Protein AF-A0A8H6C1S7-F1 (afdb_monomer_lite)

Sequence (396 aa):
MQEWNLRDWDKRDEESLSSEPFEWIRGDVDFEWIARIDIKQPDFMFGSQLVYDRDIEAQLEAVRYFGELEKTNTTYCTALTRTLMDDRYFYGVRIAAAQALADCSNEANNFIGLEYLLKAFGELYCFDDSFIPKSNDFSDFRGFMLQSAFPRILCGVKDNDGKVPKRIQNLLLNLVKFNDNSMNAFVDSLYVSELVVSLVTSTVSGWRNDIEEYNDTEFAGKVSSELFRLQKLDRWIPSYQNIIEVTCIQQNIRMALVGARKLSFEELLYMTLDKYPMEARVEAFRGILELGGLKNKSILQYFLKVCLLNFERPLYRSKLIEALVKSVSSVATYGGVSTLDDPEFHTKVDTNVKSSSNRIIIDDGSQDNSAMKSKRDDMARASIKGAIEDFAKRLF

Radius of gyration: 25.63 Å; chains: 1; bounding box: 60×48×74 Å

Secondary structure (DSSP, 8-state):
-TTTT--PPPHHHHHHHHHSS-S---S-TT--S-S-------HHHHHHHHHH---HHHHHHHHHHHHH-SS--HHHHHHHHHHHH-TTS-HHHHHHHHHHHHHT-SGGGTTHHHHHHHHHHHHHHB-TTS-PBPPP--SSHHHHHHHHHHHHHHHH---TTSPPPHHHHHHHHHHHHH---TT-SS--HHHHHHHHHHHHHHHHTT--SS-GGGS-HHHHHHHHHHHHHHHHHHHHSPPGGGHHHHHHHHHHHHHHHHTSS---HHHHHHHTSTTS-HHHHHHHHHHHHHTTGGG-HHHHHHHHHHHHH-TT-HHHHHHHHHHHHHHHHHHHHH--------GGG--------------------SS-HHHHHHHHHHHHHTSHHHHHHHHHHHH-

InterPro domains:
  IPR016024 Armadillo-type fold [SSF48371] (50-335)
  IPR037813 Transcription initiation factor TFIID subunit 2 [PTHR15137] (13-342)
  IPR057991 Transcription initiation factor TFIID subunit 2, TPR repeats [PF25577] (43-328)

Structure (mmCIF, N/CA/C/O backbone):
data_AF-A0A8H6C1S7-F1
#
_entry.id   AF-A0A8H6C1S7-F1
#
loop_
_atom_site.group_PDB
_atom_site.id
_atom_site.type_symbol
_atom_site.label_atom_id
_atom_site.label_alt_id
_atom_site.label_comp_id
_atom_site.label_asym_id
_atom_site.label_entity_id
_atom_site.label_seq_id
_atom_site.pdbx_PDB_ins_code
_atom_site.Cartn_x
_atom_site.Cartn_y
_atom_site.Cartn_z
_atom_site.occupancy
_atom_site.B_iso_or_equiv
_atom_site.auth_seq_id
_atom_site.auth_comp_id
_atom_site.auth_asym_id
_atom_site.auth_atom_id
_atom_site.pdbx_PDB_model_num
ATOM 1 N N . MET A 1 1 ? -7.215 8.277 28.123 1.00 46.78 1 MET A N 1
ATOM 2 C CA . MET A 1 1 ? -8.538 8.571 27.511 1.00 46.78 1 MET A CA 1
ATOM 3 C C . MET A 1 1 ? -8.648 10.005 26.997 1.00 46.78 1 MET A C 1
ATOM 5 O O . MET A 1 1 ? -9.002 10.155 25.837 1.00 46.78 1 MET A O 1
ATOM 9 N N . GLN A 1 2 ? -8.326 11.041 27.790 1.00 54.59 2 GLN A N 1
ATOM 10 C CA . GLN A 1 2 ? -8.471 12.442 27.346 1.00 54.59 2 GLN A CA 1
ATOM 11 C C . GLN A 1 2 ? -7.521 12.849 26.200 1.00 54.59 2 GLN A C 1
ATOM 13 O O . GLN A 1 2 ? -7.963 13.539 25.290 1.00 54.59 2 GLN A O 1
ATOM 18 N N . GLU A 1 3 ? -6.273 12.364 26.161 1.00 75.62 3 GLU A N 1
ATOM 19 C CA . GLU A 1 3 ? -5.323 12.685 25.068 1.00 75.62 3 GLU A CA 1
ATOM 20 C C . GLU A 1 3 ? -5.722 12.128 23.694 1.00 75.62 3 GLU A C 1
ATOM 22 O O . GLU A 1 3 ? -5.413 12.700 22.644 1.00 75.62 3 GLU A O 1
ATOM 27 N N . TRP A 1 4 ? -6.427 10.999 23.683 1.00 82.38 4 TRP A N 1
ATOM 28 C CA . TRP A 1 4 ? -6.816 10.314 22.454 1.00 82.38 4 TRP A CA 1
ATOM 29 C C . TRP A 1 4 ? -8.213 10.726 21.972 1.00 82.38 4 TRP A C 1
ATOM 31 O O . TRP A 1 4 ? -8.585 10.343 20.875 1.00 82.38 4 TRP A O 1
ATOM 41 N N . ASN A 1 5 ? -8.952 11.548 22.734 1.00 87.00 5 ASN A N 1
ATOM 42 C CA . ASN A 1 5 ? -10.330 11.969 22.431 1.00 87.00 5 ASN A CA 1
ATOM 43 C C . ASN A 1 5 ? -11.293 10.789 22.172 1.00 87.00 5 ASN A C 1
ATOM 45 O O . ASN A 1 5 ? -12.201 10.877 21.346 1.00 87.00 5 ASN A O 1
ATOM 49 N N . LEU A 1 6 ? -11.080 9.676 22.882 1.00 91.19 6 LEU A N 1
ATOM 50 C CA . LEU A 1 6 ? -11.904 8.474 22.750 1.00 91.19 6 LEU A CA 1
ATOM 51 C C . LEU A 1 6 ? -13.323 8.732 23.271 1.00 91.19 6 LEU A C 1
ATOM 53 O O . LEU A 1 6 ? -13.499 9.433 24.272 1.00 91.19 6 LEU A O 1
ATOM 57 N N . ARG A 1 7 ? -14.318 8.136 22.610 1.00 92.38 7 ARG A N 1
ATOM 58 C CA . ARG A 1 7 ? -15.730 8.191 23.007 1.00 92.38 7 ARG A CA 1
ATOM 59 C C . ARG A 1 7 ? -16.326 6.798 23.111 1.00 92.38 7 ARG A C 1
ATOM 61 O O . ARG A 1 7 ? -16.111 5.964 22.237 1.00 92.38 7 ARG A O 1
ATOM 68 N N . ASP A 1 8 ? -17.082 6.591 24.178 1.00 89.88 8 ASP A N 1
ATOM 69 C CA . ASP A 1 8 ? -17.861 5.378 24.388 1.00 89.88 8 ASP A CA 1
ATOM 70 C C . ASP A 1 8 ? -19.228 5.474 23.702 1.00 89.88 8 ASP A C 1
ATOM 72 O O . ASP A 1 8 ? -19.600 6.521 23.158 1.00 89.88 8 ASP A O 1
ATOM 76 N N . TRP A 1 9 ? -19.938 4.348 23.683 1.00 89.94 9 TRP A N 1
ATOM 77 C CA . TRP A 1 9 ? -21.316 4.277 23.213 1.00 89.94 9 TRP A CA 1
ATOM 78 C C . TRP A 1 9 ? -22.233 5.096 24.125 1.00 89.94 9 TRP A C 1
ATOM 80 O O . TRP A 1 9 ? -21.931 5.325 25.300 1.00 89.94 9 TRP A O 1
ATOM 90 N N . ASP A 1 10 ? -23.351 5.573 23.583 1.00 90.75 10 ASP A N 1
ATOM 91 C CA . ASP A 1 10 ? -24.313 6.310 24.392 1.00 90.75 10 ASP A CA 1
ATOM 92 C C . ASP A 1 10 ? -24.957 5.372 25.422 1.00 90.75 10 ASP A C 1
ATOM 94 O O . ASP A 1 10 ? -25.261 4.216 25.135 1.00 90.75 10 ASP A O 1
ATOM 98 N N . LYS A 1 11 ? -25.256 5.891 26.619 1.00 88.81 11 LYS A N 1
ATOM 99 C CA . LYS A 1 11 ? -25.884 5.103 27.700 1.00 88.81 11 LYS A CA 1
ATOM 100 C C . LYS A 1 11 ? -27.171 4.403 27.271 1.00 88.81 11 LYS A C 1
ATOM 102 O O . LYS A 1 11 ? -27.471 3.319 27.744 1.00 88.81 11 LYS A O 1
ATOM 107 N N . ARG A 1 12 ? -27.930 5.028 26.366 1.00 88.62 12 ARG A N 1
ATOM 108 C CA . ARG A 1 12 ? -29.148 4.441 25.802 1.00 88.62 12 ARG A CA 1
ATOM 109 C C . ARG A 1 12 ? -28.848 3.156 25.027 1.00 88.62 12 ARG A C 1
ATOM 111 O O . ARG A 1 12 ? -29.642 2.224 25.097 1.00 88.62 12 ARG A O 1
ATOM 118 N N . ASP A 1 13 ? -27.751 3.123 24.281 1.00 87.56 13 ASP A N 1
ATOM 119 C CA . ASP A 1 13 ? -27.360 1.962 23.482 1.00 87.56 13 ASP A CA 1
ATOM 120 C C . ASP A 1 13 ? -26.869 0.835 24.398 1.00 87.56 13 ASP A C 1
ATOM 122 O O . ASP A 1 13 ? -27.259 -0.315 24.216 1.00 87.56 13 ASP A O 1
ATOM 126 N N . GLU A 1 14 ? -26.115 1.170 25.451 1.00 83.62 14 GLU A N 1
ATOM 127 C CA . GLU A 1 14 ? -25.714 0.215 26.497 1.00 83.62 14 GLU A CA 1
ATOM 128 C C . GLU A 1 14 ? -26.928 -0.371 27.240 1.00 83.62 14 GLU A C 1
ATOM 130 O O . GLU A 1 14 ? -27.026 -1.584 27.437 1.00 83.62 14 GLU A O 1
ATOM 135 N N . GLU A 1 15 ? -27.891 0.478 27.616 1.00 85.12 15 GLU A N 1
ATOM 136 C CA . GLU A 1 15 ? -29.158 0.051 28.219 1.00 85.12 15 GLU A CA 1
ATOM 137 C C . GLU A 1 15 ? -29.963 -0.829 27.254 1.00 85.12 15 GLU A C 1
ATOM 139 O O . GLU A 1 15 ? -30.508 -1.852 27.671 1.00 85.12 15 GLU A O 1
ATOM 144 N N . SER A 1 16 ? -29.989 -0.482 25.963 1.00 84.12 16 SER A N 1
ATOM 145 C CA . SER A 1 16 ? -30.676 -1.269 24.932 1.00 84.12 16 SER A CA 1
ATOM 146 C C . SER A 1 16 ? -30.053 -2.658 24.806 1.00 84.12 16 SER A C 1
ATOM 148 O O . SER A 1 16 ? -30.783 -3.641 24.915 1.00 84.12 16 SER A O 1
ATOM 150 N N . LEU A 1 17 ? -28.720 -2.751 24.717 1.00 83.19 17 LEU A N 1
ATOM 151 C CA . LEU A 1 17 ? -27.981 -4.019 24.685 1.00 83.19 17 LEU A CA 1
ATOM 152 C C . LEU A 1 17 ? -28.288 -4.896 25.911 1.00 83.19 17 LEU A C 1
ATOM 154 O O . LEU A 1 17 ? -28.434 -6.105 25.782 1.00 83.19 17 LEU A O 1
ATOM 158 N N . SER A 1 18 ? -28.443 -4.291 27.093 1.00 81.25 18 SER A N 1
ATOM 159 C CA . SER A 1 18 ? -28.798 -5.023 28.320 1.00 81.25 18 SER A CA 1
ATOM 160 C C . SER A 1 18 ? -30.259 -5.494 28.370 1.00 81.25 18 SER A C 1
ATOM 162 O O . SER A 1 18 ? -30.590 -6.413 29.121 1.00 81.25 18 SER A O 1
ATOM 164 N N . SER A 1 19 ? -31.140 -4.842 27.606 1.00 85.69 19 SER A N 1
ATOM 165 C CA . SER A 1 19 ? -32.582 -5.107 27.592 1.00 85.69 19 SER A CA 1
ATOM 166 C C . SER A 1 19 ? -33.017 -6.063 26.481 1.00 85.69 19 SER A C 1
ATOM 168 O O . SER A 1 19 ? -34.057 -6.715 26.607 1.00 85.69 19 SER A O 1
ATOM 170 N N . GLU A 1 20 ? -32.246 -6.138 25.395 1.00 85.38 20 GLU A N 1
ATOM 171 C CA . GLU A 1 20 ? -32.545 -6.998 24.257 1.00 85.38 20 GLU A CA 1
ATOM 172 C C . GLU A 1 20 ? -32.173 -8.465 24.533 1.00 85.38 20 GLU A C 1
ATOM 174 O O . GLU A 1 20 ? -31.230 -8.755 25.268 1.00 85.38 20 GLU A O 1
ATOM 179 N N . PRO A 1 21 ? -32.918 -9.431 23.960 1.00 86.06 21 PRO A N 1
ATOM 180 C CA . PRO A 1 21 ? -32.668 -10.850 24.200 1.00 86.06 21 PRO A CA 1
ATOM 181 C C . PRO A 1 21 ? -31.441 -11.397 23.450 1.00 86.06 21 PRO A C 1
ATOM 183 O O . PRO A 1 21 ? -31.057 -12.542 23.688 1.00 86.06 21 PRO A O 1
ATOM 186 N N . PHE A 1 22 ? -30.858 -10.627 22.529 1.00 86.62 22 PHE A N 1
ATOM 187 C CA . PHE A 1 22 ? -29.668 -10.986 21.757 1.00 86.62 22 PHE A CA 1
ATOM 188 C C . PHE A 1 22 ? -28.726 -9.779 21.628 1.00 86.62 22 PHE A C 1
ATOM 190 O O . PHE A 1 22 ? -29.185 -8.645 21.534 1.00 86.62 22 PHE A O 1
ATOM 197 N N . GLU A 1 23 ? -27.412 -10.032 21.617 1.00 88.62 23 GLU A N 1
ATOM 198 C CA . GLU A 1 23 ? -26.380 -8.979 21.602 1.00 88.62 23 GLU A CA 1
ATOM 199 C C . GLU A 1 23 ? -25.919 -8.593 20.182 1.00 88.62 23 GLU A C 1
ATOM 201 O O . GLU A 1 23 ? -25.626 -7.425 19.933 1.00 88.62 23 GLU A O 1
ATOM 206 N N . TRP A 1 24 ? -25.851 -9.553 19.250 1.00 92.94 24 TRP A N 1
ATOM 207 C CA . TRP A 1 24 ? -25.575 -9.345 17.820 1.00 92.94 24 TRP A CA 1
ATOM 208 C C . TRP A 1 24 ? -26.068 -10.534 16.983 1.00 92.94 24 TRP A C 1
ATOM 210 O O . TRP A 1 24 ? -26.358 -11.612 17.510 1.00 92.94 24 TRP A O 1
ATOM 220 N N . ILE A 1 25 ? -26.164 -10.340 15.666 1.00 91.62 25 ILE A N 1
ATOM 221 C CA . ILE A 1 25 ? -26.590 -11.352 14.691 1.00 91.62 25 ILE A CA 1
ATOM 222 C C . ILE A 1 25 ? -25.446 -11.627 13.712 1.00 91.62 25 ILE A C 1
ATOM 224 O O . ILE A 1 25 ? -24.815 -10.701 13.210 1.00 91.62 25 ILE A O 1
ATOM 228 N N . ARG A 1 26 ? -25.225 -12.910 13.401 1.00 89.94 26 ARG A N 1
ATOM 229 C CA . ARG A 1 26 ? -24.292 -13.375 12.365 1.00 89.94 26 ARG A CA 1
ATOM 230 C C . ARG A 1 26 ? -25.016 -14.200 11.311 1.00 89.94 26 ARG A C 1
ATOM 232 O O . ARG A 1 26 ? -25.899 -14.993 11.637 1.00 89.94 26 ARG A O 1
ATOM 239 N N . GLY A 1 27 ? -24.627 -14.015 10.056 1.00 88.88 27 GLY A N 1
ATOM 240 C CA . GLY A 1 27 ? -25.065 -14.826 8.927 1.00 88.88 27 GLY A CA 1
ATOM 241 C C . GLY A 1 27 ? -23.970 -15.807 8.529 1.00 88.88 27 GLY A C 1
ATOM 242 O O . GLY A 1 27 ? -22.798 -15.468 8.623 1.00 88.88 27 GLY A O 1
ATOM 243 N N . ASP A 1 28 ? -24.366 -17.007 8.098 1.00 90.56 28 ASP A N 1
ATOM 244 C CA . ASP A 1 28 ? -23.466 -18.036 7.548 1.00 90.56 28 ASP A CA 1
ATOM 245 C C . ASP A 1 28 ? -22.208 -18.299 8.398 1.00 90.56 28 ASP A C 1
ATOM 247 O O . ASP A 1 28 ? -21.076 -18.126 7.956 1.00 90.56 28 ASP A O 1
ATOM 251 N N . VAL A 1 29 ? -22.418 -18.711 9.652 1.00 88.56 29 VAL A N 1
ATOM 252 C CA . VAL A 1 29 ? -21.335 -18.956 10.625 1.00 88.56 29 VAL A CA 1
ATOM 253 C C . VAL A 1 29 ? -20.333 -20.012 10.134 1.00 88.56 29 VAL A C 1
ATOM 255 O O . VAL A 1 29 ? -19.162 -19.947 10.495 1.00 88.56 29 VAL A O 1
ATOM 258 N N . ASP A 1 30 ? -20.778 -20.948 9.293 1.00 89.56 30 ASP A N 1
ATOM 259 C CA . ASP A 1 30 ? -19.969 -22.056 8.775 1.00 89.56 30 ASP A CA 1
ATOM 260 C C . ASP A 1 30 ? -19.365 -21.782 7.378 1.00 89.56 30 ASP A C 1
ATOM 262 O O . ASP A 1 30 ? -18.687 -22.650 6.823 1.00 89.56 30 ASP A O 1
ATOM 266 N N . PHE A 1 31 ? -19.567 -20.581 6.815 1.00 89.06 31 PHE A N 1
ATOM 267 C CA . PHE A 1 31 ? -19.082 -20.165 5.486 1.00 89.06 31 PHE A CA 1
ATOM 268 C C . PHE A 1 31 ? -19.481 -21.125 4.354 1.00 89.06 31 PHE A C 1
ATOM 270 O O . PHE A 1 31 ? -18.676 -21.446 3.470 1.00 89.06 31 PHE A O 1
ATOM 277 N N . GLU A 1 32 ? -20.722 -21.610 4.368 1.00 92.25 32 GLU A N 1
ATOM 278 C CA . GLU A 1 32 ? -21.217 -22.534 3.345 1.00 92.25 32 GLU A CA 1
ATOM 279 C C . GLU A 1 32 ? -21.392 -21.838 1.983 1.00 92.25 32 GLU A C 1
ATOM 281 O O . GLU A 1 32 ? -21.343 -22.492 0.933 1.00 92.25 32 GLU A O 1
ATOM 286 N N . TRP A 1 33 ? -21.583 -20.514 1.974 1.00 90.69 33 TRP A N 1
ATOM 287 C CA . TRP A 1 33 ? -21.916 -19.744 0.781 1.00 90.69 33 TRP A CA 1
ATOM 288 C C . TRP A 1 33 ? -20.758 -18.834 0.373 1.00 90.69 33 TRP A C 1
ATOM 290 O O . TRP A 1 33 ? -20.299 -17.978 1.122 1.00 90.69 33 TRP A O 1
ATOM 300 N N . ILE A 1 34 ? -20.345 -18.919 -0.896 1.00 93.38 34 ILE A N 1
ATOM 301 C CA . ILE A 1 34 ? -19.504 -17.880 -1.508 1.00 93.38 34 ILE A CA 1
ATOM 302 C C . ILE A 1 34 ? -20.418 -16.694 -1.854 1.00 93.38 34 ILE A C 1
ATOM 304 O O . ILE A 1 34 ? -20.892 -16.568 -2.987 1.00 93.38 34 ILE A O 1
ATOM 308 N N . ALA A 1 35 ? -20.722 -15.860 -0.858 1.00 87.81 35 ALA A N 1
ATOM 309 C CA . ALA A 1 35 ? -21.688 -14.769 -0.963 1.00 87.81 35 ALA A CA 1
ATOM 310 C C . ALA A 1 35 ? -21.258 -13.512 -0.186 1.00 87.81 35 ALA A C 1
ATOM 312 O O . ALA A 1 35 ? -20.421 -13.561 0.711 1.00 87.81 35 ALA A O 1
ATOM 313 N N . ARG A 1 36 ? -21.862 -12.367 -0.536 1.00 87.19 36 ARG A N 1
ATOM 314 C CA . ARG A 1 36 ? -21.872 -11.162 0.305 1.00 87.19 36 ARG A CA 1
ATOM 315 C C . ARG A 1 36 ? -23.155 -11.188 1.130 1.00 87.19 36 ARG A C 1
ATOM 317 O O . ARG A 1 36 ? -24.238 -11.241 0.549 1.00 87.19 36 ARG A O 1
ATOM 324 N N . ILE A 1 37 ? -23.024 -11.154 2.451 1.00 88.31 37 ILE A N 1
ATOM 325 C CA . ILE A 1 37 ? -24.150 -11.147 3.385 1.00 88.31 37 ILE A CA 1
ATOM 326 C C . ILE A 1 37 ? -24.191 -9.770 4.033 1.00 88.31 37 ILE A C 1
ATOM 328 O O . ILE A 1 37 ? -23.246 -9.374 4.701 1.00 88.31 37 ILE A O 1
ATOM 332 N N . ASP A 1 38 ? -25.275 -9.032 3.806 1.00 88.00 38 ASP A N 1
ATOM 333 C CA . ASP A 1 38 ? -25.466 -7.713 4.404 1.00 88.00 38 ASP A CA 1
ATOM 334 C C . ASP A 1 38 ? -26.492 -7.829 5.544 1.00 88.00 38 ASP A C 1
ATOM 336 O O . ASP A 1 38 ? -27.700 -7.963 5.312 1.00 88.00 38 ASP A O 1
ATOM 340 N N . ILE A 1 39 ? -26.011 -7.792 6.787 1.00 90.12 39 ILE A N 1
ATOM 341 C CA . ILE A 1 39 ? -26.844 -7.854 7.994 1.00 90.12 39 ILE A CA 1
ATOM 342 C C . ILE A 1 39 ? -27.236 -6.436 8.405 1.00 90.12 39 ILE A C 1
ATOM 344 O O . ILE A 1 39 ? -26.392 -5.559 8.565 1.00 90.12 39 ILE A O 1
ATOM 348 N N . LYS A 1 40 ? -28.536 -6.201 8.606 1.00 90.94 40 LYS A N 1
ATOM 349 C CA . LYS A 1 40 ? -29.044 -4.928 9.131 1.00 90.94 40 LYS A CA 1
ATOM 350 C C . LYS A 1 40 ? -29.305 -5.055 10.626 1.00 90.94 40 LYS A C 1
ATOM 352 O O . LYS A 1 40 ? -30.346 -5.574 11.019 1.00 90.94 40 LYS A O 1
ATOM 357 N N . GLN A 1 41 ? -28.374 -4.555 11.428 1.00 92.00 41 GLN A N 1
ATOM 358 C CA . GLN A 1 41 ? -28.482 -4.445 12.884 1.00 92.00 41 GLN A CA 1
ATOM 359 C C . GLN A 1 41 ? -27.944 -3.078 13.353 1.00 92.00 41 GLN A C 1
ATOM 361 O O . GLN A 1 41 ? -27.229 -2.427 12.590 1.00 92.00 41 GLN A O 1
ATOM 366 N N . PRO A 1 42 ? -28.303 -2.605 14.559 1.00 92.62 42 PRO A N 1
ATOM 367 C CA . PRO A 1 42 ? -27.756 -1.372 15.125 1.00 92.62 42 PRO A CA 1
ATOM 368 C C . PRO A 1 42 ? -26.223 -1.369 15.252 1.00 92.62 42 PRO A C 1
ATOM 370 O O . PRO A 1 42 ? -25.611 -2.395 15.539 1.00 92.62 42 PRO A O 1
ATOM 373 N N . ASP A 1 43 ? -25.602 -0.192 15.128 1.00 93.94 43 ASP A N 1
ATOM 374 C CA . ASP A 1 43 ? -24.135 -0.033 15.139 1.00 93.94 43 ASP A CA 1
ATOM 375 C C . ASP A 1 43 ? -23.469 -0.551 16.417 1.00 93.94 43 ASP A C 1
ATOM 377 O O . ASP A 1 43 ? -22.385 -1.133 16.368 1.00 93.94 43 ASP A O 1
ATOM 381 N N . PHE A 1 44 ? -24.121 -0.356 17.566 1.00 92.88 44 PHE A N 1
ATOM 382 C CA . PHE A 1 44 ? -23.605 -0.830 18.847 1.00 92.88 44 PHE A CA 1
ATOM 383 C C . PHE A 1 44 ? -23.525 -2.363 18.900 1.00 92.88 44 PHE A C 1
ATOM 385 O O . PHE A 1 44 ? -22.644 -2.886 19.576 1.00 92.88 44 PHE A O 1
ATOM 392 N N . MET A 1 45 ? -24.363 -3.090 18.144 1.00 94.62 45 MET A N 1
ATOM 393 C CA . MET A 1 45 ? -24.279 -4.552 18.041 1.00 94.62 45 MET A CA 1
ATOM 394 C C . MET A 1 45 ? -23.032 -4.986 17.269 1.00 94.62 45 MET A C 1
ATOM 396 O O . MET A 1 45 ? -22.354 -5.915 17.696 1.00 94.62 45 MET A O 1
ATOM 400 N N . PHE A 1 46 ? -22.654 -4.274 16.199 1.00 95.19 46 PHE A N 1
ATOM 401 C CA . PHE A 1 46 ? -21.359 -4.496 15.540 1.00 95.19 46 PHE A CA 1
ATOM 402 C C . PHE A 1 46 ? -20.186 -4.161 16.474 1.00 95.19 46 PHE A C 1
ATOM 404 O O . PHE A 1 46 ? -19.166 -4.847 16.464 1.00 95.19 46 PHE A O 1
ATOM 411 N N . GLY A 1 47 ? -20.339 -3.144 17.328 1.00 94.81 47 GLY A N 1
ATOM 412 C CA . GLY A 1 47 ? -19.376 -2.825 18.384 1.00 94.81 47 GLY A CA 1
ATOM 413 C C . GLY A 1 47 ? -19.202 -3.970 19.384 1.00 94.81 47 GLY A C 1
ATOM 414 O O . GLY A 1 47 ? -18.072 -4.348 19.695 1.00 94.81 47 GLY A O 1
ATOM 415 N N . SER A 1 48 ? -20.309 -4.554 19.844 1.00 93.94 48 SER A N 1
ATOM 416 C CA . SER A 1 48 ? -20.316 -5.728 20.723 1.00 93.94 48 SER A CA 1
ATOM 417 C C . SER A 1 48 ? -19.732 -6.963 20.035 1.00 93.94 48 SER A C 1
ATOM 419 O O . SER A 1 48 ? -18.868 -7.615 20.616 1.00 93.94 48 SER A O 1
ATOM 421 N N . GLN A 1 49 ? -20.114 -7.236 18.783 1.00 95.06 49 GLN A N 1
ATOM 422 C CA . GLN A 1 49 ? -19.558 -8.320 17.964 1.00 95.06 49 GLN A CA 1
ATOM 423 C C . GLN A 1 49 ? -18.033 -8.208 17.859 1.00 95.06 49 GLN A C 1
ATOM 425 O O . GLN A 1 49 ? -17.325 -9.194 18.047 1.00 95.06 49 GLN A O 1
ATOM 430 N N . LEU A 1 50 ? -17.511 -6.999 17.630 1.00 95.94 50 LEU A N 1
ATOM 431 C CA . LEU A 1 50 ? -16.072 -6.765 17.538 1.00 95.94 50 LEU A CA 1
ATOM 432 C C . LEU A 1 50 ? -15.330 -7.070 18.848 1.00 95.94 50 LEU A C 1
ATOM 434 O O . LEU A 1 50 ? -14.200 -7.547 18.802 1.00 95.94 50 LEU A O 1
ATOM 438 N N . VAL A 1 51 ? -15.942 -6.792 20.002 1.00 93.06 51 VAL A N 1
ATOM 439 C CA . VAL A 1 51 ? -15.297 -6.928 21.320 1.00 93.06 51 VAL A CA 1
ATOM 440 C C . VAL A 1 51 ? -15.447 -8.325 21.917 1.00 93.06 51 VAL A C 1
ATOM 442 O O . VAL A 1 51 ? -14.514 -8.829 22.546 1.00 93.06 51 VAL A O 1
ATOM 445 N N . TYR A 1 52 ? -16.624 -8.929 21.773 1.00 92.94 52 TYR A N 1
ATOM 446 C CA . TYR A 1 52 ? -17.010 -10.121 22.525 1.00 92.94 52 TYR A CA 1
ATOM 447 C C . TYR A 1 52 ? -17.020 -11.402 21.689 1.00 92.94 52 TYR A C 1
ATOM 449 O O . TYR A 1 52 ? -16.882 -12.488 22.267 1.00 92.94 52 TYR A O 1
ATOM 457 N N . ASP A 1 53 ? -17.151 -11.314 20.361 1.00 94.50 53 ASP A N 1
ATOM 458 C CA . ASP A 1 53 ? -17.089 -12.502 19.513 1.00 94.50 53 ASP A CA 1
ATOM 459 C C . ASP A 1 53 ? -15.656 -13.058 19.493 1.00 94.50 53 ASP A C 1
ATOM 461 O O . ASP A 1 53 ? -14.667 -12.323 19.482 1.00 94.50 53 ASP A O 1
ATOM 465 N N . ARG A 1 54 ? -15.538 -14.386 19.540 1.00 93.19 54 ARG A N 1
ATOM 466 C CA . ARG A 1 54 ? -14.248 -15.094 19.538 1.00 93.19 54 ARG A CA 1
ATOM 467 C C . ARG A 1 54 ? -13.787 -15.447 18.130 1.00 93.19 54 ARG A C 1
ATOM 469 O O . ARG A 1 54 ? -12.631 -15.828 17.953 1.00 93.19 54 ARG A O 1
ATOM 476 N N . ASP A 1 55 ? -14.695 -15.386 17.168 1.00 94.25 55 ASP A N 1
ATOM 477 C CA . ASP A 1 55 ? -14.432 -15.692 15.777 1.00 94.25 55 ASP A CA 1
ATOM 478 C C . ASP A 1 55 ? -13.766 -14.502 15.080 1.00 94.25 55 ASP A C 1
ATOM 480 O O . ASP A 1 55 ? -14.245 -13.368 15.131 1.00 94.25 55 ASP A O 1
ATOM 484 N N . ILE A 1 56 ? -12.652 -14.781 14.406 1.00 95.12 56 ILE A N 1
ATOM 485 C CA . ILE A 1 56 ? -11.877 -13.784 13.670 1.00 95.12 56 ILE A CA 1
ATOM 486 C C . ILE A 1 56 ? -12.712 -13.187 12.537 1.00 95.12 56 ILE A C 1
ATOM 488 O O . ILE A 1 56 ? -12.657 -11.980 12.325 1.00 95.12 56 ILE A O 1
ATOM 492 N N 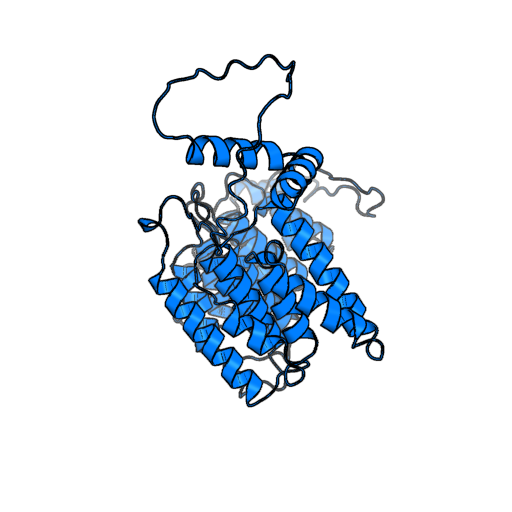. GLU A 1 57 ? -13.498 -13.992 11.827 1.00 93.12 57 GLU A N 1
ATOM 493 C CA . GLU A 1 57 ? -14.288 -13.498 10.698 1.00 93.12 57 GLU A CA 1
ATOM 494 C C . GLU A 1 57 ? -15.452 -12.624 11.159 1.00 93.12 57 GLU A C 1
ATOM 496 O O . GLU A 1 57 ? -15.740 -11.610 10.530 1.00 93.12 57 GLU A O 1
ATOM 501 N N . ALA A 1 58 ? -16.054 -12.925 12.315 1.00 94.12 58 ALA A N 1
ATOM 502 C CA . ALA A 1 58 ? -17.049 -12.040 12.921 1.00 94.12 58 ALA A CA 1
ATOM 503 C C . ALA A 1 58 ? -16.457 -10.668 13.258 1.00 94.12 58 ALA A C 1
ATOM 505 O O . ALA A 1 58 ? -17.090 -9.637 13.022 1.00 94.12 58 ALA A O 1
ATOM 506 N N . GLN A 1 59 ? -15.242 -10.656 13.808 1.00 96.50 59 GLN A N 1
ATOM 507 C CA . GLN A 1 59 ? -14.524 -9.422 14.110 1.00 96.50 59 GLN A CA 1
ATOM 508 C C . GLN A 1 59 ? -14.164 -8.671 12.821 1.00 96.50 59 GLN A C 1
ATOM 510 O O . GLN A 1 59 ? -14.340 -7.456 12.756 1.00 96.50 59 GLN A O 1
ATOM 515 N N . LEU A 1 60 ? -13.702 -9.372 11.780 1.00 96.00 60 LEU A N 1
ATOM 516 C CA . LEU A 1 60 ? -13.392 -8.775 10.477 1.00 96.00 60 LEU A CA 1
ATOM 517 C C . LEU A 1 60 ? -14.635 -8.186 9.798 1.00 96.00 60 LEU A C 1
ATOM 519 O O . LEU A 1 60 ? -14.547 -7.096 9.234 1.00 96.00 60 LEU A O 1
ATOM 523 N N . GLU A 1 61 ? -15.786 -8.853 9.886 1.00 94.12 61 GLU A N 1
ATOM 524 C CA . GLU A 1 61 ? -17.066 -8.348 9.378 1.00 94.12 61 GLU A CA 1
ATOM 525 C C . GLU A 1 61 ? -17.478 -7.058 10.100 1.00 94.12 61 GLU A C 1
ATOM 527 O O . GLU A 1 61 ? -17.809 -6.067 9.447 1.00 94.12 61 GLU A O 1
ATOM 532 N N . ALA A 1 62 ? -17.369 -7.022 11.432 1.00 95.75 62 ALA A N 1
ATOM 533 C CA . ALA A 1 62 ? -17.652 -5.820 12.215 1.00 95.75 62 ALA A CA 1
ATOM 534 C C . ALA A 1 62 ? -16.677 -4.669 11.902 1.00 95.75 62 ALA A C 1
ATOM 536 O O . ALA A 1 62 ? -17.090 -3.517 11.764 1.00 95.75 62 ALA A O 1
ATOM 537 N N . VAL A 1 63 ? -15.383 -4.960 11.729 1.00 97.06 63 VAL A N 1
ATOM 538 C CA . VAL A 1 63 ? -14.391 -3.963 11.291 1.00 97.06 63 VAL A CA 1
ATOM 539 C C . VAL A 1 63 ? -14.728 -3.423 9.901 1.00 97.06 63 VAL A C 1
ATOM 541 O O . VAL A 1 63 ? -14.701 -2.207 9.697 1.00 97.06 63 VAL A O 1
ATOM 544 N N . ARG A 1 64 ? -15.067 -4.306 8.952 1.00 94.50 64 ARG A N 1
ATOM 545 C CA . ARG A 1 64 ? -15.474 -3.918 7.595 1.00 94.50 64 ARG A CA 1
ATOM 546 C C . ARG A 1 64 ? -16.707 -3.025 7.635 1.00 94.50 64 ARG A C 1
ATOM 548 O O . ARG A 1 64 ? -16.710 -2.004 6.955 1.00 94.50 64 ARG A O 1
ATOM 555 N N . TYR A 1 65 ? -17.708 -3.375 8.444 1.00 94.88 65 TYR A N 1
ATOM 556 C CA . TYR A 1 65 ? -18.907 -2.559 8.623 1.00 94.88 65 TYR A CA 1
ATOM 557 C C . TYR A 1 65 ? -18.542 -1.113 8.973 1.00 94.88 65 TYR A C 1
ATOM 559 O O . TYR A 1 65 ? -18.932 -0.195 8.256 1.00 94.88 65 TYR A O 1
ATOM 567 N N . PHE A 1 66 ? -17.716 -0.905 10.004 1.00 95.19 66 PHE A N 1
ATOM 568 C CA . PHE A 1 66 ? -17.301 0.443 10.404 1.00 95.19 66 PHE A CA 1
ATOM 569 C C . PHE A 1 66 ? -16.469 1.173 9.340 1.00 95.19 66 PHE A C 1
ATOM 571 O O . PHE A 1 66 ? -16.581 2.393 9.232 1.00 95.19 66 PHE A O 1
ATOM 578 N N . GLY A 1 67 ? -15.656 0.456 8.558 1.00 92.75 67 GLY A N 1
ATOM 579 C CA . GLY A 1 67 ? -14.866 1.031 7.463 1.00 92.75 67 GLY A CA 1
ATOM 580 C C . GLY A 1 67 ? -15.691 1.441 6.236 1.00 92.75 67 GLY A C 1
ATOM 581 O O . GLY A 1 67 ? -15.326 2.400 5.560 1.00 92.75 67 GLY A O 1
ATOM 582 N N . GLU A 1 68 ? -16.805 0.755 5.958 1.00 91.69 68 GLU A N 1
ATOM 583 C CA . GLU A 1 68 ? -17.669 1.005 4.789 1.00 91.69 68 GLU A CA 1
ATOM 584 C C . GLU A 1 68 ? -18.739 2.093 5.027 1.00 91.69 68 GLU A C 1
ATOM 586 O O . GLU A 1 68 ? -19.386 2.538 4.075 1.00 91.69 68 GLU A O 1
ATOM 591 N N . LEU A 1 69 ? -18.935 2.554 6.268 1.00 90.19 69 LEU A N 1
ATOM 592 C CA . LEU A 1 69 ? -19.908 3.605 6.576 1.00 90.19 69 LEU A CA 1
ATOM 593 C C . LEU A 1 69 ? -19.513 4.953 5.953 1.00 90.19 69 LEU A C 1
ATOM 595 O O . LEU A 1 69 ? -18.464 5.518 6.257 1.00 90.19 69 LEU A O 1
ATOM 599 N N . GLU A 1 70 ? -20.420 5.536 5.159 1.00 86.00 70 GLU A N 1
ATOM 600 C CA . GLU A 1 70 ? -20.213 6.863 4.556 1.00 86.00 70 GLU A CA 1
ATOM 601 C C . GLU A 1 70 ? -19.968 7.943 5.620 1.00 86.00 70 GLU A C 1
ATOM 603 O O . GLU A 1 70 ? -19.067 8.773 5.486 1.00 86.00 70 GLU A O 1
ATOM 608 N N . LYS A 1 71 ? -20.770 7.918 6.692 1.00 87.56 71 LYS A N 1
ATOM 609 C CA . LYS A 1 71 ? -20.661 8.837 7.826 1.00 87.56 71 LYS A CA 1
ATOM 610 C C . LYS A 1 71 ? -20.037 8.116 9.001 1.00 87.56 71 LYS A C 1
ATOM 612 O O . LYS A 1 71 ? -20.709 7.359 9.699 1.00 87.56 71 LYS A O 1
ATOM 617 N N . THR A 1 72 ? -18.767 8.400 9.239 1.00 90.12 72 THR A N 1
ATOM 618 C CA . THR A 1 72 ? -18.074 7.889 10.417 1.00 90.12 72 THR A CA 1
ATOM 619 C C . THR A 1 72 ? -18.235 8.836 11.608 1.00 90.12 72 THR A C 1
ATOM 621 O O . THR A 1 72 ? -18.557 10.019 11.456 1.00 90.12 72 THR A O 1
ATOM 624 N N . ASN A 1 73 ? -18.006 8.328 12.816 1.00 92.06 73 ASN A N 1
ATOM 625 C CA . ASN A 1 73 ? -18.023 9.123 14.035 1.00 92.06 73 ASN A CA 1
ATOM 626 C C . ASN A 1 73 ? -16.877 8.723 14.976 1.00 92.06 73 ASN A C 1
ATOM 628 O O . ASN A 1 73 ? -16.164 7.740 14.775 1.00 92.06 73 ASN A O 1
ATOM 632 N N . THR A 1 74 ? -16.694 9.507 16.036 1.00 93.81 74 THR A N 1
ATOM 633 C CA . THR A 1 74 ? -15.621 9.291 17.013 1.00 93.81 74 THR A CA 1
ATOM 634 C C . THR A 1 74 ? -15.740 7.957 17.757 1.00 93.81 74 THR A C 1
ATOM 636 O O . THR A 1 74 ? -14.717 7.378 18.118 1.00 93.81 74 THR A O 1
ATOM 639 N N . THR A 1 75 ? -16.955 7.458 17.981 1.00 94.25 75 THR A N 1
ATOM 640 C CA . THR A 1 75 ? -17.208 6.190 18.678 1.00 94.25 75 THR A CA 1
ATOM 641 C C . THR A 1 75 ? -16.754 5.002 17.829 1.00 94.25 75 THR A C 1
ATOM 643 O O . THR A 1 75 ? -16.049 4.129 18.333 1.00 94.25 75 THR A O 1
ATOM 646 N N . TYR A 1 76 ? -17.024 5.013 16.520 1.00 95.00 76 TYR A N 1
ATOM 647 C CA . TYR A 1 76 ? -16.542 3.977 15.598 1.00 95.00 76 TYR A CA 1
ATOM 648 C C . TYR A 1 76 ? -15.014 3.991 15.505 1.00 95.00 76 TYR A C 1
ATOM 650 O O . TYR A 1 76 ? -14.372 2.955 15.674 1.00 95.00 76 TYR A O 1
ATOM 658 N N . CYS A 1 77 ? -14.403 5.173 15.341 1.00 95.62 77 CYS A N 1
ATOM 659 C CA . CYS A 1 77 ? -12.943 5.292 15.367 1.00 95.62 77 CYS A CA 1
ATOM 660 C C . CYS A 1 77 ? -12.355 4.819 16.704 1.00 95.62 77 CYS A C 1
ATOM 662 O O . CYS A 1 77 ? -11.286 4.215 16.719 1.00 95.62 77 CYS A O 1
ATOM 664 N N . THR A 1 78 ? -13.049 5.051 17.822 1.00 95.81 78 THR A N 1
ATOM 665 C CA . THR A 1 78 ? -12.636 4.567 19.146 1.00 95.81 78 THR A CA 1
ATOM 666 C C . THR A 1 78 ? -12.658 3.042 19.211 1.00 95.81 78 THR A C 1
ATOM 668 O O . THR A 1 78 ? -11.682 2.455 19.678 1.00 95.81 78 THR A O 1
ATOM 671 N N . ALA A 1 79 ? -13.720 2.399 18.716 1.00 96.25 79 ALA A N 1
ATOM 672 C CA . ALA A 1 79 ? -13.813 0.941 18.648 1.00 96.25 79 ALA A CA 1
ATOM 673 C C . ALA A 1 79 ? -12.668 0.352 17.808 1.00 96.25 79 ALA A C 1
ATOM 675 O O . ALA A 1 79 ? -11.903 -0.471 18.308 1.00 96.25 79 ALA A O 1
ATOM 676 N N . LEU A 1 80 ? -12.462 0.871 16.593 1.00 97.50 80 LEU A N 1
ATOM 677 C CA . LEU A 1 80 ? -11.374 0.445 15.706 1.00 97.50 80 LEU A CA 1
ATOM 678 C C . LEU A 1 80 ? -9.986 0.678 16.321 1.00 97.50 80 LEU A C 1
ATOM 680 O O . LEU A 1 80 ? -9.114 -0.184 16.240 1.00 97.50 80 LEU A O 1
ATOM 684 N N . THR A 1 81 ? -9.773 1.819 16.983 1.00 97.12 81 THR A N 1
ATOM 685 C CA . THR A 1 81 ? -8.494 2.134 17.640 1.00 97.12 81 THR A CA 1
ATOM 686 C C . THR A 1 81 ? -8.218 1.187 18.804 1.00 97.12 81 THR A C 1
ATOM 688 O O . THR A 1 81 ? -7.090 0.727 18.963 1.00 97.12 81 THR A O 1
ATOM 691 N N . ARG A 1 82 ? -9.234 0.857 19.612 1.00 96.44 82 ARG A N 1
ATOM 692 C CA . ARG A 1 82 ? -9.102 -0.121 20.704 1.00 96.44 82 ARG A CA 1
ATOM 693 C C . ARG A 1 82 ? -8.714 -1.493 20.160 1.00 96.44 82 ARG A C 1
ATOM 695 O O . ARG A 1 82 ? -7.766 -2.081 20.668 1.00 96.44 82 ARG A O 1
ATOM 702 N N . THR A 1 83 ? -9.372 -1.951 19.095 1.00 97.38 83 THR A N 1
ATOM 703 C CA . THR A 1 83 ? -9.036 -3.212 18.418 1.00 97.38 83 THR A CA 1
ATOM 704 C C . THR A 1 83 ? -7.618 -3.199 17.847 1.00 97.38 83 THR A C 1
ATOM 706 O O . THR A 1 83 ? -6.884 -4.167 18.010 1.00 97.38 83 THR A O 1
ATOM 709 N N . LEU A 1 84 ? -7.195 -2.101 17.215 1.00 97.75 84 LEU A N 1
ATOM 710 C CA . LEU A 1 84 ? -5.844 -1.943 16.668 1.00 97.75 84 LEU A CA 1
ATOM 711 C C . LEU A 1 84 ? -4.756 -2.006 17.754 1.00 97.75 84 LEU A C 1
ATOM 713 O O . LEU A 1 84 ? -3.711 -2.636 17.556 1.00 97.75 84 LEU A O 1
ATOM 717 N N . MET A 1 85 ? -4.977 -1.346 18.889 1.00 96.69 85 MET A N 1
ATOM 718 C CA . MET A 1 85 ? -3.970 -1.208 19.947 1.00 96.69 85 MET A CA 1
ATOM 719 C C . MET A 1 85 ? -3.881 -2.428 20.869 1.00 96.69 85 MET A C 1
ATOM 721 O O . MET A 1 85 ? -2.830 -2.658 21.460 1.00 96.69 85 MET A O 1
ATOM 725 N N . ASP A 1 86 ? -4.948 -3.216 20.980 1.00 95.94 86 ASP A N 1
ATOM 726 C CA . ASP A 1 86 ? -5.008 -4.380 21.863 1.00 95.94 86 ASP A CA 1
ATOM 727 C C . ASP A 1 86 ? -4.298 -5.600 21.241 1.00 95.94 86 ASP A C 1
ATOM 729 O O . ASP A 1 86 ? -4.642 -6.088 20.162 1.00 95.94 86 ASP A O 1
ATOM 733 N N . ASP A 1 87 ? -3.271 -6.095 21.932 1.00 94.31 87 ASP A N 1
ATOM 734 C CA . ASP A 1 87 ? -2.395 -7.184 21.489 1.00 94.31 87 ASP A CA 1
ATOM 735 C C . ASP A 1 87 ? -3.031 -8.579 21.598 1.00 94.31 87 ASP A C 1
ATOM 737 O O . ASP A 1 87 ? -2.475 -9.558 21.081 1.00 94.31 87 ASP A O 1
ATOM 741 N N . ARG A 1 88 ? -4.202 -8.667 22.239 1.00 94.06 88 ARG A N 1
ATOM 742 C CA . ARG A 1 88 ? -5.002 -9.892 22.353 1.00 94.06 88 ARG A CA 1
ATOM 743 C C . ARG A 1 88 ? -5.727 -10.231 21.055 1.00 94.06 88 ARG A C 1
ATOM 745 O O . ARG A 1 88 ? -6.012 -11.405 20.824 1.00 94.06 88 ARG A O 1
ATOM 752 N N . TYR A 1 89 ? -5.996 -9.241 20.202 1.00 96.44 89 TYR A N 1
ATOM 753 C CA . TYR A 1 89 ? -6.575 -9.490 18.885 1.00 96.44 89 TYR A CA 1
ATOM 754 C C . TYR A 1 89 ? -5.567 -10.150 17.947 1.00 96.44 89 TYR A C 1
ATOM 756 O O . TYR A 1 89 ? -4.360 -9.885 17.974 1.00 96.44 89 TYR A O 1
ATOM 764 N N . PHE A 1 90 ? -6.087 -10.982 17.046 1.00 96.62 90 PHE A N 1
ATOM 765 C CA . PHE A 1 90 ? -5.305 -11.520 15.944 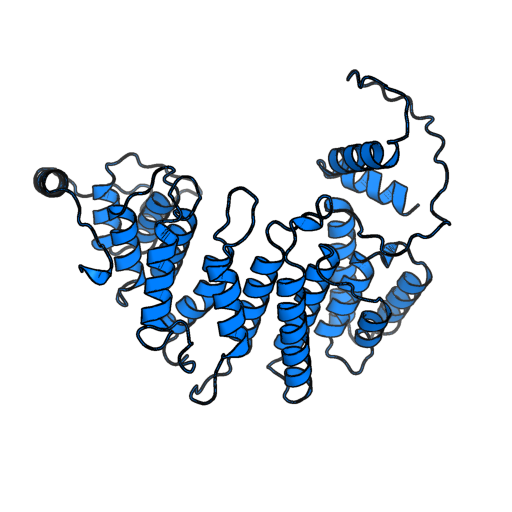1.00 96.62 90 PHE A CA 1
ATOM 766 C C . PHE A 1 90 ? -4.742 -10.377 15.085 1.00 96.62 90 PHE A C 1
ATOM 768 O O . PHE A 1 90 ? -5.451 -9.424 14.762 1.00 96.62 90 PHE A O 1
ATOM 775 N N . TYR A 1 91 ? -3.471 -10.470 14.677 1.00 96.69 91 TYR A N 1
ATOM 776 C CA . TYR A 1 91 ? -2.799 -9.385 13.950 1.00 96.69 91 TYR A CA 1
ATOM 777 C C . TYR A 1 91 ? -3.537 -8.992 12.658 1.00 96.69 91 TYR A C 1
ATOM 779 O O . TYR A 1 91 ? -3.534 -7.821 12.297 1.00 96.69 91 TYR A O 1
ATOM 787 N N . GLY A 1 92 ? -4.216 -9.935 11.990 1.00 97.81 92 GLY A N 1
ATOM 788 C CA . GLY A 1 92 ? -5.034 -9.650 10.808 1.00 97.81 92 GLY A CA 1
ATOM 789 C C . GLY A 1 92 ? -6.234 -8.747 11.105 1.00 97.81 92 GLY A C 1
ATOM 790 O O . GLY A 1 92 ? -6.498 -7.828 10.337 1.00 97.81 92 GLY A O 1
ATOM 791 N N . VAL A 1 93 ? -6.895 -8.933 12.254 1.00 98.25 93 VAL A N 1
ATOM 792 C CA . VAL A 1 93 ? -7.994 -8.062 12.713 1.00 98.25 93 VAL A CA 1
ATOM 793 C C . VAL A 1 93 ? -7.462 -6.673 13.048 1.00 98.25 93 VAL A C 1
ATOM 795 O O . VAL A 1 93 ? -8.071 -5.672 12.687 1.00 98.25 93 VAL A O 1
ATOM 798 N N . ARG A 1 94 ? -6.276 -6.595 13.663 1.00 98.25 94 ARG A N 1
ATOM 799 C CA . ARG A 1 94 ? -5.602 -5.319 13.957 1.00 98.25 94 ARG A CA 1
ATOM 800 C C . ARG A 1 94 ? -5.248 -4.558 12.675 1.00 98.25 94 ARG A C 1
ATOM 802 O O . ARG A 1 94 ? -5.522 -3.367 12.578 1.00 98.25 94 ARG A O 1
ATOM 809 N N . ILE A 1 95 ? -4.698 -5.247 11.671 1.00 98.44 95 ILE A N 1
ATOM 810 C CA . ILE A 1 95 ? -4.415 -4.676 10.343 1.00 98.44 95 ILE A CA 1
ATOM 811 C C . ILE A 1 95 ? -5.709 -4.206 9.671 1.00 98.44 95 ILE A C 1
ATOM 813 O O . ILE A 1 95 ? -5.745 -3.098 9.139 1.00 98.44 95 ILE A O 1
ATOM 817 N N . ALA A 1 96 ? -6.776 -5.008 9.727 1.00 98.31 96 ALA A N 1
ATOM 818 C CA . ALA A 1 96 ? -8.078 -4.625 9.191 1.00 98.31 96 ALA A CA 1
ATOM 819 C C . ALA A 1 96 ? -8.638 -3.386 9.903 1.00 98.31 96 ALA A C 1
ATOM 821 O O . ALA A 1 96 ? -9.159 -2.495 9.242 1.00 98.31 96 ALA A O 1
ATOM 822 N N . ALA A 1 97 ? -8.485 -3.280 11.226 1.00 98.25 97 ALA A N 1
ATOM 823 C CA . ALA A 1 97 ? -8.933 -2.116 11.988 1.00 98.25 97 ALA A CA 1
ATOM 824 C C . ALA A 1 97 ? -8.148 -0.849 11.613 1.00 98.25 97 ALA A C 1
ATOM 826 O O . ALA A 1 97 ? -8.740 0.218 11.449 1.00 98.25 97 ALA A O 1
ATOM 827 N N . ALA A 1 98 ? -6.831 -0.963 11.402 1.00 98.31 98 ALA A N 1
ATOM 828 C CA . ALA A 1 98 ? -6.024 0.126 10.850 1.00 98.31 98 ALA A CA 1
ATOM 829 C C . ALA A 1 98 ? -6.470 0.517 9.430 1.00 98.31 98 ALA A C 1
ATOM 831 O O . ALA A 1 98 ? -6.554 1.708 9.130 1.00 98.31 98 ALA A O 1
ATOM 832 N N . GLN A 1 99 ? -6.791 -0.458 8.574 1.00 98.00 99 GLN A N 1
ATOM 833 C CA . GLN A 1 99 ? -7.320 -0.195 7.233 1.00 98.00 99 GLN A CA 1
ATOM 834 C C . GLN A 1 99 ? -8.685 0.503 7.294 1.00 98.00 99 GLN A C 1
ATOM 836 O O . GLN A 1 99 ? -8.860 1.524 6.643 1.00 98.00 99 GLN A O 1
ATOM 841 N N . ALA A 1 100 ? -9.604 0.050 8.147 1.00 97.31 100 ALA A N 1
ATOM 842 C CA . ALA A 1 100 ? -10.904 0.689 8.336 1.00 97.31 100 ALA A CA 1
ATOM 843 C C . ALA A 1 100 ? -10.773 2.134 8.855 1.00 97.31 100 ALA A C 1
ATOM 845 O O . ALA A 1 100 ? -11.502 3.020 8.409 1.00 97.31 100 ALA A O 1
ATOM 846 N N . LEU A 1 101 ? -9.805 2.417 9.742 1.00 97.00 101 LEU A N 1
ATOM 847 C CA . LEU A 1 101 ? -9.486 3.795 10.145 1.00 97.00 101 LEU A CA 1
ATOM 848 C C . LEU A 1 101 ? -9.019 4.644 8.953 1.00 97.00 101 LEU A C 1
ATOM 850 O O . LEU A 1 101 ? -9.414 5.807 8.843 1.00 97.00 101 LEU A O 1
ATOM 854 N N . ALA A 1 102 ? -8.208 4.083 8.054 1.00 96.06 102 ALA A N 1
ATOM 855 C CA . ALA A 1 102 ? -7.811 4.758 6.821 1.00 96.06 102 ALA A CA 1
ATOM 856 C C . ALA A 1 102 ? -9.001 4.979 5.871 1.00 96.06 102 ALA A C 1
ATOM 858 O O . ALA A 1 102 ? -9.129 6.069 5.322 1.00 96.06 102 ALA A O 1
ATOM 859 N N . ASP A 1 103 ? -9.910 4.014 5.743 1.00 94.19 103 ASP A N 1
ATOM 860 C CA . ASP A 1 103 ? -11.099 4.122 4.884 1.00 94.19 103 ASP A CA 1
ATOM 861 C C . ASP A 1 103 ? -12.082 5.191 5.406 1.00 94.19 103 ASP A C 1
ATOM 863 O O . ASP A 1 103 ? -12.635 5.988 4.642 1.00 94.19 103 ASP A O 1
ATOM 867 N N . CYS A 1 104 ? -12.195 5.321 6.733 1.00 92.00 104 CYS A N 1
ATOM 868 C CA . CYS A 1 104 ? -12.899 6.421 7.402 1.00 92.00 104 CYS A CA 1
ATOM 869 C C . CYS A 1 104 ? -12.228 7.799 7.213 1.00 92.00 104 CYS A C 1
ATOM 871 O O . CYS A 1 104 ? -12.807 8.824 7.587 1.00 92.00 104 CYS A O 1
ATOM 873 N N . SER A 1 105 ? -11.008 7.856 6.671 1.00 92.31 105 SER A N 1
ATOM 874 C CA . SER A 1 105 ? -10.208 9.077 6.540 1.00 92.31 105 SER A CA 1
ATOM 875 C C . SER A 1 105 ? -10.346 9.707 5.160 1.00 92.31 105 SER A C 1
ATOM 877 O O . SER A 1 105 ? -9.454 9.619 4.323 1.00 92.31 105 SER A O 1
ATOM 879 N N . ASN A 1 106 ? -11.460 10.394 4.940 1.00 89.94 106 ASN A N 1
ATOM 880 C CA . ASN A 1 106 ? -11.722 11.142 3.713 1.00 89.94 106 ASN A CA 1
ATOM 881 C C . ASN A 1 106 ? -12.140 12.590 4.025 1.00 89.94 106 ASN A C 1
ATOM 883 O O . ASN A 1 106 ? -12.409 12.932 5.181 1.00 89.94 106 ASN A O 1
ATOM 887 N N . GLU A 1 107 ? -12.200 13.446 2.999 1.00 88.69 107 GLU A N 1
ATOM 888 C CA . GLU A 1 107 ? -12.585 14.857 3.159 1.00 88.69 107 GLU A CA 1
ATOM 889 C C . GLU A 1 107 ? -13.987 15.029 3.758 1.00 88.69 107 GLU A C 1
ATOM 891 O O . GLU A 1 107 ? -14.183 15.904 4.598 1.00 88.69 107 GLU A O 1
ATOM 896 N N . ALA A 1 108 ? -14.949 14.172 3.394 1.00 89.06 108 ALA A N 1
ATOM 897 C CA . ALA A 1 108 ? -16.313 14.239 3.926 1.00 89.06 108 ALA A CA 1
ATOM 898 C C . ALA A 1 108 ? -16.361 13.992 5.445 1.00 89.06 108 ALA A C 1
ATOM 900 O O . ALA A 1 108 ? -17.169 14.594 6.153 1.00 89.06 108 ALA A O 1
ATOM 901 N N . ASN A 1 109 ? -15.448 13.161 5.947 1.00 88.62 109 ASN A N 1
ATOM 902 C CA . ASN A 1 109 ? -15.283 12.832 7.359 1.00 88.62 109 ASN A CA 1
ATOM 903 C C . ASN A 1 109 ? -14.175 13.657 8.044 1.00 88.62 109 ASN A C 1
ATOM 905 O O . ASN A 1 109 ? -13.751 13.319 9.152 1.00 88.62 109 ASN A O 1
ATOM 909 N N . ASN A 1 110 ? -13.693 14.736 7.409 1.00 90.19 110 ASN A N 1
ATOM 910 C CA . ASN A 1 110 ? -12.607 15.598 7.900 1.00 90.19 110 ASN A CA 1
ATOM 911 C C . ASN A 1 110 ? -11.339 14.825 8.312 1.00 90.19 110 ASN A C 1
ATOM 913 O O . ASN A 1 110 ? -10.660 15.212 9.263 1.00 90.19 110 ASN A O 1
ATOM 917 N N . PHE A 1 111 ? -11.041 13.712 7.636 1.00 91.81 111 PHE A N 1
ATOM 918 C CA . PHE A 1 111 ? -9.912 12.829 7.951 1.00 91.81 111 PHE A CA 1
ATOM 919 C C . PHE A 1 111 ? -9.855 12.369 9.422 1.00 91.81 111 PHE A C 1
ATOM 921 O O . PHE A 1 111 ? -8.772 12.144 9.958 1.00 91.81 111 PHE A O 1
ATOM 928 N N . ILE A 1 112 ? -11.000 12.207 10.097 1.00 92.62 112 ILE A N 1
ATOM 929 C CA . ILE A 1 112 ? -11.028 11.888 11.534 1.00 92.62 112 ILE A CA 1
ATOM 930 C C . ILE A 1 112 ? -10.261 10.602 11.884 1.00 92.62 112 ILE A C 1
ATOM 932 O O . ILE A 1 112 ? -9.541 10.577 12.882 1.00 92.62 112 ILE A O 1
ATOM 936 N N . GLY A 1 113 ? -10.354 9.560 11.050 1.00 93.06 113 GLY A N 1
ATOM 937 C CA . GLY A 1 113 ? -9.644 8.294 11.259 1.00 93.06 113 GLY A CA 1
ATOM 938 C C . GLY A 1 113 ? -8.117 8.422 11.179 1.00 93.06 113 GLY A C 1
ATOM 939 O O . GLY A 1 113 ? -7.404 7.676 11.851 1.00 93.06 113 GLY A O 1
ATOM 940 N N . LEU A 1 114 ? -7.604 9.412 10.440 1.00 94.50 114 LEU A N 1
ATOM 941 C CA . LEU A 1 114 ? -6.178 9.582 10.182 1.00 94.50 114 LEU A CA 1
ATOM 942 C C . LEU A 1 114 ? -5.458 10.002 11.457 1.00 94.50 114 LEU A C 1
ATOM 944 O O . LEU A 1 114 ? -4.354 9.537 11.724 1.00 94.50 114 LEU A O 1
ATOM 948 N N . GLU A 1 115 ? -6.089 10.848 12.271 1.00 93.50 115 GLU A N 1
ATOM 949 C CA . GLU A 1 115 ? -5.517 11.272 13.547 1.00 93.50 115 GLU A CA 1
ATOM 950 C C . GLU A 1 115 ? -5.368 10.093 14.515 1.00 93.50 115 GLU A C 1
ATOM 952 O O . GLU A 1 115 ? -4.339 9.977 15.180 1.00 93.50 115 GLU A O 1
ATOM 957 N N . TYR A 1 116 ? -6.342 9.181 14.556 1.00 95.38 116 TYR A N 1
ATOM 958 C CA . TYR A 1 116 ? -6.241 7.951 15.348 1.00 95.38 116 TYR A CA 1
ATOM 959 C C . TYR A 1 116 ? -5.159 7.019 14.815 1.00 95.38 116 TYR A C 1
ATOM 961 O O . TYR A 1 116 ? -4.351 6.510 15.589 1.00 95.38 116 TYR A O 1
ATOM 969 N N . LEU A 1 117 ? -5.108 6.838 13.496 1.00 95.69 117 LEU A N 1
ATOM 970 C CA . LEU A 1 117 ? -4.130 5.975 12.847 1.00 95.69 117 LEU A CA 1
ATOM 971 C C . LEU A 1 117 ? -2.692 6.471 13.065 1.00 95.69 117 LEU A C 1
ATOM 973 O O . LEU A 1 117 ? -1.805 5.678 13.376 1.00 95.69 117 LEU A O 1
ATOM 977 N N . LEU A 1 118 ? -2.457 7.783 12.955 1.00 94.81 118 LEU A N 1
ATOM 978 C CA . LEU A 1 118 ? -1.148 8.392 13.202 1.00 94.81 118 LEU A CA 1
ATOM 979 C C . LEU A 1 118 ? -0.750 8.334 14.678 1.00 94.81 118 LEU A C 1
ATOM 981 O O . LEU A 1 118 ? 0.420 8.091 14.967 1.00 94.81 118 LEU A O 1
ATOM 985 N N . LYS A 1 119 ? -1.698 8.530 15.604 1.00 93.75 119 LYS A N 1
ATOM 986 C CA . LYS A 1 119 ? -1.448 8.354 17.044 1.00 93.75 119 LYS A CA 1
ATOM 987 C C . LYS A 1 119 ? -1.090 6.907 17.375 1.00 93.75 119 LYS A C 1
ATOM 989 O O . LYS A 1 119 ? -0.093 6.681 18.048 1.00 93.75 119 LYS A O 1
ATOM 994 N N . ALA A 1 120 ? -1.841 5.943 16.843 1.00 95.62 120 ALA A N 1
ATOM 995 C CA . ALA A 1 120 ? -1.549 4.520 17.000 1.00 95.62 120 ALA A CA 1
ATOM 996 C C . ALA A 1 120 ? -0.158 4.162 16.460 1.00 95.62 120 ALA A C 1
ATOM 998 O O . ALA A 1 120 ? 0.613 3.491 17.139 1.00 95.62 120 ALA A O 1
ATOM 999 N N . PHE A 1 121 ? 0.196 4.659 15.272 1.00 95.38 121 PHE A N 1
ATOM 1000 C CA . PHE A 1 121 ? 1.527 4.447 14.707 1.00 95.38 121 PHE A CA 1
ATOM 1001 C C . PHE A 1 121 ? 2.637 5.058 15.576 1.00 95.38 121 PHE A C 1
ATOM 1003 O O . PHE A 1 121 ? 3.644 4.399 15.832 1.00 95.38 121 PHE A O 1
ATOM 1010 N N . GLY A 1 122 ? 2.447 6.301 16.033 1.00 93.88 122 GLY A N 1
ATOM 1011 C CA . GLY A 1 122 ? 3.409 7.008 16.878 1.00 93.88 122 GLY A CA 1
ATOM 1012 C C . GLY A 1 122 ? 3.669 6.281 18.197 1.00 93.88 122 GLY A C 1
ATOM 1013 O O . GLY A 1 122 ? 4.822 6.032 18.534 1.00 93.88 122 GLY A O 1
ATOM 1014 N N . GLU A 1 123 ? 2.606 5.861 18.882 1.00 94.00 123 GLU A N 1
ATOM 1015 C CA . GLU A 1 123 ? 2.692 5.130 20.151 1.00 94.00 123 GLU A CA 1
ATOM 1016 C C . GLU A 1 123 ? 3.439 3.793 20.000 1.00 94.00 123 GLU A C 1
ATOM 1018 O O . GLU A 1 123 ? 4.314 3.452 20.798 1.00 94.00 123 GLU A O 1
ATOM 1023 N N . LEU A 1 124 ? 3.120 3.035 18.944 1.00 93.69 124 LEU A N 1
ATOM 1024 C CA . LEU A 1 124 ? 3.671 1.696 18.738 1.00 93.69 124 LEU A CA 1
ATOM 1025 C C . LEU A 1 124 ? 5.124 1.715 18.242 1.00 93.69 124 LEU A C 1
ATOM 1027 O O . LEU A 1 124 ? 5.926 0.893 18.683 1.00 93.69 124 LEU A O 1
ATOM 1031 N N . TYR A 1 125 ? 5.476 2.627 17.328 1.00 93.94 125 TYR A N 1
ATOM 1032 C CA . TYR A 1 125 ? 6.715 2.518 16.542 1.00 93.94 125 TYR A CA 1
ATOM 1033 C C . TYR A 1 125 ? 7.615 3.755 16.574 1.00 93.94 125 TYR A C 1
ATOM 1035 O O . TYR A 1 125 ? 8.732 3.699 16.054 1.00 93.94 125 TYR A O 1
ATOM 1043 N N . CYS A 1 126 ? 7.185 4.864 17.172 1.00 93.44 126 CYS A N 1
ATOM 1044 C CA . CYS A 1 126 ? 7.995 6.076 17.284 1.00 93.44 126 CYS A CA 1
ATOM 1045 C C . CYS A 1 126 ? 8.396 6.360 18.732 1.00 93.44 126 CYS A C 1
ATOM 1047 O O . CYS A 1 126 ? 7.809 5.828 19.673 1.00 93.44 126 CYS A O 1
ATOM 1049 N N . PHE A 1 127 ? 9.440 7.170 18.915 1.00 89.94 127 PHE A N 1
ATOM 1050 C CA . PHE A 1 127 ? 9.761 7.728 20.229 1.00 89.94 127 PHE A CA 1
ATOM 1051 C C . PHE A 1 127 ? 8.655 8.680 20.685 1.00 89.94 127 PHE A C 1
ATOM 1053 O O . PHE A 1 127 ? 8.087 9.395 19.855 1.00 89.94 127 PHE A O 1
ATOM 1060 N N . ASP A 1 128 ? 8.406 8.702 21.993 1.00 85.81 128 ASP A N 1
ATOM 1061 C CA . ASP A 1 128 ? 7.350 9.486 22.633 1.00 85.81 128 ASP A CA 1
ATOM 1062 C C . ASP A 1 128 ? 7.372 10.952 22.164 1.00 85.81 128 ASP A C 1
ATOM 1064 O O . ASP A 1 128 ? 8.436 11.553 21.984 1.00 85.81 128 ASP A O 1
ATOM 1068 N N . ASP A 1 129 ? 6.184 11.504 21.908 1.00 78.94 129 ASP A N 1
ATOM 1069 C CA . ASP A 1 129 ? 5.965 12.861 21.383 1.00 78.94 129 ASP A CA 1
ATOM 1070 C C . ASP A 1 129 ? 6.698 13.192 20.065 1.00 78.94 129 ASP A C 1
ATOM 1072 O O . ASP A 1 129 ? 6.898 14.361 19.715 1.00 78.94 129 ASP A O 1
ATOM 1076 N N . SER A 1 130 ? 7.080 12.179 19.280 1.00 84.19 130 SER A N 1
ATOM 1077 C CA . SER A 1 130 ? 7.767 12.368 18.003 1.00 84.19 130 SER A CA 1
ATOM 1078 C C . SER A 1 130 ? 7.264 11.424 16.906 1.00 84.19 130 SER A C 1
ATOM 1080 O O . SER A 1 130 ? 6.651 10.394 17.157 1.00 84.19 130 SER A O 1
ATOM 1082 N N . PHE A 1 131 ? 7.578 11.762 15.653 1.00 84.44 131 PHE A N 1
ATOM 1083 C CA . PHE A 1 131 ? 7.428 10.866 14.497 1.00 84.44 131 PHE A CA 1
ATOM 1084 C C . PHE A 1 131 ? 8.787 10.317 14.034 1.00 84.44 131 PHE A C 1
ATOM 1086 O O . PHE A 1 131 ? 9.023 10.119 12.840 1.00 84.44 131 PHE A O 1
ATOM 1093 N N . ILE A 1 132 ? 9.713 10.139 14.980 1.00 88.62 132 ILE A N 1
ATOM 1094 C CA . ILE A 1 132 ? 11.018 9.525 14.736 1.00 88.62 132 ILE A CA 1
ATOM 1095 C C . ILE A 1 132 ? 10.878 8.028 15.040 1.00 88.62 132 ILE A C 1
ATOM 1097 O O . ILE A 1 132 ? 10.502 7.692 16.166 1.00 88.62 132 ILE A O 1
ATOM 1101 N N . PRO A 1 133 ? 11.142 7.130 14.073 1.00 90.94 133 PRO A N 1
ATOM 1102 C CA . PRO A 1 133 ? 11.018 5.694 14.299 1.00 90.94 133 PRO A CA 1
ATOM 1103 C C . PRO A 1 133 ? 12.005 5.210 15.367 1.00 90.94 133 PRO A C 1
ATOM 1105 O O . PRO A 1 133 ? 13.160 5.641 15.402 1.00 90.94 133 PRO A O 1
ATOM 1108 N N . LYS A 1 134 ? 11.542 4.296 16.223 1.00 92.12 134 LYS A N 1
ATOM 1109 C CA . LYS A 1 134 ? 12.392 3.479 17.098 1.00 92.12 134 LYS A CA 1
ATOM 1110 C C . LYS A 1 134 ? 13.211 2.503 16.238 1.00 92.12 134 LYS A C 1
ATOM 1112 O O . LYS A 1 134 ? 12.842 2.220 15.097 1.00 92.12 134 LYS A O 1
ATOM 1117 N N . SER A 1 135 ? 14.309 1.973 16.779 1.00 93.25 135 SER A N 1
ATOM 1118 C CA . SER A 1 135 ? 15.030 0.874 16.125 1.00 93.25 135 SER A CA 1
ATOM 1119 C C . SER A 1 135 ? 14.091 -0.322 15.940 1.00 93.25 135 SER A C 1
ATOM 1121 O O . SER A 1 135 ? 13.289 -0.626 16.826 1.00 93.25 135 SER A O 1
ATOM 1123 N N . ASN A 1 136 ? 14.185 -0.990 14.792 1.00 94.12 136 ASN A N 1
ATOM 1124 C CA . ASN A 1 136 ? 13.324 -2.124 14.470 1.00 94.12 136 ASN A CA 1
ATOM 1125 C C . ASN A 1 136 ? 13.518 -3.276 15.468 1.00 94.12 136 ASN A C 1
ATOM 1127 O O . ASN A 1 136 ? 14.646 -3.608 15.833 1.00 94.12 136 ASN A O 1
ATOM 1131 N N . ASP A 1 137 ? 12.419 -3.933 15.834 1.00 94.00 137 ASP A N 1
ATOM 1132 C CA . ASP A 1 137 ? 12.417 -5.198 16.569 1.00 94.00 137 ASP A CA 1
ATOM 1133 C C . ASP A 1 137 ? 11.385 -6.138 15.940 1.00 94.00 137 ASP A C 1
ATOM 1135 O O . ASP A 1 137 ? 10.176 -5.932 16.058 1.00 94.00 137 ASP A O 1
ATOM 1139 N N . PHE A 1 138 ? 11.863 -7.168 15.238 1.00 95.12 138 PHE A N 1
ATOM 1140 C CA . PHE A 1 138 ? 11.000 -8.152 14.572 1.00 95.12 138 PHE A CA 1
ATOM 1141 C C . PHE A 1 138 ? 10.891 -9.467 15.345 1.00 95.12 138 PHE A C 1
ATOM 1143 O O . PHE A 1 138 ? 10.499 -10.488 14.779 1.00 95.12 138 PHE A O 1
ATOM 1150 N N . SER A 1 139 ? 11.222 -9.453 16.638 1.00 94.12 139 SER A N 1
ATOM 1151 C CA . SER A 1 139 ? 11.099 -10.628 17.505 1.00 94.12 139 SER A CA 1
ATOM 1152 C C . SER A 1 139 ? 9.644 -11.074 17.675 1.00 94.12 139 SER A C 1
ATOM 1154 O O . SER A 1 139 ? 9.377 -12.276 17.728 1.00 94.12 139 SER A O 1
ATOM 1156 N N . ASP A 1 140 ? 8.693 -10.132 17.712 1.00 93.75 140 ASP A N 1
ATOM 1157 C CA . ASP A 1 140 ? 7.262 -10.444 17.645 1.00 93.75 140 ASP A CA 1
ATOM 1158 C C . ASP A 1 140 ? 6.754 -10.388 16.201 1.00 93.75 140 ASP A C 1
ATOM 1160 O O . ASP A 1 140 ? 6.580 -9.321 15.608 1.00 93.75 140 ASP A O 1
ATOM 1164 N N . PHE A 1 141 ? 6.433 -11.561 15.656 1.00 93.75 141 PHE A N 1
ATOM 1165 C CA . PHE A 1 141 ? 5.856 -11.703 14.322 1.00 93.75 141 PHE A CA 1
ATOM 1166 C C . PHE A 1 141 ? 4.548 -10.916 14.150 1.00 93.75 141 PHE A C 1
ATOM 1168 O O . PHE A 1 141 ? 4.294 -10.363 13.078 1.00 93.75 141 PHE A O 1
ATOM 1175 N N . ARG A 1 142 ? 3.714 -10.843 15.197 1.00 95.00 142 ARG A N 1
ATOM 1176 C CA . ARG A 1 142 ? 2.425 -10.131 15.148 1.00 95.00 142 ARG A CA 1
ATOM 1177 C C . ARG A 1 142 ? 2.654 -8.625 15.039 1.00 95.00 142 ARG A C 1
ATOM 1179 O O . ARG A 1 142 ? 2.042 -7.976 14.191 1.00 95.00 142 ARG A O 1
ATOM 1186 N N . GLY A 1 143 ? 3.564 -8.100 15.861 1.00 94.19 143 GLY A N 1
ATOM 1187 C CA . GLY A 1 143 ? 4.015 -6.711 15.811 1.00 94.19 143 GLY A CA 1
ATOM 1188 C C . GLY A 1 143 ? 4.639 -6.343 14.466 1.00 94.19 143 GLY A C 1
ATOM 1189 O O . GLY A 1 143 ? 4.272 -5.314 13.899 1.00 94.19 143 GLY A O 1
ATOM 1190 N N . PHE A 1 144 ? 5.494 -7.212 13.915 1.00 94.88 144 PHE A N 1
ATOM 1191 C CA . PHE A 1 144 ? 6.101 -7.034 12.592 1.00 94.88 144 PHE A CA 1
ATOM 1192 C C . PHE A 1 144 ? 5.060 -6.971 11.466 1.00 94.88 144 PHE A C 1
ATOM 1194 O O . PHE A 1 144 ? 5.111 -6.063 10.637 1.00 94.88 144 PHE A O 1
ATOM 1201 N N . MET A 1 145 ? 4.096 -7.901 11.436 1.00 96.50 145 MET A N 1
ATOM 1202 C CA . MET A 1 145 ? 3.046 -7.912 10.408 1.00 96.50 145 MET A CA 1
ATOM 1203 C C . MET A 1 145 ? 2.227 -6.622 10.422 1.00 96.50 145 MET A C 1
ATOM 1205 O O . MET A 1 145 ? 1.937 -6.058 9.366 1.00 96.50 145 MET A O 1
ATOM 1209 N N . LEU A 1 146 ? 1.903 -6.125 11.618 1.00 96.62 146 LEU A N 1
ATOM 1210 C CA . LEU A 1 146 ? 1.220 -4.849 11.773 1.00 96.62 146 LEU A CA 1
ATOM 1211 C C . LEU A 1 146 ? 2.107 -3.674 11.324 1.00 96.62 146 LEU A C 1
ATOM 1213 O O . LEU A 1 146 ? 1.662 -2.856 10.518 1.00 96.62 146 LEU A O 1
ATOM 1217 N N . GLN A 1 147 ? 3.370 -3.627 11.765 1.00 95.81 147 GLN A N 1
ATOM 1218 C CA . GLN A 1 147 ? 4.334 -2.579 11.405 1.00 95.81 147 GLN A CA 1
ATOM 1219 C C . GLN A 1 147 ? 4.516 -2.489 9.889 1.00 95.81 147 GLN A C 1
ATOM 1221 O O . GLN A 1 147 ? 4.512 -1.399 9.321 1.00 95.81 147 GLN A O 1
ATOM 1226 N N . SER A 1 148 ? 4.633 -3.637 9.221 1.00 95.75 148 SER A N 1
ATOM 1227 C CA . SER A 1 148 ? 4.792 -3.707 7.771 1.00 95.75 148 SER A CA 1
ATOM 1228 C C . SER A 1 148 ? 3.530 -3.299 7.009 1.00 95.75 148 SER A C 1
ATOM 1230 O O . SER A 1 148 ? 3.643 -2.895 5.854 1.00 95.75 148 SER A O 1
ATOM 1232 N N . ALA A 1 149 ? 2.340 -3.394 7.607 1.00 97.38 149 ALA A N 1
ATOM 1233 C CA . ALA A 1 149 ? 1.092 -3.002 6.955 1.00 97.38 149 ALA A CA 1
ATOM 1234 C C . ALA A 1 149 ? 0.845 -1.484 7.008 1.00 97.38 149 ALA A C 1
ATOM 1236 O O . ALA A 1 149 ? 0.307 -0.917 6.056 1.00 97.38 149 ALA A O 1
ATOM 1237 N N . PHE A 1 150 ? 1.270 -0.813 8.085 1.00 97.06 150 PHE A N 1
ATOM 1238 C CA . PHE A 1 150 ? 1.042 0.622 8.299 1.00 97.06 150 PHE A CA 1
ATOM 1239 C C . PHE A 1 150 ? 1.442 1.520 7.116 1.00 97.06 150 PHE A C 1
ATOM 1241 O O . PHE A 1 150 ? 0.619 2.347 6.720 1.00 97.06 150 PHE A O 1
ATOM 1248 N N . PRO A 1 151 ? 2.639 1.386 6.508 1.00 96.75 151 PRO A N 1
ATOM 1249 C CA . PRO A 1 151 ? 3.040 2.229 5.383 1.00 96.75 151 PRO A CA 1
ATOM 1250 C C . PRO A 1 151 ? 2.054 2.174 4.211 1.00 96.75 151 PRO A C 1
ATOM 1252 O O . PRO A 1 151 ? 1.679 3.213 3.658 1.00 96.75 151 PRO A O 1
ATOM 1255 N N . ARG A 1 152 ? 1.584 0.964 3.886 1.00 97.25 152 ARG A N 1
ATOM 1256 C CA . ARG A 1 152 ? 0.625 0.723 2.806 1.00 97.25 152 ARG A CA 1
ATOM 1257 C C . ARG A 1 152 ? -0.737 1.323 3.130 1.00 97.25 152 ARG A C 1
ATOM 1259 O O . ARG A 1 152 ? -1.314 1.995 2.281 1.00 97.25 152 ARG A O 1
ATOM 1266 N N . ILE A 1 153 ? -1.212 1.121 4.356 1.00 97.88 153 ILE A N 1
ATOM 1267 C CA . ILE A 1 153 ? -2.489 1.660 4.840 1.00 97.88 153 ILE A CA 1
ATOM 1268 C C . ILE A 1 153 ? -2.466 3.193 4.793 1.00 97.88 153 ILE A C 1
ATOM 1270 O O . ILE A 1 153 ? -3.354 3.820 4.220 1.00 97.88 153 ILE A O 1
ATOM 1274 N N . LEU A 1 154 ? -1.404 3.806 5.323 1.00 96.69 154 LEU A N 1
ATOM 1275 C CA . LEU A 1 154 ? -1.237 5.258 5.357 1.00 96.69 154 LEU A CA 1
ATOM 1276 C C . LEU A 1 154 ? -1.225 5.868 3.949 1.00 96.69 154 LEU A C 1
ATOM 1278 O O . LEU A 1 154 ? -1.892 6.873 3.716 1.00 96.69 154 LEU A O 1
ATOM 1282 N N . CYS A 1 155 ? -0.516 5.266 2.988 1.00 95.31 155 CYS A N 1
ATOM 1283 C CA . CYS A 1 155 ? -0.500 5.774 1.609 1.00 95.31 155 CYS A CA 1
ATOM 1284 C C . CYS A 1 155 ? -1.828 5.559 0.851 1.00 95.31 155 CYS A C 1
ATOM 1286 O O . CYS A 1 155 ? -2.011 6.117 -0.234 1.00 95.31 155 CYS A O 1
ATOM 1288 N N . GLY A 1 156 ? -2.751 4.768 1.410 1.00 94.75 156 GLY A N 1
ATOM 1289 C CA . GLY A 1 156 ? -4.112 4.599 0.908 1.00 94.75 156 GLY A CA 1
ATOM 1290 C C . GLY A 1 156 ? -5.024 5.794 1.196 1.00 94.75 156 GLY A C 1
ATOM 1291 O O . GLY A 1 156 ? -5.947 6.034 0.420 1.00 94.75 156 GLY A O 1
ATOM 1292 N N . VAL A 1 157 ? -4.737 6.572 2.248 1.00 95.19 157 VAL A N 1
ATOM 1293 C CA . VAL A 1 157 ? -5.513 7.762 2.629 1.00 95.19 157 VAL A CA 1
ATOM 1294 C C . VAL A 1 157 ? -5.287 8.875 1.611 1.00 95.19 157 VAL A C 1
ATOM 1296 O O . VAL A 1 157 ? -4.164 9.363 1.451 1.00 95.19 157 VAL A O 1
ATOM 1299 N N . LYS A 1 158 ? -6.358 9.282 0.927 1.00 93.75 158 LYS A N 1
ATOM 1300 C CA . LYS A 1 158 ? -6.312 10.263 -0.161 1.00 93.75 158 LYS A CA 1
ATOM 1301 C C . LYS A 1 158 ? -7.384 11.332 -0.005 1.00 93.75 158 LYS A C 1
ATOM 1303 O O . LYS A 1 158 ? -8.439 11.090 0.575 1.00 93.75 158 LYS A O 1
ATOM 1308 N N . ASP A 1 159 ? -7.082 12.508 -0.530 1.00 91.25 159 ASP A N 1
ATOM 1309 C CA . ASP A 1 159 ? -8.026 13.605 -0.694 1.00 91.25 159 ASP A CA 1
ATOM 1310 C C . ASP A 1 159 ? -8.909 13.408 -1.944 1.00 91.25 159 ASP A C 1
ATOM 1312 O O . ASP A 1 159 ? -8.755 12.430 -2.687 1.00 91.25 159 ASP A O 1
ATOM 1316 N N . ASN A 1 160 ? -9.859 14.315 -2.177 1.00 90.50 160 ASN A N 1
ATOM 1317 C CA . ASN A 1 160 ? -10.791 14.230 -3.308 1.00 90.50 160 ASN A CA 1
ATOM 1318 C C . ASN A 1 160 ? -10.090 14.363 -4.669 1.00 90.50 160 ASN A C 1
ATOM 1320 O O . ASN A 1 160 ? -10.616 13.910 -5.687 1.00 90.50 160 ASN A O 1
ATOM 1324 N N . ASP A 1 161 ? -8.891 14.942 -4.694 1.00 87.75 161 ASP A N 1
ATOM 1325 C CA . ASP A 1 161 ? -8.047 15.021 -5.882 1.00 87.75 161 ASP A CA 1
ATOM 1326 C C . ASP A 1 161 ? -7.179 13.770 -6.096 1.00 87.75 161 ASP A C 1
ATOM 1328 O O . ASP A 1 161 ? -6.491 13.659 -7.120 1.00 87.75 161 ASP A O 1
ATOM 1332 N N . GLY A 1 162 ? -7.237 12.809 -5.168 1.00 90.25 162 GLY A N 1
ATOM 1333 C CA . GLY A 1 162 ? -6.499 11.552 -5.197 1.00 90.25 162 GLY A CA 1
ATOM 1334 C C . GLY A 1 162 ? -5.070 11.656 -4.665 1.00 90.25 162 GLY A C 1
ATOM 1335 O O . GLY A 1 162 ? -4.302 10.701 -4.833 1.00 90.25 162 GLY A O 1
ATOM 1336 N N . LYS A 1 163 ? -4.690 12.776 -4.045 1.00 91.94 163 LYS A N 1
ATOM 1337 C CA . LYS A 1 163 ? -3.377 12.981 -3.427 1.00 91.94 163 LYS A CA 1
ATOM 1338 C C . LYS A 1 163 ? -3.351 12.468 -1.999 1.00 91.94 163 LYS A C 1
ATOM 1340 O O . LYS A 1 163 ? -4.323 12.543 -1.257 1.00 91.94 163 LYS A O 1
ATOM 1345 N N . VAL A 1 164 ? -2.181 11.991 -1.594 1.00 94.56 164 VAL A N 1
ATOM 1346 C CA . VAL A 1 164 ? -1.934 11.604 -0.205 1.00 94.56 164 VAL A CA 1
ATOM 1347 C C . VAL A 1 164 ? -1.565 12.851 0.613 1.00 94.56 164 VAL A C 1
ATOM 1349 O O . VAL A 1 164 ? -0.695 13.612 0.177 1.00 94.56 164 VAL A O 1
ATOM 1352 N N . PRO A 1 165 ? -2.153 13.068 1.807 1.00 93.94 165 PRO A N 1
ATOM 1353 C CA . PRO A 1 165 ? -1.820 14.202 2.665 1.00 93.94 165 PRO A CA 1
ATOM 1354 C C . PRO A 1 165 ? -0.312 14.350 2.933 1.00 93.94 165 PRO A C 1
ATOM 1356 O O . PRO A 1 165 ? 0.375 13.386 3.283 1.00 93.94 165 PRO A O 1
ATOM 1359 N N . LYS A 1 166 ? 0.206 15.588 2.875 1.00 92.56 166 LYS A N 1
ATOM 1360 C CA . LYS A 1 166 ? 1.646 15.887 3.064 1.00 92.56 166 LYS A CA 1
ATOM 1361 C C . LYS A 1 166 ? 2.220 15.364 4.382 1.00 92.56 166 LYS A C 1
ATOM 1363 O O . LYS A 1 166 ? 3.389 14.992 4.449 1.00 92.56 166 LYS A O 1
ATOM 1368 N N . ARG A 1 167 ? 1.403 15.318 5.439 1.00 93.19 167 ARG A N 1
ATOM 1369 C CA . ARG A 1 167 ? 1.796 14.760 6.743 1.00 93.19 167 ARG A CA 1
ATOM 1370 C C . ARG A 1 167 ? 2.218 13.292 6.618 1.00 93.19 167 ARG A C 1
ATOM 1372 O O . ARG A 1 167 ? 3.242 12.914 7.176 1.00 93.19 167 ARG A O 1
ATOM 1379 N N . ILE A 1 168 ? 1.482 12.506 5.832 1.00 95.31 168 ILE A N 1
ATOM 1380 C CA . ILE A 1 168 ? 1.778 11.093 5.569 1.00 95.31 168 ILE A CA 1
ATOM 1381 C C . ILE A 1 168 ? 3.008 10.959 4.671 1.00 95.31 168 ILE A C 1
ATOM 1383 O O . ILE A 1 168 ? 3.908 10.184 4.978 1.00 95.31 168 ILE A O 1
ATOM 1387 N N . GLN A 1 169 ? 3.085 11.746 3.596 1.00 95.44 169 GLN A N 1
ATOM 1388 C CA . GLN A 1 169 ? 4.242 11.761 2.694 1.00 95.44 169 GLN A CA 1
ATOM 1389 C C . GLN A 1 169 ? 5.557 12.022 3.448 1.00 95.44 169 GLN A C 1
ATOM 1391 O O . GLN A 1 169 ? 6.537 11.292 3.283 1.00 95.44 169 GLN A O 1
ATOM 1396 N N . ASN A 1 170 ? 5.568 13.026 4.329 1.00 94.62 170 ASN A N 1
ATOM 1397 C CA . ASN A 1 170 ? 6.729 13.346 5.157 1.00 94.62 170 ASN A CA 1
ATOM 1398 C C . ASN A 1 170 ? 7.036 12.250 6.183 1.00 94.62 170 ASN A C 1
ATOM 1400 O O . ASN A 1 170 ? 8.207 11.942 6.396 1.00 94.62 170 ASN A O 1
ATOM 1404 N N . LEU A 1 171 ? 6.010 11.641 6.787 1.00 95.19 171 LEU A N 1
ATOM 1405 C CA . LEU A 1 171 ? 6.187 10.503 7.688 1.00 95.19 171 LEU A CA 1
ATOM 1406 C C . LEU A 1 171 ? 6.868 9.336 6.963 1.00 95.19 171 LEU A C 1
ATOM 1408 O O . LEU A 1 171 ? 7.919 8.888 7.406 1.00 95.19 171 LEU A O 1
ATOM 1412 N N . LEU A 1 172 ? 6.338 8.897 5.817 1.00 96.81 172 LEU A N 1
ATOM 1413 C CA . LEU A 1 172 ? 6.914 7.802 5.025 1.00 96.81 172 LEU A CA 1
ATOM 1414 C C . LEU A 1 172 ? 8.356 8.102 4.592 1.00 96.81 172 LEU A C 1
ATOM 1416 O O . LEU A 1 172 ? 9.219 7.227 4.656 1.00 96.81 172 LEU A O 1
ATOM 1420 N N . LEU A 1 173 ? 8.642 9.348 4.197 1.00 96.12 173 LEU A N 1
ATOM 1421 C CA . LEU A 1 173 ? 9.999 9.769 3.849 1.00 96.12 173 LEU A CA 1
ATOM 1422 C C . LEU A 1 173 ? 10.945 9.677 5.054 1.00 96.12 173 LEU A C 1
ATOM 1424 O O . LEU A 1 173 ? 12.076 9.214 4.911 1.00 96.12 173 LEU A O 1
ATOM 1428 N N . ASN A 1 174 ? 10.490 10.100 6.234 1.00 94.69 174 ASN A N 1
ATOM 1429 C CA . ASN A 1 174 ? 11.262 9.997 7.469 1.00 94.69 174 ASN A CA 1
ATOM 1430 C C . ASN A 1 174 ? 11.494 8.538 7.869 1.00 94.69 174 ASN A C 1
ATOM 1432 O O . ASN A 1 174 ? 12.611 8.204 8.251 1.00 94.69 174 ASN A O 1
ATOM 1436 N N . LEU A 1 175 ? 10.497 7.664 7.709 1.00 95.50 175 LEU A N 1
ATOM 1437 C CA . LEU A 1 175 ? 10.659 6.231 7.959 1.00 95.50 175 LEU A CA 1
ATOM 1438 C C . LEU A 1 175 ? 11.748 5.632 7.066 1.00 95.50 175 LEU A C 1
ATOM 1440 O O . LEU A 1 175 ? 12.616 4.935 7.568 1.00 95.50 175 LEU A O 1
ATOM 1444 N N . VAL A 1 176 ? 11.783 5.960 5.770 1.00 95.75 176 VAL A N 1
ATOM 1445 C CA . VAL A 1 176 ? 12.845 5.482 4.861 1.00 95.75 176 VAL A CA 1
ATOM 1446 C C . VAL A 1 176 ? 14.228 6.049 5.218 1.00 95.75 176 VAL A C 1
ATOM 1448 O O . VAL A 1 176 ? 15.242 5.354 5.098 1.00 95.75 176 VAL A O 1
ATOM 1451 N N . LYS A 1 177 ? 14.294 7.316 5.636 1.00 94.31 177 LYS A N 1
ATOM 1452 C CA . LYS A 1 177 ? 15.554 7.999 5.972 1.00 94.31 177 LYS A CA 1
ATOM 1453 C C . LYS A 1 177 ? 16.166 7.523 7.280 1.00 94.31 177 LYS A C 1
ATOM 1455 O O . LYS A 1 177 ? 17.381 7.361 7.350 1.00 94.31 177 LYS A O 1
ATOM 1460 N N . PHE A 1 178 ? 15.330 7.347 8.295 1.00 93.31 178 PHE A N 1
ATOM 1461 C CA . PHE A 1 178 ? 15.741 7.082 9.670 1.00 93.31 178 PHE A CA 1
ATOM 1462 C C . PHE A 1 178 ? 15.481 5.637 10.101 1.00 93.31 178 PHE A C 1
ATOM 1464 O O . PHE A 1 178 ? 15.568 5.341 11.286 1.00 93.31 178 PHE A O 1
ATOM 1471 N N . ASN A 1 179 ? 15.174 4.736 9.161 1.00 94.00 179 ASN A N 1
ATOM 1472 C CA . ASN A 1 179 ? 15.081 3.311 9.447 1.00 94.00 179 ASN A CA 1
ATOM 1473 C C . ASN A 1 179 ? 16.410 2.803 10.020 1.00 94.00 179 ASN A C 1
ATOM 1475 O O . ASN A 1 179 ? 17.448 2.869 9.354 1.00 94.00 179 ASN A O 1
ATOM 1479 N N . ASP A 1 180 ? 16.349 2.271 11.235 1.00 93.38 180 ASP A N 1
ATOM 1480 C CA . ASP A 1 180 ? 17.484 1.707 11.947 1.00 93.38 180 ASP A CA 1
ATOM 1481 C C . ASP A 1 180 ? 17.202 0.245 12.299 1.00 93.38 180 ASP A C 1
ATOM 1483 O O . ASP A 1 180 ? 16.236 -0.076 12.990 1.00 93.38 180 ASP A O 1
ATOM 1487 N N . ASN A 1 181 ? 18.079 -0.637 11.827 1.00 93.38 181 ASN A N 1
ATOM 1488 C CA . ASN A 1 181 ? 18.009 -2.076 12.058 1.00 93.38 181 ASN A CA 1
ATOM 1489 C C . ASN A 1 181 ? 19.212 -2.602 12.856 1.00 93.38 181 ASN A C 1
ATOM 1491 O O . ASN A 1 181 ? 19.460 -3.803 12.878 1.00 93.38 181 ASN A O 1
ATOM 1495 N N . SER A 1 182 ? 19.992 -1.717 13.485 1.00 91.38 182 SER A N 1
ATOM 1496 C CA . SER A 1 182 ? 21.224 -2.081 14.200 1.00 91.38 182 SER A CA 1
ATOM 1497 C C . SER A 1 182 ? 20.992 -2.979 15.421 1.00 91.38 182 SER A C 1
ATOM 1499 O O . SER A 1 182 ? 21.839 -3.814 15.732 1.00 91.38 182 SER A O 1
ATOM 1501 N N . MET A 1 183 ? 19.843 -2.829 16.086 1.00 89.50 183 MET A N 1
ATOM 1502 C CA . MET A 1 183 ? 19.466 -3.582 17.291 1.00 89.50 183 MET A CA 1
ATOM 1503 C C . MET A 1 183 ? 18.567 -4.792 17.002 1.00 89.50 183 MET A C 1
ATOM 1505 O O . MET A 1 183 ? 18.228 -5.536 17.921 1.00 89.50 183 MET A O 1
ATOM 1509 N N . ASN A 1 184 ? 18.188 -5.004 15.741 1.00 92.25 184 ASN A N 1
ATOM 1510 C CA . ASN A 1 184 ? 17.302 -6.088 15.346 1.00 92.25 184 ASN A CA 1
ATOM 1511 C C . ASN A 1 184 ? 18.099 -7.362 15.049 1.00 92.25 184 ASN A C 1
ATOM 1513 O O . ASN A 1 184 ? 19.102 -7.330 14.336 1.00 92.25 184 ASN A O 1
ATOM 1517 N N . ALA A 1 185 ? 17.619 -8.511 15.521 1.00 93.00 185 ALA A N 1
ATOM 1518 C CA . ALA A 1 185 ? 18.223 -9.803 15.186 1.00 93.00 185 ALA A CA 1
ATOM 1519 C C . ALA A 1 185 ? 17.889 -10.270 13.754 1.00 93.00 185 ALA A C 1
ATOM 1521 O O . ALA A 1 185 ? 18.513 -11.200 13.238 1.00 93.00 185 ALA A O 1
ATOM 1522 N N . PHE A 1 186 ? 16.898 -9.641 13.116 1.00 93.88 186 PHE A N 1
ATOM 1523 C CA . PHE A 1 186 ? 16.376 -10.016 11.806 1.00 93.88 186 PHE A CA 1
ATOM 1524 C C . PHE A 1 186 ? 16.765 -9.011 10.718 1.00 93.88 186 PHE A C 1
ATOM 1526 O O . PHE A 1 186 ? 17.066 -7.849 10.981 1.00 93.88 186 PHE A O 1
ATOM 1533 N N . VAL A 1 187 ? 16.728 -9.466 9.465 1.00 92.50 187 VAL A N 1
ATOM 1534 C CA . VAL A 1 187 ? 16.962 -8.625 8.284 1.00 92.50 187 VAL A CA 1
ATOM 1535 C C . VAL A 1 187 ? 15.670 -7.901 7.900 1.00 92.50 187 VAL A C 1
ATOM 1537 O O . VAL A 1 187 ? 14.614 -8.521 7.801 1.00 92.50 187 VAL A O 1
ATOM 1540 N N . ASP A 1 188 ? 15.758 -6.606 7.615 1.00 94.81 188 ASP A N 1
ATOM 1541 C CA . ASP A 1 188 ? 14.619 -5.723 7.340 1.00 94.81 188 ASP A CA 1
ATOM 1542 C C . ASP A 1 188 ? 14.372 -5.415 5.867 1.00 94.81 188 ASP A C 1
ATOM 1544 O O . ASP A 1 188 ? 13.520 -4.591 5.540 1.00 94.81 188 ASP A O 1
ATOM 1548 N N . SER A 1 189 ? 15.059 -6.098 4.953 1.00 94.88 189 SER A N 1
ATOM 1549 C CA . SER A 1 189 ? 14.981 -5.793 3.521 1.00 94.88 189 SER A CA 1
ATOM 1550 C C . SER A 1 189 ? 13.551 -5.832 2.962 1.00 94.88 189 SER A C 1
ATOM 1552 O O . SER A 1 189 ? 13.221 -5.038 2.084 1.00 94.88 189 SER A O 1
ATOM 1554 N N . LEU A 1 190 ? 12.686 -6.708 3.493 1.00 94.19 190 LEU A N 1
ATOM 1555 C CA . LEU A 1 190 ? 11.264 -6.763 3.129 1.00 94.19 190 LEU A CA 1
ATOM 1556 C C . LEU A 1 190 ? 10.488 -5.536 3.622 1.00 94.19 190 LEU A C 1
ATOM 1558 O O . LEU A 1 190 ? 9.712 -4.958 2.864 1.00 94.19 190 LEU A O 1
ATOM 1562 N N . TYR A 1 191 ? 10.734 -5.108 4.860 1.00 96.19 191 T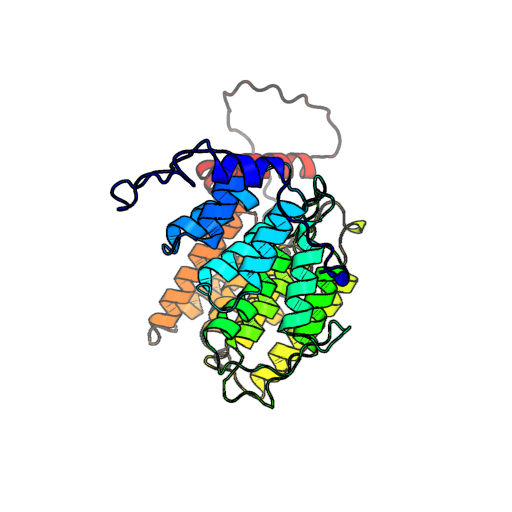YR A N 1
ATOM 1563 C CA . TYR A 1 191 ? 10.100 -3.926 5.439 1.00 96.19 191 TYR A CA 1
ATOM 1564 C C . TYR A 1 191 ? 10.546 -2.645 4.725 1.00 96.19 191 TYR A C 1
ATOM 1566 O O . TYR A 1 191 ? 9.713 -1.841 4.312 1.00 96.19 191 TYR A O 1
ATOM 1574 N N . VAL A 1 192 ? 11.850 -2.495 4.471 1.00 96.81 192 VAL A N 1
ATOM 1575 C CA . VAL A 1 192 ? 12.399 -1.370 3.696 1.00 96.81 192 VAL A CA 1
ATOM 1576 C C . VAL A 1 192 ? 11.819 -1.343 2.281 1.00 96.81 192 VAL A C 1
ATOM 1578 O O . VAL A 1 192 ? 11.468 -0.274 1.781 1.00 96.81 192 VAL A O 1
ATOM 1581 N N . SER A 1 193 ? 11.661 -2.504 1.640 1.00 96.50 193 SER A N 1
ATOM 1582 C CA . SER A 1 193 ? 11.002 -2.605 0.335 1.00 96.50 193 SER A CA 1
ATOM 1583 C C . SER A 1 193 ? 9.555 -2.095 0.390 1.00 96.50 193 SER A C 1
ATOM 1585 O O . SER A 1 193 ? 9.157 -1.298 -0.460 1.00 96.50 193 SER A O 1
ATOM 1587 N N . GLU A 1 194 ? 8.777 -2.488 1.399 1.00 97.19 194 GLU A N 1
ATOM 1588 C CA . GLU A 1 194 ? 7.394 -2.022 1.570 1.00 97.19 194 GLU A CA 1
ATOM 1589 C C . GLU A 1 194 ? 7.312 -0.512 1.855 1.00 97.19 194 GLU A C 1
ATOM 1591 O O . GLU A 1 194 ? 6.460 0.182 1.289 1.00 97.19 194 GLU A O 1
ATOM 1596 N N . LEU A 1 195 ? 8.234 0.025 2.664 1.00 97.69 195 LEU A N 1
ATOM 1597 C CA . LEU A 1 195 ? 8.359 1.466 2.902 1.00 97.69 195 LEU A CA 1
ATOM 1598 C C . LEU A 1 195 ? 8.613 2.227 1.598 1.00 97.69 195 LEU A C 1
ATOM 1600 O O . LEU A 1 195 ? 7.967 3.241 1.338 1.00 97.69 195 LEU A O 1
ATOM 1604 N N . VAL A 1 196 ? 9.516 1.721 0.754 1.00 98.06 196 VAL A N 1
ATOM 1605 C CA . VAL A 1 196 ? 9.835 2.316 -0.551 1.00 98.06 196 VAL A CA 1
ATOM 1606 C C . VAL A 1 196 ? 8.627 2.287 -1.491 1.00 98.06 196 VAL A C 1
ATOM 1608 O O . VAL A 1 196 ? 8.314 3.304 -2.115 1.00 98.06 196 VAL A O 1
ATOM 1611 N N . VAL A 1 197 ? 7.920 1.155 -1.575 1.00 98.12 197 VAL A N 1
ATOM 1612 C CA . VAL A 1 197 ? 6.695 1.024 -2.384 1.00 98.12 197 VAL A CA 1
ATOM 1613 C C . VAL A 1 197 ? 5.626 2.010 -1.912 1.00 98.12 197 VAL A C 1
ATOM 1615 O O . VAL A 1 197 ? 5.011 2.695 -2.735 1.00 98.12 197 VAL A O 1
ATOM 1618 N N . SER A 1 198 ? 5.423 2.121 -0.601 1.00 98.12 198 SER A N 1
ATOM 1619 C CA . SER A 1 198 ? 4.423 3.012 -0.004 1.00 98.12 198 SER A CA 1
ATOM 1620 C C . SER A 1 198 ? 4.779 4.485 -0.206 1.00 98.12 198 SER A C 1
ATOM 1622 O O . SER A 1 198 ? 3.929 5.281 -0.610 1.00 98.12 198 SER A O 1
ATOM 1624 N N . LEU A 1 199 ? 6.054 4.847 -0.024 1.00 97.88 199 LEU A N 1
ATOM 1625 C CA . LEU A 1 199 ? 6.560 6.198 -0.263 1.00 97.88 199 LEU A CA 1
ATOM 1626 C C . LEU A 1 199 ? 6.328 6.620 -1.716 1.00 97.88 199 LEU A C 1
ATOM 1628 O O . LEU A 1 199 ? 5.705 7.652 -1.954 1.00 97.88 199 LEU A O 1
ATOM 1632 N N . VAL A 1 200 ? 6.734 5.800 -2.688 1.00 97.50 200 VAL A N 1
ATOM 1633 C CA . VAL A 1 200 ? 6.524 6.113 -4.111 1.00 97.50 200 VAL A CA 1
ATOM 1634 C C . VAL A 1 200 ? 5.041 6.131 -4.473 1.00 97.50 200 VAL A C 1
ATOM 1636 O O . VAL A 1 200 ? 4.609 7.007 -5.220 1.00 97.50 200 VAL A O 1
ATOM 1639 N N . THR A 1 201 ? 4.234 5.228 -3.910 1.00 96.69 201 THR A N 1
ATOM 1640 C CA . THR A 1 201 ? 2.772 5.270 -4.080 1.00 96.69 201 THR A CA 1
ATOM 1641 C C . THR A 1 201 ? 2.205 6.605 -3.606 1.00 96.69 201 THR A C 1
ATOM 1643 O O . THR A 1 201 ? 1.389 7.196 -4.313 1.00 96.69 201 THR A O 1
ATOM 1646 N N . SER A 1 202 ? 2.675 7.123 -2.468 1.00 96.31 202 SER A N 1
ATOM 1647 C CA . SER A 1 202 ? 2.243 8.422 -1.944 1.00 96.31 202 SER A CA 1
ATOM 1648 C C . SER A 1 202 ? 2.697 9.611 -2.798 1.00 96.31 202 SER A C 1
ATOM 1650 O O . SER A 1 202 ? 1.973 10.599 -2.885 1.00 96.31 202 SER A O 1
ATOM 1652 N N . THR A 1 203 ? 3.859 9.519 -3.454 1.00 94.88 203 THR A N 1
ATOM 1653 C CA . THR A 1 203 ? 4.382 10.554 -4.365 1.00 94.88 203 THR A CA 1
ATOM 1654 C C . THR A 1 203 ? 3.619 10.602 -5.685 1.00 94.88 203 THR A C 1
ATOM 1656 O O . THR A 1 203 ? 3.394 11.674 -6.233 1.00 94.88 203 THR A O 1
ATOM 1659 N N . VAL A 1 204 ? 3.255 9.432 -6.213 1.00 92.81 204 VAL A N 1
ATOM 1660 C CA . VAL A 1 204 ? 2.637 9.275 -7.537 1.00 92.81 204 VAL A CA 1
ATOM 1661 C C . VAL A 1 204 ? 1.111 9.448 -7.487 1.00 92.81 204 VAL A C 1
ATOM 1663 O O . VAL A 1 204 ? 0.482 9.749 -8.500 1.00 92.81 204 VAL A O 1
ATOM 1666 N N . SER A 1 205 ? 0.492 9.257 -6.321 1.00 91.50 205 SER A N 1
ATOM 1667 C CA . SER A 1 205 ? -0.959 9.407 -6.152 1.00 91.50 205 SER A CA 1
ATOM 1668 C C . SER A 1 205 ? -1.410 10.849 -6.398 1.00 91.50 205 SER A C 1
ATOM 1670 O O . SER A 1 205 ? -0.852 11.784 -5.828 1.00 91.50 205 SER A O 1
ATOM 1672 N N . GLY A 1 206 ? -2.425 11.021 -7.250 1.00 86.62 206 GLY A N 1
ATOM 1673 C CA . GLY A 1 206 ? -2.960 12.336 -7.617 1.00 86.62 206 GLY A CA 1
ATOM 1674 C C . GLY A 1 206 ? -2.080 13.125 -8.593 1.00 86.62 206 GLY A C 1
ATOM 1675 O O . GLY A 1 206 ? -2.334 14.309 -8.812 1.00 86.62 206 GLY A O 1
ATOM 1676 N N . TRP A 1 207 ? -1.053 12.496 -9.177 1.00 88.75 207 TRP A N 1
ATOM 1677 C CA . TRP A 1 207 ? -0.200 13.128 -10.181 1.00 88.75 207 TRP A CA 1
ATOM 1678 C C . TRP A 1 207 ? -0.954 13.354 -11.493 1.00 88.75 207 TRP A C 1
ATOM 1680 O O . TRP A 1 207 ? -1.613 12.447 -12.009 1.00 88.75 207 TRP A O 1
ATOM 1690 N N . ARG A 1 208 ? -0.832 14.561 -12.047 1.00 83.25 208 ARG A N 1
ATOM 1691 C CA . ARG A 1 208 ? -1.575 15.010 -13.232 1.00 83.25 208 ARG A CA 1
ATOM 1692 C C . ARG A 1 208 ? -0.631 15.630 -14.256 1.00 83.25 208 ARG A C 1
ATOM 1694 O O . ARG A 1 208 ? 0.007 16.639 -13.978 1.00 83.25 208 ARG A O 1
ATOM 1701 N N . ASN A 1 209 ? -0.520 15.021 -15.437 1.00 75.81 209 ASN A N 1
ATOM 1702 C CA . ASN A 1 209 ? 0.370 15.506 -16.506 1.00 75.81 209 ASN A CA 1
ATOM 1703 C C . ASN A 1 209 ? -0.194 16.719 -17.257 1.00 75.81 209 ASN A C 1
ATOM 1705 O O . ASN A 1 209 ? 0.548 17.437 -17.914 1.00 75.81 209 ASN A O 1
ATOM 1709 N N . ASP A 1 210 ? -1.499 16.941 -17.163 1.00 75.25 210 ASP A N 1
ATOM 1710 C CA . ASP A 1 210 ? -2.219 18.076 -17.732 1.00 75.25 210 ASP A CA 1
ATOM 1711 C C . ASP A 1 210 ? -2.051 19.367 -16.914 1.00 75.25 210 ASP A C 1
ATOM 1713 O O . ASP A 1 210 ? -2.232 20.455 -17.457 1.00 75.25 210 ASP A O 1
ATOM 1717 N N . ILE A 1 211 ? -1.685 19.265 -15.628 1.00 76.75 211 ILE A N 1
ATOM 1718 C CA . ILE A 1 211 ? -1.573 20.405 -14.706 1.00 76.75 211 ILE A CA 1
ATOM 1719 C C . ILE A 1 211 ? -0.266 20.300 -13.904 1.00 76.75 211 ILE A C 1
ATOM 1721 O O . ILE A 1 211 ? -0.257 19.874 -12.748 1.00 76.75 211 ILE A O 1
ATOM 1725 N N . GLU A 1 212 ? 0.855 20.699 -14.511 1.00 70.44 212 GLU A N 1
ATOM 1726 C CA . GLU A 1 212 ? 2.191 20.569 -13.901 1.00 70.44 212 GLU A CA 1
ATOM 1727 C C . GLU A 1 212 ? 2.330 21.295 -12.551 1.00 70.44 212 GLU A C 1
ATOM 1729 O O . GLU A 1 212 ? 2.958 20.758 -11.639 1.00 70.44 212 GLU A O 1
ATOM 1734 N N . GLU A 1 213 ? 1.703 22.466 -12.382 1.00 73.00 213 GLU A N 1
ATOM 1735 C CA . GLU A 1 213 ? 1.744 23.252 -11.133 1.00 73.00 213 GLU A CA 1
ATOM 1736 C C . GLU A 1 213 ? 1.142 22.510 -9.929 1.00 73.00 213 GLU A C 1
ATOM 1738 O O . GLU A 1 213 ? 1.435 22.831 -8.776 1.00 73.00 213 GLU A O 1
ATOM 1743 N N . TYR A 1 214 ? 0.311 21.496 -10.182 1.00 76.31 214 TYR A N 1
ATOM 1744 C CA . TYR A 1 214 ? -0.313 20.696 -9.138 1.00 76.31 214 TYR A CA 1
ATOM 1745 C C . TYR A 1 214 ? 0.647 19.641 -8.565 1.00 76.31 214 TYR A C 1
ATOM 1747 O O . TYR A 1 214 ? 0.419 19.146 -7.459 1.00 76.31 214 TYR A O 1
ATOM 1755 N N . ASN A 1 215 ? 1.721 19.290 -9.274 1.00 84.69 215 ASN A N 1
ATOM 1756 C CA . ASN A 1 215 ? 2.610 18.201 -8.884 1.00 84.69 215 ASN A CA 1
ATOM 1757 C C . ASN A 1 215 ? 3.742 18.685 -7.967 1.00 84.69 215 ASN A C 1
ATOM 1759 O O . ASN A 1 215 ? 4.452 19.645 -8.265 1.00 84.69 215 ASN A O 1
ATOM 1763 N N . ASP A 1 216 ? 3.972 17.968 -6.863 1.00 88.50 216 ASP A N 1
ATOM 1764 C CA . ASP A 1 216 ? 5.065 18.267 -5.929 1.00 88.50 216 ASP A CA 1
ATOM 1765 C C . ASP A 1 216 ? 6.389 17.669 -6.444 1.00 88.50 216 ASP A C 1
ATOM 1767 O O . ASP A 1 216 ? 6.868 16.617 -6.005 1.00 88.50 216 ASP A O 1
ATOM 1771 N N . THR A 1 217 ? 6.962 18.335 -7.449 1.00 90.06 217 THR A N 1
ATOM 1772 C CA . THR A 1 217 ? 8.221 17.924 -8.093 1.00 90.06 217 THR A CA 1
ATOM 1773 C C . THR A 1 217 ? 9.410 17.972 -7.131 1.00 90.06 217 THR A C 1
ATOM 1775 O O . THR A 1 217 ? 10.322 17.148 -7.234 1.00 90.06 217 THR A O 1
ATOM 1778 N N . GLU A 1 218 ? 9.391 18.879 -6.149 1.00 92.25 218 GLU A N 1
ATOM 1779 C CA . GLU A 1 218 ? 10.420 18.963 -5.112 1.00 92.25 218 GLU A CA 1
ATOM 1780 C C . GLU A 1 218 ? 10.391 17.717 -4.216 1.00 92.25 218 GLU A C 1
ATOM 1782 O O . GLU A 1 218 ? 11.434 17.098 -3.967 1.00 92.25 218 GLU A O 1
ATOM 1787 N N . PHE A 1 219 ? 9.202 17.301 -3.765 1.00 94.12 219 PHE A N 1
ATOM 1788 C CA . PHE A 1 219 ? 9.043 16.067 -3.000 1.00 94.12 219 PHE A CA 1
ATOM 1789 C C . PHE A 1 219 ? 9.458 14.838 -3.819 1.00 94.12 219 PHE A C 1
ATOM 1791 O O . PHE A 1 219 ? 10.221 14.004 -3.323 1.00 94.12 219 PHE A O 1
ATOM 1798 N N . ALA A 1 220 ? 9.065 14.758 -5.094 1.00 94.62 220 ALA A N 1
ATOM 1799 C CA . ALA A 1 220 ? 9.504 13.687 -5.992 1.00 94.62 220 ALA A CA 1
ATOM 1800 C C . ALA A 1 220 ? 11.038 13.636 -6.155 1.00 94.62 220 ALA A C 1
ATOM 1802 O O . ALA A 1 220 ? 11.627 12.548 -6.188 1.00 94.62 220 ALA A O 1
ATOM 1803 N N . GLY A 1 221 ? 11.710 14.791 -6.185 1.00 95.19 221 GLY A N 1
ATOM 1804 C CA . GLY A 1 221 ? 13.173 14.885 -6.190 1.00 95.19 221 GLY A CA 1
ATOM 1805 C C . GLY A 1 221 ? 13.818 14.344 -4.907 1.00 95.19 221 GLY A C 1
ATOM 1806 O O . GLY A 1 221 ? 14.810 13.605 -4.971 1.00 95.19 221 GLY A O 1
ATOM 1807 N N . LYS A 1 222 ? 13.229 14.636 -3.738 1.00 96.31 222 LYS A N 1
ATOM 1808 C CA . LYS A 1 222 ? 13.671 14.079 -2.443 1.00 96.31 222 LYS A CA 1
ATOM 1809 C C . LYS A 1 222 ? 13.532 12.557 -2.420 1.00 96.31 222 LYS A C 1
ATOM 1811 O O . LYS A 1 222 ? 14.481 11.871 -2.051 1.00 96.31 222 LYS A O 1
ATOM 1816 N N . VAL A 1 223 ? 12.394 12.032 -2.875 1.00 97.06 223 VAL A N 1
ATOM 1817 C CA . VAL A 1 223 ? 12.153 10.582 -2.962 1.00 97.06 223 VAL A CA 1
ATOM 1818 C C . VAL A 1 223 ? 13.135 9.916 -3.925 1.00 97.06 223 VAL A C 1
ATOM 1820 O O . VAL A 1 223 ? 13.763 8.925 -3.565 1.00 97.06 223 VAL A O 1
ATOM 1823 N N . SER A 1 224 ? 13.366 10.505 -5.101 1.00 96.00 224 SER A N 1
ATOM 1824 C CA . SER A 1 224 ? 14.342 9.995 -6.078 1.00 96.00 224 SER A CA 1
ATOM 1825 C C . SER A 1 224 ? 15.762 9.914 -5.502 1.00 96.00 224 SER A C 1
ATOM 1827 O O . SER A 1 224 ? 16.495 8.959 -5.770 1.00 96.00 224 SER A O 1
ATOM 1829 N N . SER A 1 225 ? 16.144 10.893 -4.678 1.00 96.44 225 SER A N 1
ATOM 1830 C CA . SER A 1 225 ? 17.445 10.910 -3.999 1.00 96.44 225 SER A CA 1
ATOM 1831 C C . SER A 1 225 ? 17.575 9.770 -2.983 1.00 96.44 225 SER A C 1
ATOM 1833 O O . SER A 1 225 ? 18.620 9.118 -2.925 1.00 96.44 225 SER A O 1
ATOM 1835 N N . GLU A 1 226 ? 16.509 9.475 -2.232 1.00 96.81 226 GLU A N 1
ATOM 1836 C CA . GLU A 1 226 ? 16.480 8.341 -1.299 1.00 96.81 226 GLU A CA 1
ATOM 1837 C C . GLU A 1 226 ? 16.517 6.987 -2.018 1.00 96.81 226 GLU A C 1
ATOM 1839 O O . GLU A 1 226 ? 17.283 6.111 -1.615 1.00 96.81 226 GLU A O 1
ATOM 1844 N N . LEU A 1 227 ? 15.784 6.823 -3.126 1.00 96.69 227 LEU A N 1
ATOM 1845 C CA . LEU A 1 227 ? 15.858 5.604 -3.948 1.00 96.69 227 LEU A CA 1
ATOM 1846 C C . LEU A 1 227 ? 17.283 5.354 -4.452 1.00 96.69 227 LEU A C 1
ATOM 1848 O O . LEU A 1 227 ? 17.782 4.230 -4.413 1.00 96.69 227 LEU A O 1
ATOM 1852 N N . PHE A 1 228 ? 17.962 6.408 -4.906 1.00 95.00 228 PHE A N 1
ATOM 1853 C CA . PHE A 1 228 ? 19.345 6.311 -5.363 1.00 95.00 228 PHE A CA 1
ATOM 1854 C C . PHE A 1 228 ? 20.313 5.963 -4.226 1.00 95.00 228 PHE A C 1
ATOM 1856 O O . PHE A 1 228 ? 21.229 5.158 -4.424 1.00 95.00 228 PHE A O 1
ATOM 1863 N N . ARG A 1 229 ? 20.109 6.528 -3.027 1.00 96.69 229 ARG A N 1
ATOM 1864 C CA . ARG A 1 229 ? 20.879 6.173 -1.826 1.00 96.69 229 ARG A CA 1
ATOM 1865 C C . ARG A 1 229 ? 20.709 4.691 -1.488 1.00 96.69 229 ARG A C 1
ATOM 1867 O O . ARG A 1 229 ? 21.716 4.004 -1.328 1.00 96.69 229 ARG A O 1
ATOM 1874 N N . LEU A 1 230 ? 19.473 4.195 -1.428 1.00 96.44 230 LEU A N 1
ATOM 1875 C CA . LEU A 1 230 ? 19.176 2.793 -1.116 1.00 96.44 230 LEU A CA 1
ATOM 1876 C C . LEU A 1 230 ? 19.756 1.836 -2.158 1.00 96.44 230 LEU A C 1
ATOM 1878 O O . LEU A 1 230 ? 20.408 0.864 -1.790 1.00 96.44 230 LEU A O 1
ATOM 1882 N N . GLN A 1 231 ? 19.615 2.145 -3.449 1.00 94.12 231 GLN A N 1
ATOM 1883 C CA . GLN A 1 231 ? 20.200 1.327 -4.513 1.00 94.12 231 GLN A CA 1
ATOM 1884 C C . GLN A 1 231 ? 21.733 1.259 -4.413 1.00 94.12 231 GLN A C 1
ATOM 1886 O O . GLN A 1 231 ? 22.327 0.208 -4.645 1.00 94.12 231 GLN A O 1
ATOM 1891 N N . LYS A 1 232 ? 22.402 2.367 -4.064 1.00 94.06 232 LYS A N 1
ATOM 1892 C CA . LYS A 1 232 ? 23.856 2.371 -3.837 1.00 94.06 232 LYS A CA 1
ATOM 1893 C C . LYS A 1 232 ? 24.260 1.523 -2.636 1.00 94.06 232 LYS A C 1
ATOM 1895 O O . LYS A 1 232 ? 25.258 0.812 -2.727 1.00 94.06 232 LYS A O 1
ATOM 1900 N N . LEU A 1 233 ? 23.512 1.616 -1.538 1.00 93.69 233 LEU A N 1
ATOM 1901 C CA . LEU A 1 233 ? 23.768 0.829 -0.334 1.00 93.69 233 LEU A CA 1
ATOM 1902 C C . LEU A 1 233 ? 23.592 -0.666 -0.608 1.00 93.69 233 LEU A C 1
ATOM 1904 O O . LEU A 1 233 ? 24.486 -1.433 -0.271 1.00 93.69 233 LEU A O 1
ATOM 1908 N N . ASP A 1 234 ? 22.523 -1.056 -1.305 1.00 94.69 234 ASP A N 1
ATOM 1909 C CA . ASP A 1 234 ? 22.254 -2.460 -1.645 1.00 94.69 234 ASP A CA 1
ATOM 1910 C C . ASP A 1 234 ? 23.309 -3.050 -2.594 1.00 94.69 234 ASP A C 1
ATOM 1912 O O . ASP A 1 234 ? 23.673 -4.215 -2.501 1.00 94.69 234 ASP A O 1
ATOM 1916 N N . ARG A 1 235 ? 23.892 -2.239 -3.483 1.00 91.19 235 ARG A N 1
ATOM 1917 C CA . ARG A 1 235 ? 25.030 -2.681 -4.310 1.00 91.19 235 ARG A CA 1
ATOM 1918 C C . ARG A 1 235 ? 26.307 -2.900 -3.509 1.00 91.19 235 ARG A C 1
ATOM 1920 O O . ARG A 1 235 ? 27.160 -3.674 -3.937 1.00 91.19 235 ARG A O 1
ATOM 1927 N N . TRP A 1 236 ? 26.473 -2.177 -2.404 1.00 92.62 236 TRP A N 1
ATOM 1928 C CA . TRP A 1 236 ? 27.648 -2.306 -1.549 1.00 92.62 236 TRP A CA 1
ATOM 1929 C C . TRP A 1 236 ? 27.503 -3.463 -0.559 1.00 92.62 236 TRP A C 1
ATOM 1931 O O . TRP A 1 236 ? 28.437 -4.245 -0.394 1.00 92.62 236 TRP A O 1
ATOM 1941 N N . ILE A 1 237 ? 26.324 -3.593 0.051 1.00 91.69 237 ILE A N 1
ATOM 1942 C CA . ILE A 1 237 ? 25.945 -4.683 0.950 1.00 91.69 237 ILE A CA 1
ATOM 1943 C C . ILE A 1 237 ? 24.617 -5.258 0.435 1.00 91.69 237 ILE A C 1
ATOM 1945 O O . ILE A 1 237 ? 23.557 -4.728 0.769 1.00 91.69 237 ILE A O 1
ATOM 1949 N N . PRO A 1 238 ? 24.666 -6.320 -0.392 1.00 92.06 238 PRO A N 1
ATOM 1950 C CA . PRO A 1 238 ? 23.477 -6.929 -0.980 1.00 92.06 238 PRO A CA 1
ATOM 1951 C C . PRO A 1 238 ? 22.482 -7.444 0.055 1.00 92.06 238 PRO A C 1
ATOM 1953 O O . PRO A 1 238 ? 22.806 -8.310 0.871 1.00 92.06 238 PRO A O 1
ATOM 1956 N N . SER A 1 239 ? 21.244 -6.966 -0.038 1.00 94.12 239 SER A N 1
ATOM 1957 C CA . SER A 1 239 ? 20.090 -7.587 0.605 1.00 94.12 239 SER A CA 1
ATOM 1958 C C . SER A 1 239 ? 19.816 -8.979 0.037 1.00 94.12 239 SER A C 1
ATOM 1960 O O . SER A 1 239 ? 20.305 -9.368 -1.031 1.00 94.12 239 SER A O 1
ATOM 1962 N N . TYR A 1 240 ? 18.989 -9.746 0.750 1.00 91.25 240 TYR A N 1
ATOM 1963 C CA . TYR A 1 240 ? 18.530 -11.045 0.275 1.00 91.25 240 TYR A CA 1
ATOM 1964 C C . TYR A 1 240 ? 17.922 -10.916 -1.130 1.00 91.25 240 TYR A C 1
ATOM 1966 O O . TYR A 1 240 ? 16.965 -10.171 -1.338 1.00 91.25 240 TYR A O 1
ATOM 1974 N N . GLN A 1 241 ? 18.514 -11.628 -2.094 1.00 90.69 241 GLN A N 1
ATOM 1975 C CA . GLN A 1 241 ? 18.126 -11.602 -3.510 1.00 90.69 241 GLN A CA 1
ATOM 1976 C C . GLN A 1 241 ? 18.112 -10.199 -4.155 1.00 90.69 241 GLN A C 1
ATOM 1978 O O . GLN A 1 241 ? 17.446 -10.012 -5.173 1.00 90.69 241 GLN A O 1
ATOM 1983 N N . ASN A 1 242 ? 18.843 -9.225 -3.597 1.00 94.06 242 ASN A N 1
ATOM 1984 C CA . ASN A 1 242 ? 18.862 -7.833 -4.067 1.00 94.06 242 ASN A CA 1
ATOM 1985 C C . ASN A 1 242 ? 17.467 -7.189 -4.114 1.00 94.06 242 ASN A C 1
ATOM 1987 O O . ASN A 1 242 ? 17.170 -6.382 -4.999 1.00 94.06 242 ASN A O 1
ATOM 1991 N N . ILE A 1 243 ? 16.585 -7.570 -3.185 1.00 95.88 243 ILE A N 1
ATOM 1992 C CA . ILE A 1 243 ? 15.195 -7.108 -3.175 1.00 95.88 243 ILE A CA 1
ATOM 1993 C C . ILE A 1 243 ? 15.094 -5.582 -3.120 1.00 95.88 243 ILE A C 1
ATOM 1995 O O . ILE A 1 243 ? 14.255 -5.006 -3.805 1.00 95.88 243 ILE A O 1
ATOM 1999 N N . ILE A 1 244 ? 15.988 -4.909 -2.386 1.00 96.31 244 ILE A N 1
ATOM 2000 C CA . ILE A 1 244 ? 15.976 -3.446 -2.282 1.00 96.31 244 ILE A CA 1
ATOM 2001 C C . ILE A 1 244 ? 16.339 -2.809 -3.628 1.00 96.31 244 ILE A C 1
ATOM 2003 O O . ILE A 1 244 ? 15.630 -1.904 -4.074 1.00 96.31 244 ILE A O 1
ATOM 2007 N N . GLU A 1 245 ? 17.396 -3.269 -4.309 1.00 94.81 245 GLU A N 1
ATOM 2008 C CA . GLU A 1 245 ? 17.748 -2.770 -5.645 1.00 94.81 245 GLU A CA 1
ATOM 2009 C C . GLU A 1 245 ? 16.613 -2.999 -6.651 1.00 94.81 245 GLU A C 1
ATOM 2011 O O . GLU A 1 245 ? 16.252 -2.069 -7.378 1.00 94.81 245 GLU A O 1
ATOM 2016 N N . VAL A 1 246 ? 16.023 -4.196 -6.670 1.00 96.00 246 VAL A N 1
ATOM 2017 C CA . VAL A 1 246 ? 14.911 -4.545 -7.569 1.00 96.00 246 VAL A CA 1
ATOM 2018 C C . VAL A 1 246 ? 13.708 -3.634 -7.316 1.00 96.00 246 VAL A C 1
ATOM 2020 O O . VAL A 1 246 ? 13.197 -3.021 -8.257 1.00 96.00 246 VAL A O 1
ATOM 2023 N N . THR A 1 247 ? 13.309 -3.460 -6.055 1.00 97.25 247 THR A N 1
ATOM 2024 C CA . THR A 1 247 ? 12.212 -2.563 -5.673 1.00 97.25 247 THR A CA 1
ATOM 2025 C C . THR A 1 247 ? 12.516 -1.115 -6.051 1.00 97.25 247 THR A C 1
ATOM 2027 O O . THR A 1 247 ? 11.652 -0.430 -6.600 1.00 97.25 247 THR A O 1
ATOM 2030 N N . CYS A 1 248 ? 13.747 -0.636 -5.842 1.00 96.75 248 CYS A N 1
ATOM 2031 C CA . CYS A 1 248 ? 14.142 0.715 -6.249 1.00 96.75 248 CYS A CA 1
ATOM 2032 C C . CYS A 1 248 ? 14.039 0.907 -7.769 1.00 96.75 248 CYS A C 1
ATOM 2034 O O . CYS A 1 248 ? 13.597 1.966 -8.215 1.00 96.75 248 CYS A O 1
ATOM 2036 N N . ILE A 1 249 ? 14.423 -0.086 -8.578 1.00 95.25 249 ILE A N 1
ATOM 2037 C CA . ILE A 1 249 ? 14.284 -0.029 -10.044 1.00 95.25 249 ILE A CA 1
ATOM 2038 C C . ILE A 1 249 ? 12.803 0.022 -10.429 1.00 95.25 249 ILE A C 1
ATOM 2040 O O . ILE A 1 249 ? 12.399 0.922 -11.167 1.00 95.25 249 ILE A O 1
ATOM 2044 N N . GLN A 1 250 ? 11.986 -0.876 -9.873 1.00 95.94 250 GLN A N 1
ATOM 2045 C CA . GLN A 1 250 ? 10.538 -0.910 -10.102 1.00 95.94 250 GLN A CA 1
ATOM 2046 C C . GLN A 1 250 ? 9.873 0.432 -9.776 1.00 95.94 250 GLN A C 1
ATOM 2048 O O . GLN A 1 250 ? 9.099 0.957 -10.580 1.00 95.94 250 GLN A O 1
ATOM 2053 N N . GLN A 1 251 ? 10.199 1.016 -8.621 1.00 96.81 251 GLN A N 1
ATOM 2054 C CA . GLN A 1 251 ? 9.612 2.281 -8.191 1.00 96.81 251 GLN A CA 1
ATOM 2055 C C . GLN A 1 251 ? 10.120 3.477 -9.009 1.00 96.81 251 GLN A C 1
ATOM 2057 O O . GLN A 1 251 ? 9.336 4.368 -9.328 1.00 96.81 251 GLN A O 1
ATOM 2062 N N . ASN A 1 252 ? 11.388 3.480 -9.434 1.00 94.81 252 ASN A N 1
ATOM 2063 C CA . ASN A 1 252 ? 11.904 4.499 -10.354 1.00 94.81 252 ASN A CA 1
ATOM 2064 C C . ASN A 1 252 ? 11.192 4.468 -11.713 1.00 94.81 252 ASN A C 1
ATOM 2066 O O . ASN A 1 252 ? 10.841 5.524 -12.238 1.00 94.81 252 ASN A O 1
ATOM 2070 N N . ILE A 1 253 ? 10.951 3.273 -12.264 1.00 93.31 253 ILE A N 1
ATOM 2071 C CA . ILE A 1 253 ? 10.178 3.101 -13.503 1.00 93.31 253 ILE A CA 1
ATOM 2072 C C . ILE A 1 253 ? 8.755 3.627 -13.302 1.00 93.31 253 ILE A C 1
ATOM 2074 O O . ILE A 1 253 ? 8.271 4.399 -14.123 1.00 93.31 253 ILE A O 1
ATOM 2078 N N . ARG A 1 254 ? 8.105 3.289 -12.183 1.00 93.69 254 ARG A N 1
ATOM 2079 C CA . ARG A 1 254 ? 6.753 3.772 -11.865 1.00 93.69 254 ARG A CA 1
ATOM 2080 C C . ARG A 1 254 ? 6.673 5.298 -11.776 1.00 93.69 254 ARG A C 1
ATOM 2082 O O . ARG A 1 254 ? 5.744 5.883 -12.324 1.00 93.69 254 ARG A O 1
ATOM 2089 N N . MET A 1 255 ? 7.646 5.949 -11.134 1.00 92.69 255 MET A N 1
ATOM 2090 C CA . MET A 1 255 ? 7.731 7.416 -11.113 1.00 92.69 255 MET A CA 1
ATOM 2091 C C . MET A 1 255 ? 7.940 7.995 -12.516 1.00 92.69 255 MET A C 1
ATOM 2093 O O . MET A 1 255 ? 7.368 9.035 -12.836 1.00 92.69 255 MET A O 1
ATOM 2097 N N . ALA A 1 256 ? 8.726 7.328 -13.363 1.00 90.94 256 ALA A N 1
ATOM 2098 C CA . ALA A 1 256 ? 8.967 7.768 -14.732 1.00 90.94 256 ALA A CA 1
ATOM 2099 C C . ALA A 1 256 ? 7.738 7.628 -15.637 1.00 90.94 256 ALA A C 1
ATOM 2101 O O . ALA A 1 256 ? 7.449 8.538 -16.409 1.00 90.94 256 ALA A O 1
ATOM 2102 N N . LEU A 1 257 ? 6.971 6.543 -15.496 1.00 87.62 257 LEU A N 1
ATOM 2103 C CA . LEU A 1 257 ? 5.725 6.327 -16.241 1.00 87.62 257 LEU A CA 1
ATOM 2104 C C . LEU A 1 257 ? 4.668 7.387 -15.945 1.00 87.62 257 LEU A C 1
ATOM 2106 O O . LEU A 1 257 ? 3.838 7.690 -16.792 1.00 87.62 257 LEU A O 1
ATOM 2110 N N . VAL A 1 258 ? 4.692 7.961 -14.750 1.00 88.06 258 VAL A N 1
ATOM 2111 C CA . VAL A 1 258 ? 3.760 9.029 -14.396 1.00 88.06 258 VAL A CA 1
ATOM 2112 C C . VAL A 1 258 ? 4.321 10.416 -14.731 1.00 88.06 258 VAL A C 1
ATOM 2114 O O . VAL A 1 258 ? 3.573 11.378 -14.747 1.00 88.06 258 VAL A O 1
ATOM 2117 N N . GLY A 1 259 ? 5.601 10.528 -15.095 1.00 86.44 259 GLY A N 1
ATOM 2118 C CA . GLY A 1 259 ? 6.252 11.804 -15.417 1.00 86.44 259 GLY A CA 1
ATOM 2119 C C . GLY A 1 259 ? 6.887 12.505 -14.212 1.00 86.44 259 GLY A C 1
ATOM 2120 O O . GLY A 1 259 ? 7.458 13.582 -14.360 1.00 86.44 259 GLY A O 1
ATOM 2121 N N . ALA A 1 260 ? 6.865 11.881 -13.029 1.00 86.38 260 ALA A N 1
ATOM 2122 C CA . ALA A 1 260 ? 7.444 12.426 -11.799 1.00 86.38 260 ALA A CA 1
ATOM 2123 C C . ALA A 1 260 ? 8.974 12.444 -11.779 1.00 86.38 260 ALA A C 1
ATOM 2125 O O . ALA A 1 260 ? 9.588 13.224 -11.049 1.00 86.38 260 ALA A O 1
ATOM 2126 N N . ARG A 1 261 ? 9.603 11.592 -12.589 1.00 86.81 261 ARG A N 1
ATOM 2127 C CA . ARG A 1 261 ? 11.052 11.555 -12.779 1.00 86.81 261 ARG A CA 1
ATOM 2128 C C . ARG A 1 261 ? 11.369 11.339 -14.253 1.00 86.81 261 ARG A C 1
ATOM 2130 O O . ARG A 1 261 ? 10.783 10.480 -14.897 1.00 86.81 261 ARG A O 1
ATOM 2137 N N . LYS A 1 262 ? 12.367 12.049 -14.777 1.00 85.06 262 LYS A N 1
ATOM 2138 C CA . LYS A 1 262 ? 12.942 11.724 -16.088 1.00 85.06 262 LYS A CA 1
ATOM 2139 C C . LYS A 1 262 ? 13.922 10.566 -15.921 1.00 85.06 262 LYS A C 1
ATOM 2141 O O . LYS A 1 262 ? 14.917 10.707 -15.212 1.00 85.06 262 LYS A O 1
ATOM 2146 N N . LEU A 1 263 ? 13.620 9.429 -16.540 1.00 85.69 263 LEU A N 1
ATOM 2147 C CA . LEU A 1 263 ? 14.480 8.249 -16.558 1.00 85.69 263 LEU A CA 1
ATOM 2148 C C . LEU A 1 263 ? 14.955 8.005 -17.989 1.00 85.69 263 LEU A C 1
ATOM 2150 O O . LEU A 1 263 ? 14.138 7.851 -18.895 1.00 85.69 263 LEU A O 1
ATOM 2154 N N . SER A 1 264 ? 16.270 8.005 -18.194 1.00 87.50 264 SER A N 1
ATOM 2155 C CA . SER A 1 264 ? 16.856 7.811 -19.520 1.00 87.50 264 SER A CA 1
ATOM 2156 C C . SER A 1 264 ? 16.909 6.329 -19.907 1.00 87.50 264 SER A C 1
ATOM 2158 O O . SER A 1 264 ? 17.069 5.443 -19.063 1.00 87.50 264 SER A O 1
ATOM 2160 N N . PHE A 1 265 ? 16.821 6.041 -21.209 1.00 87.69 265 PHE A N 1
ATOM 2161 C CA . PHE A 1 265 ? 17.039 4.681 -21.712 1.00 87.69 265 PHE A CA 1
ATOM 2162 C C . PHE A 1 265 ? 18.466 4.201 -21.463 1.00 87.69 265 PHE A C 1
ATOM 2164 O O . PHE A 1 265 ? 18.664 3.015 -21.235 1.00 87.69 265 PHE A O 1
ATOM 2171 N N . GLU A 1 266 ? 19.448 5.100 -21.462 1.00 89.69 266 GLU A N 1
ATOM 2172 C CA . GLU A 1 266 ? 20.846 4.769 -21.178 1.00 89.69 266 GLU A CA 1
ATOM 2173 C C . GLU A 1 266 ? 21.019 4.205 -19.764 1.00 89.69 266 GLU A C 1
ATOM 2175 O O . GLU A 1 266 ? 21.665 3.169 -19.591 1.00 89.69 266 GLU A O 1
ATOM 2180 N N . GLU A 1 267 ? 20.384 4.829 -18.764 1.00 89.75 267 GLU A N 1
ATOM 2181 C CA . GLU A 1 267 ? 20.384 4.333 -17.383 1.00 89.75 267 GLU A CA 1
ATOM 2182 C C . GLU A 1 267 ? 19.812 2.914 -17.292 1.00 89.75 267 GLU A C 1
ATOM 2184 O O . GLU A 1 267 ? 20.406 2.051 -16.643 1.00 89.75 267 GLU A O 1
ATOM 2189 N N . LEU A 1 268 ? 18.684 2.651 -17.958 1.00 92.19 268 LEU A N 1
ATOM 2190 C CA . LEU A 1 268 ? 18.046 1.335 -17.929 1.00 92.19 268 LEU A CA 1
ATOM 2191 C C . LEU A 1 268 ? 18.814 0.289 -18.746 1.00 92.19 268 LEU A C 1
ATOM 2193 O O . LEU A 1 268 ? 18.987 -0.834 -18.279 1.00 92.19 268 LEU A O 1
ATOM 2197 N N . LEU A 1 269 ? 19.327 0.642 -19.927 1.00 93.44 269 LEU A N 1
ATOM 2198 C CA . LEU A 1 269 ? 20.154 -0.242 -20.760 1.00 93.44 269 LEU A CA 1
ATOM 2199 C C . LEU A 1 269 ? 21.439 -0.643 -20.041 1.00 93.44 269 LEU A C 1
ATOM 2201 O O . LEU A 1 269 ? 21.915 -1.766 -20.173 1.00 93.44 269 LEU A O 1
ATOM 2205 N N . TYR A 1 270 ? 22.007 0.245 -19.232 1.00 92.88 270 TYR A N 1
ATOM 2206 C CA . TYR A 1 270 ? 23.144 -0.123 -18.403 1.00 92.88 270 TYR A CA 1
ATOM 2207 C C . TYR A 1 270 ? 22.773 -1.202 -17.373 1.00 92.88 270 TYR A C 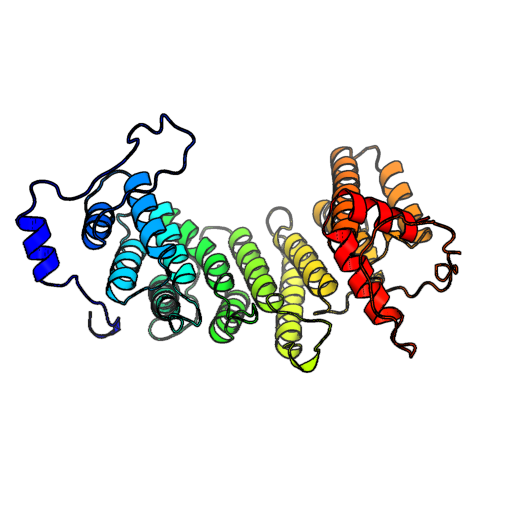1
ATOM 2209 O O . TYR A 1 270 ? 23.569 -2.111 -17.125 1.00 92.88 270 TYR A O 1
ATOM 2217 N N . MET A 1 271 ? 21.555 -1.155 -16.822 1.00 93.00 271 MET A N 1
ATOM 2218 C CA . MET A 1 271 ? 21.044 -2.141 -15.860 1.00 93.00 271 MET A CA 1
ATOM 2219 C C . MET A 1 271 ? 20.682 -3.498 -16.488 1.00 93.00 271 MET A C 1
ATOM 2221 O O . MET A 1 271 ? 20.505 -4.464 -15.750 1.00 93.00 271 MET A O 1
ATOM 2225 N N . THR A 1 272 ? 20.623 -3.632 -17.820 1.00 94.31 272 THR A N 1
ATOM 2226 C CA . THR A 1 272 ? 20.355 -4.926 -18.484 1.00 94.31 272 THR A CA 1
ATOM 2227 C C . THR A 1 272 ? 21.593 -5.823 -18.616 1.00 94.31 272 THR A C 1
ATOM 2229 O O . THR A 1 272 ? 21.468 -7.002 -18.975 1.00 94.31 272 THR A O 1
ATOM 2232 N N . LEU A 1 273 ? 22.788 -5.299 -18.321 1.00 93.12 273 LEU A N 1
ATOM 2233 C CA . LEU A 1 273 ? 24.066 -6.012 -18.421 1.00 93.12 273 LEU A CA 1
ATOM 2234 C C . LEU A 1 273 ? 24.166 -7.194 -17.439 1.00 93.12 273 LEU A C 1
ATOM 2236 O O . LEU A 1 273 ? 23.636 -7.143 -16.333 1.00 93.12 273 LEU A O 1
ATOM 2240 N N . ASP A 1 274 ? 24.928 -8.232 -17.806 1.00 89.88 274 ASP A N 1
ATOM 2241 C CA . ASP A 1 274 ? 25.079 -9.476 -17.020 1.00 89.88 274 ASP A CA 1
ATOM 2242 C C . ASP A 1 274 ? 25.673 -9.299 -15.614 1.00 89.88 274 ASP A C 1
ATOM 2244 O O . ASP A 1 274 ? 25.565 -10.205 -14.794 1.00 89.88 274 ASP A O 1
ATOM 2248 N N . LYS A 1 275 ? 26.276 -8.145 -15.313 1.00 90.62 275 LYS A N 1
ATOM 2249 C CA . LYS A 1 275 ? 26.789 -7.835 -13.972 1.00 90.62 275 LYS A CA 1
ATOM 2250 C C . LYS A 1 275 ? 25.692 -7.591 -12.932 1.00 90.62 275 LYS A C 1
ATOM 2252 O O . LYS A 1 275 ? 25.989 -7.594 -11.743 1.00 90.62 275 LYS A O 1
ATOM 2257 N N . TYR A 1 276 ? 24.467 -7.310 -13.377 1.00 92.06 276 TYR A N 1
ATOM 2258 C CA . TYR A 1 276 ? 23.331 -7.064 -12.499 1.00 92.06 276 TYR A CA 1
ATOM 2259 C C . TYR A 1 276 ? 22.576 -8.362 -12.189 1.00 92.06 276 TYR A C 1
ATOM 2261 O O . TYR A 1 276 ? 22.563 -9.280 -13.020 1.00 92.06 276 TYR A O 1
ATOM 2269 N N . PRO A 1 277 ? 21.903 -8.440 -11.027 1.00 91.94 277 PRO A N 1
ATOM 2270 C CA . PRO A 1 277 ? 21.039 -9.564 -10.689 1.00 91.94 277 PRO A CA 1
ATOM 2271 C C . PRO A 1 277 ? 19.983 -9.820 -11.768 1.00 91.94 277 PRO A C 1
ATOM 2273 O O . PRO A 1 277 ? 19.512 -8.894 -12.432 1.00 91.94 277 PRO A O 1
ATOM 2276 N N . MET A 1 278 ? 19.580 -11.083 -11.926 1.00 93.56 278 MET A N 1
ATOM 2277 C CA . MET A 1 278 ? 18.597 -11.486 -12.939 1.00 93.56 278 MET A CA 1
ATOM 2278 C C . MET A 1 278 ? 17.318 -10.639 -12.865 1.00 93.56 278 MET A C 1
ATOM 2280 O O . MET A 1 278 ? 16.901 -10.091 -13.882 1.00 93.56 278 MET A O 1
ATOM 2284 N N . GLU A 1 279 ? 16.735 -10.500 -11.672 1.00 93.75 279 GLU A N 1
ATOM 2285 C CA . GLU A 1 279 ? 15.494 -9.744 -11.462 1.00 93.75 279 GLU A CA 1
ATOM 2286 C C . GLU A 1 279 ? 15.653 -8.273 -11.852 1.00 93.75 279 GLU A C 1
ATOM 2288 O O . GLU A 1 279 ? 14.850 -7.752 -12.617 1.00 93.75 279 GLU A O 1
ATOM 2293 N N . ALA A 1 280 ? 16.741 -7.624 -11.424 1.00 94.19 280 ALA A N 1
ATOM 2294 C CA . ALA A 1 280 ? 17.025 -6.229 -11.758 1.00 94.19 280 ALA A CA 1
ATOM 2295 C C . ALA A 1 280 ? 17.103 -6.006 -13.278 1.00 94.19 280 ALA A C 1
ATOM 2297 O O . ALA A 1 280 ? 16.599 -5.010 -13.795 1.00 94.19 280 ALA A O 1
ATOM 2298 N N . ARG A 1 281 ? 17.679 -6.965 -14.013 1.00 95.44 281 ARG A N 1
ATOM 2299 C CA . ARG A 1 281 ? 17.755 -6.914 -15.479 1.00 95.44 281 ARG A CA 1
ATOM 2300 C C . ARG A 1 281 ? 16.390 -7.086 -16.136 1.00 95.44 281 ARG A C 1
ATOM 2302 O O . ARG A 1 281 ? 16.105 -6.386 -17.103 1.00 95.44 281 ARG A O 1
ATOM 2309 N N . VAL A 1 282 ? 15.567 -8.022 -15.651 1.00 95.94 282 VAL A N 1
ATOM 2310 C CA . VAL A 1 282 ? 14.189 -8.209 -16.148 1.00 95.94 282 VAL A CA 1
ATOM 2311 C C . VAL A 1 282 ? 13.387 -6.925 -15.946 1.00 95.94 282 VAL A C 1
ATOM 2313 O O . VAL A 1 282 ? 12.721 -6.465 -16.870 1.00 95.94 282 VAL A O 1
ATOM 2316 N N . GLU A 1 283 ? 13.507 -6.318 -14.769 1.00 95.50 283 GLU A N 1
ATOM 2317 C CA . GLU A 1 283 ? 12.849 -5.059 -14.428 1.00 95.50 283 GLU A CA 1
ATOM 2318 C C . GLU A 1 283 ? 13.323 -3.892 -15.293 1.00 95.50 283 GLU A C 1
ATOM 2320 O O . GLU A 1 283 ? 12.507 -3.121 -15.797 1.00 95.50 283 GLU A O 1
ATOM 2325 N N . ALA A 1 284 ? 14.628 -3.804 -15.556 1.00 95.75 284 ALA A N 1
ATOM 2326 C CA . ALA A 1 284 ? 15.175 -2.813 -16.472 1.00 95.75 284 ALA A CA 1
ATOM 2327 C C . ALA A 1 284 ? 14.607 -2.969 -17.892 1.00 95.75 284 ALA A C 1
ATOM 2329 O O . ALA A 1 284 ? 14.183 -1.983 -18.494 1.00 95.75 284 ALA A O 1
ATOM 2330 N N . PHE A 1 285 ? 14.521 -4.202 -18.410 1.00 95.81 285 PHE A N 1
ATOM 2331 C CA . PHE A 1 285 ? 13.863 -4.465 -19.693 1.00 95.81 285 PHE A CA 1
ATOM 2332 C C . PHE A 1 285 ? 12.384 -4.080 -19.676 1.00 95.81 285 PHE A C 1
ATOM 2334 O O . PHE A 1 285 ? 11.934 -3.438 -20.624 1.00 95.81 285 PHE A O 1
ATOM 2341 N N . ARG A 1 286 ? 11.643 -4.411 -18.610 1.00 94.50 286 ARG A N 1
ATOM 2342 C CA . ARG A 1 286 ? 10.238 -4.001 -18.464 1.00 94.50 286 ARG A CA 1
ATOM 2343 C C . ARG A 1 286 ? 10.103 -2.482 -18.558 1.00 94.50 286 ARG A C 1
ATOM 2345 O O . ARG A 1 286 ? 9.302 -1.996 -19.351 1.00 94.50 286 ARG A O 1
ATOM 2352 N N . GLY A 1 287 ? 10.936 -1.746 -17.823 1.00 91.81 287 GLY A N 1
ATOM 2353 C CA . GLY A 1 287 ? 10.947 -0.284 -17.846 1.00 91.81 287 GLY A CA 1
ATOM 2354 C C . GLY A 1 287 ? 11.254 0.297 -19.223 1.00 91.81 287 GLY A C 1
ATOM 2355 O O . GLY A 1 287 ? 10.553 1.202 -19.665 1.00 91.81 287 GLY A O 1
ATOM 2356 N N . ILE A 1 288 ? 12.246 -0.249 -19.935 1.00 92.75 288 ILE A N 1
ATOM 2357 C CA . ILE A 1 288 ? 12.578 0.190 -21.302 1.00 92.75 288 ILE A CA 1
ATOM 2358 C C . ILE A 1 288 ? 11.375 0.003 -22.230 1.00 92.75 288 ILE A C 1
ATOM 2360 O O . ILE A 1 288 ? 11.048 0.900 -23.005 1.00 92.75 288 ILE A O 1
ATOM 2364 N N . LEU A 1 289 ? 10.715 -1.155 -22.162 1.00 91.50 289 LEU A N 1
ATOM 2365 C CA . LEU A 1 289 ? 9.571 -1.471 -23.016 1.00 91.50 289 LEU A CA 1
ATOM 2366 C C . LEU A 1 289 ? 8.371 -0.560 -22.709 1.00 91.50 289 LEU A C 1
ATOM 2368 O O . LEU A 1 289 ? 7.755 -0.042 -23.641 1.00 91.50 289 LEU A O 1
ATOM 2372 N N . GLU A 1 290 ? 8.076 -0.318 -21.429 1.00 89.06 290 GLU A N 1
ATOM 2373 C CA . GLU A 1 290 ? 6.957 0.532 -20.990 1.00 89.06 290 GLU A CA 1
ATOM 2374 C C . GLU A 1 290 ? 7.177 2.023 -21.298 1.00 89.06 290 GLU A C 1
ATOM 2376 O O . GLU A 1 290 ? 6.238 2.711 -21.698 1.00 89.06 290 GLU A O 1
ATOM 2381 N N . LEU A 1 291 ? 8.416 2.520 -21.203 1.00 86.81 291 LEU A N 1
ATOM 2382 C CA . LEU A 1 291 ? 8.777 3.924 -21.468 1.00 86.81 291 LEU A CA 1
ATOM 2383 C C . LEU A 1 291 ? 8.951 4.258 -22.967 1.00 86.81 291 LEU A C 1
ATOM 2385 O O . LEU A 1 291 ? 9.500 5.305 -23.317 1.00 86.81 291 LEU A O 1
ATOM 2389 N N . GLY A 1 292 ? 8.496 3.373 -23.861 1.00 83.00 292 GLY A N 1
ATOM 2390 C CA . GLY A 1 292 ? 8.458 3.605 -25.311 1.00 83.00 292 GLY A CA 1
ATOM 2391 C C . GLY A 1 292 ? 9.413 2.743 -26.140 1.00 83.00 292 GLY A C 1
ATOM 2392 O O . GLY A 1 292 ? 9.392 2.826 -27.368 1.00 83.00 292 GLY A O 1
ATOM 2393 N N . GLY A 1 293 ? 10.201 1.862 -25.520 1.00 84.12 293 GLY A N 1
ATOM 2394 C CA . GLY A 1 293 ? 11.120 0.962 -26.222 1.00 84.12 293 GLY A CA 1
ATOM 2395 C C . GLY A 1 293 ? 10.434 -0.010 -27.188 1.00 84.12 293 GLY A C 1
ATOM 2396 O O . GLY A 1 293 ? 11.077 -0.476 -28.124 1.00 84.12 293 GLY A O 1
ATOM 2397 N N . LEU A 1 294 ? 9.127 -0.261 -27.025 1.00 85.12 294 LEU A N 1
ATOM 2398 C CA . LEU A 1 294 ? 8.322 -1.059 -27.960 1.00 85.12 294 LEU A CA 1
ATOM 2399 C C . LEU A 1 294 ? 8.244 -0.461 -29.374 1.00 85.12 294 LEU A C 1
ATOM 2401 O O . LEU A 1 294 ? 8.066 -1.210 -30.327 1.00 85.12 294 LEU A O 1
ATOM 2405 N N . LYS A 1 295 ? 8.383 0.859 -29.533 1.00 80.81 295 LYS A N 1
ATOM 2406 C CA . LYS A 1 295 ? 8.396 1.498 -30.862 1.00 80.81 295 LYS A CA 1
ATOM 2407 C C . LYS A 1 295 ? 9.776 1.465 -31.517 1.00 80.81 295 LYS A C 1
ATOM 2409 O O . LYS A 1 295 ? 9.898 1.582 -32.731 1.00 80.81 295 LYS A O 1
ATOM 2414 N N . ASN A 1 296 ? 10.828 1.275 -30.722 1.00 85.88 296 ASN A N 1
ATOM 2415 C CA . ASN A 1 296 ? 12.198 1.357 -31.194 1.00 85.88 296 ASN A CA 1
ATOM 2416 C C . ASN A 1 296 ? 12.703 -0.013 -31.673 1.00 85.88 296 ASN A C 1
ATOM 2418 O O . ASN A 1 296 ? 12.972 -0.927 -30.885 1.00 85.88 296 ASN A O 1
ATOM 2422 N N . LYS A 1 297 ? 12.909 -0.133 -32.988 1.00 88.06 297 LYS A N 1
ATOM 2423 C CA . LYS A 1 297 ? 13.400 -1.358 -33.638 1.00 88.06 297 LYS A CA 1
ATOM 2424 C C . LYS A 1 297 ? 14.715 -1.876 -33.047 1.00 88.06 297 LYS A C 1
ATOM 2426 O O . LYS A 1 297 ? 14.870 -3.086 -32.878 1.00 88.06 297 LYS A O 1
ATOM 2431 N N . SER A 1 298 ? 15.661 -0.992 -32.737 1.00 90.06 298 SER A N 1
ATOM 2432 C CA . SER A 1 298 ? 16.982 -1.372 -32.217 1.00 90.06 298 SER A CA 1
ATOM 2433 C C . SER A 1 298 ? 16.881 -1.975 -30.817 1.00 90.06 298 SER A C 1
ATOM 2435 O O . SER A 1 298 ? 17.533 -2.980 -30.527 1.00 90.06 298 SER A O 1
ATOM 2437 N N . ILE A 1 299 ? 16.017 -1.406 -29.972 1.00 90.94 299 ILE A N 1
ATOM 2438 C CA . ILE A 1 299 ? 15.750 -1.904 -28.618 1.00 90.94 299 ILE A CA 1
ATOM 2439 C C . ILE A 1 299 ? 15.070 -3.271 -28.673 1.00 90.94 299 ILE A C 1
ATOM 2441 O O . ILE A 1 299 ? 15.511 -4.199 -27.995 1.00 90.94 299 ILE A O 1
ATOM 2445 N N . LEU A 1 300 ? 14.053 -3.433 -29.522 1.00 91.19 300 LEU A N 1
ATOM 2446 C CA . LEU A 1 300 ? 13.399 -4.728 -29.718 1.00 91.19 300 LEU A CA 1
ATOM 2447 C C . LEU A 1 300 ? 14.372 -5.783 -30.250 1.00 91.19 300 LEU A C 1
ATOM 2449 O O . LEU A 1 300 ? 14.392 -6.913 -29.763 1.00 91.19 300 LEU A O 1
ATOM 2453 N N . GLN A 1 301 ? 15.226 -5.422 -31.211 1.00 93.00 301 GLN A N 1
ATOM 2454 C CA . GLN A 1 301 ? 16.242 -6.336 -31.725 1.00 93.00 301 GLN A CA 1
ATOM 2455 C C . GLN A 1 301 ? 17.241 -6.736 -30.632 1.00 93.00 301 GLN A C 1
ATOM 2457 O O . GLN A 1 301 ? 17.630 -7.904 -30.561 1.00 93.00 301 GLN A O 1
ATOM 2462 N N . TYR A 1 302 ? 17.649 -5.798 -29.775 1.00 94.00 302 TYR A N 1
ATOM 2463 C CA . TYR A 1 302 ? 18.491 -6.085 -28.615 1.00 94.00 302 TYR A CA 1
ATOM 2464 C C . TYR A 1 302 ? 17.792 -7.037 -27.634 1.00 94.00 302 TYR A C 1
ATOM 2466 O O . TYR A 1 302 ? 18.357 -8.079 -27.302 1.00 94.00 302 TYR A O 1
ATOM 2474 N N . PHE A 1 303 ? 16.547 -6.749 -27.249 1.00 94.69 303 PHE A N 1
ATOM 2475 C CA . PHE A 1 303 ? 15.743 -7.603 -26.371 1.00 94.69 303 PHE A CA 1
ATOM 2476 C C . PHE A 1 303 ? 15.609 -9.034 -26.920 1.00 94.69 303 PHE A C 1
ATOM 2478 O O . PHE A 1 303 ? 15.866 -10.007 -26.206 1.00 94.69 303 PHE A O 1
ATOM 2485 N N . LEU A 1 304 ? 15.278 -9.179 -28.208 1.00 93.38 304 LEU A N 1
ATOM 2486 C CA . LEU A 1 304 ? 15.149 -10.485 -28.860 1.00 93.38 304 LEU A CA 1
ATOM 2487 C C . LEU A 1 304 ? 16.484 -11.234 -28.903 1.00 93.38 304 LEU A C 1
ATOM 2489 O O . LEU A 1 304 ? 16.518 -12.429 -28.611 1.00 93.38 304 LEU A O 1
ATOM 2493 N N . LYS A 1 305 ? 17.595 -10.549 -29.207 1.00 94.12 305 LYS A N 1
ATOM 2494 C CA . LYS A 1 305 ? 18.938 -11.151 -29.142 1.00 94.12 305 LYS A CA 1
ATOM 2495 C C . LYS A 1 305 ? 19.242 -11.661 -27.737 1.00 94.12 305 LYS A C 1
ATOM 2497 O O . LYS A 1 305 ? 19.712 -12.784 -27.603 1.00 94.12 305 LYS A O 1
ATOM 2502 N N . VAL A 1 306 ? 18.931 -10.891 -26.696 1.00 93.12 306 VAL A N 1
ATOM 2503 C CA . VAL A 1 306 ? 19.132 -11.324 -25.304 1.00 93.12 306 VAL A CA 1
ATOM 2504 C C . VAL A 1 306 ? 18.283 -12.556 -24.982 1.00 93.12 306 VAL A C 1
ATOM 2506 O O . VAL A 1 306 ? 18.809 -13.508 -24.404 1.00 93.12 306 VAL A O 1
ATOM 2509 N N . CYS A 1 307 ? 17.022 -12.598 -25.416 1.00 91.62 307 CYS A N 1
ATOM 2510 C CA . CYS A 1 307 ? 16.152 -13.763 -25.225 1.00 91.62 307 CYS A CA 1
ATOM 2511 C C . CYS A 1 307 ? 16.668 -15.024 -25.939 1.00 91.62 307 CYS A C 1
ATOM 2513 O O . CYS A 1 307 ? 16.568 -16.121 -25.390 1.00 91.62 307 CYS A O 1
ATOM 2515 N N . LEU A 1 308 ? 17.198 -14.878 -27.158 1.00 90.75 308 LEU A N 1
ATOM 2516 C CA . LEU A 1 308 ? 17.680 -15.996 -27.976 1.00 90.75 308 LEU A CA 1
ATOM 2517 C C . LEU A 1 308 ? 19.047 -16.516 -27.518 1.00 90.75 308 LEU A C 1
ATOM 2519 O O . LEU A 1 308 ? 19.270 -17.724 -27.518 1.00 90.75 308 LEU A O 1
ATOM 2523 N N . LEU A 1 309 ? 19.953 -15.622 -27.116 1.00 90.75 309 LEU A N 1
ATOM 2524 C CA . LEU A 1 309 ? 21.319 -15.983 -26.728 1.00 90.75 309 LEU A CA 1
ATOM 2525 C C . LEU A 1 309 ? 21.401 -16.586 -25.317 1.00 90.75 309 LEU A C 1
ATOM 2527 O O . LEU A 1 309 ? 22.320 -17.347 -25.042 1.00 90.75 309 LEU A O 1
ATOM 2531 N N . ASN A 1 310 ? 20.435 -16.313 -24.434 1.00 88.50 310 ASN A N 1
ATOM 2532 C CA . ASN A 1 310 ? 20.403 -16.850 -23.066 1.00 88.50 310 ASN A CA 1
ATOM 2533 C C . ASN A 1 310 ? 19.617 -18.174 -22.953 1.00 88.50 310 ASN A C 1
ATOM 2535 O O . ASN A 1 310 ? 18.838 -18.364 -22.016 1.00 88.50 310 ASN A O 1
ATOM 2539 N N . PHE A 1 311 ? 19.807 -19.108 -23.892 1.00 83.25 311 PHE A N 1
ATOM 2540 C CA . PHE A 1 311 ? 19.102 -20.401 -23.886 1.00 83.25 311 PHE A CA 1
ATOM 2541 C C . PHE A 1 311 ? 19.453 -21.282 -22.673 1.00 83.25 311 PHE A C 1
ATOM 2543 O O . PHE A 1 311 ? 18.618 -22.065 -22.230 1.00 83.25 311 PHE A O 1
ATOM 2550 N N . GLU A 1 312 ? 20.643 -21.109 -22.092 1.00 88.38 312 GLU A N 1
ATOM 2551 C CA . GLU A 1 312 ? 21.099 -21.831 -20.893 1.00 88.38 312 GLU A CA 1
ATOM 2552 C C . GLU A 1 312 ? 20.392 -21.379 -19.600 1.00 88.38 312 GLU A C 1
ATOM 2554 O O . GLU A 1 312 ? 20.491 -22.043 -18.570 1.00 88.38 312 GLU A O 1
ATOM 2559 N N . ARG A 1 313 ? 19.655 -20.256 -19.633 1.00 92.00 313 ARG A N 1
ATOM 2560 C CA . ARG A 1 313 ? 18.953 -19.674 -18.475 1.00 92.00 313 ARG A CA 1
ATOM 2561 C C . ARG A 1 313 ? 17.435 -19.640 -18.719 1.00 92.00 313 ARG A C 1
ATOM 2563 O O . ARG A 1 313 ? 16.875 -18.563 -18.945 1.00 92.00 313 ARG A O 1
ATOM 2570 N N . PRO A 1 314 ? 16.732 -20.789 -18.649 1.00 92.62 314 PRO A N 1
ATOM 2571 C CA . PRO A 1 314 ? 15.314 -20.879 -19.007 1.00 92.62 314 PRO A CA 1
ATOM 2572 C C . PRO A 1 314 ? 14.412 -19.995 -18.136 1.00 92.62 314 PRO A C 1
ATOM 2574 O O . PRO A 1 314 ? 13.498 -19.361 -18.660 1.00 92.62 314 PRO A O 1
ATOM 2577 N N . LEU A 1 315 ? 14.703 -19.883 -16.834 1.00 94.06 315 LEU A N 1
ATOM 2578 C CA . LEU A 1 315 ? 13.959 -19.009 -15.921 1.00 94.06 315 LEU A CA 1
ATOM 2579 C C . LEU A 1 315 ? 14.065 -17.533 -16.334 1.00 94.06 315 LEU A C 1
ATOM 2581 O O . LEU A 1 315 ? 13.051 -16.846 -16.419 1.00 94.06 315 LEU A O 1
ATOM 2585 N N . TYR A 1 316 ? 15.275 -17.064 -16.658 1.00 94.06 316 TYR A N 1
ATOM 2586 C CA . TYR A 1 316 ? 15.494 -15.686 -17.103 1.00 94.06 316 TYR A CA 1
ATOM 2587 C C . TYR A 1 316 ? 14.738 -15.395 -18.400 1.00 94.06 316 TYR A C 1
ATOM 2589 O O . TYR A 1 316 ? 14.035 -14.392 -18.497 1.00 94.06 316 TYR A O 1
ATOM 2597 N N . ARG A 1 317 ? 14.801 -16.312 -19.373 1.00 94.38 317 ARG A N 1
ATOM 2598 C CA . ARG A 1 317 ? 14.050 -16.192 -20.629 1.00 94.38 317 ARG A CA 1
ATOM 2599 C C . ARG A 1 317 ? 12.538 -16.155 -20.395 1.00 94.38 317 ARG A C 1
ATOM 2601 O O . ARG A 1 317 ? 11.865 -15.322 -20.995 1.00 94.38 317 ARG A O 1
ATOM 2608 N N . SER A 1 318 ? 12.011 -17.019 -19.527 1.00 94.88 318 SER A N 1
ATOM 2609 C CA . SER A 1 318 ? 10.586 -17.018 -19.174 1.00 94.88 318 SER A CA 1
ATOM 2610 C C . SER A 1 318 ? 10.166 -15.675 -18.576 1.00 94.88 318 SER A C 1
ATOM 2612 O O . SER A 1 318 ? 9.168 -15.105 -19.008 1.00 94.88 318 SER A O 1
ATOM 2614 N N . LYS A 1 319 ? 10.963 -15.127 -17.649 1.00 95.25 319 LYS A N 1
ATOM 2615 C CA . LYS A 1 319 ? 10.698 -13.824 -17.025 1.00 95.25 319 LYS A CA 1
ATOM 2616 C C . LYS A 1 319 ? 10.800 -12.651 -17.999 1.00 95.25 319 LYS A C 1
ATOM 2618 O O . LYS A 1 319 ? 10.000 -11.729 -17.910 1.00 95.25 319 LYS A O 1
ATOM 2623 N N . LEU A 1 320 ? 11.729 -12.683 -18.957 1.00 95.25 320 LEU A N 1
ATOM 2624 C CA . LEU A 1 320 ? 11.801 -11.671 -20.020 1.00 95.25 320 LEU A CA 1
ATOM 2625 C C . LEU A 1 320 ? 10.552 -11.691 -20.910 1.00 95.25 320 LEU A C 1
ATOM 2627 O O . LEU A 1 320 ? 10.023 -10.635 -21.246 1.00 95.25 320 LEU A O 1
ATOM 2631 N N . ILE A 1 321 ? 10.064 -12.880 -21.274 1.00 94.50 321 ILE A N 1
ATOM 2632 C CA . ILE A 1 321 ? 8.833 -13.026 -22.064 1.00 94.50 321 ILE A CA 1
ATOM 2633 C C . ILE A 1 321 ? 7.625 -12.540 -21.257 1.00 94.50 321 ILE A C 1
ATOM 2635 O O . ILE A 1 321 ? 6.800 -11.797 -21.783 1.00 94.50 321 ILE A O 1
ATOM 2639 N N . GLU A 1 322 ? 7.537 -12.903 -19.978 1.00 95.44 322 GLU A N 1
ATOM 2640 C CA . GLU A 1 322 ? 6.491 -12.407 -19.080 1.00 95.44 322 GLU A CA 1
ATOM 2641 C C . GLU A 1 322 ? 6.535 -10.876 -18.957 1.00 95.44 322 GLU A C 1
ATOM 2643 O O . GLU A 1 322 ? 5.495 -10.224 -19.045 1.00 95.44 322 GLU A O 1
ATOM 2648 N N . ALA A 1 323 ? 7.730 -10.292 -18.822 1.00 94.31 323 ALA A N 1
ATOM 2649 C CA . ALA A 1 323 ? 7.918 -8.846 -18.808 1.00 94.31 323 ALA A CA 1
ATOM 2650 C C . ALA A 1 323 ? 7.436 -8.203 -20.114 1.00 94.31 323 ALA A C 1
ATOM 2652 O O . ALA A 1 323 ? 6.705 -7.222 -20.050 1.00 94.31 323 ALA A O 1
ATOM 2653 N N . LEU A 1 324 ? 7.746 -8.782 -21.281 1.00 94.25 324 LEU A N 1
ATOM 2654 C CA . LEU A 1 324 ? 7.235 -8.298 -22.567 1.00 94.25 324 LEU A CA 1
ATOM 2655 C C . LEU A 1 324 ? 5.702 -8.316 -22.615 1.00 94.25 324 LEU A C 1
ATOM 2657 O O . LEU A 1 324 ? 5.095 -7.322 -23.008 1.00 94.25 324 LEU A O 1
ATOM 2661 N N . VAL A 1 325 ? 5.072 -9.418 -22.197 1.00 93.19 325 VAL A N 1
ATOM 2662 C CA . VAL A 1 325 ? 3.604 -9.546 -22.175 1.00 93.19 325 VAL A CA 1
ATOM 2663 C C . VAL A 1 325 ? 2.981 -8.507 -21.240 1.00 93.19 325 VAL A C 1
ATOM 2665 O O . VAL A 1 325 ? 2.020 -7.836 -21.627 1.00 93.19 325 VAL A O 1
ATOM 2668 N N . LYS A 1 326 ? 3.545 -8.323 -20.040 1.00 91.31 326 LYS A N 1
ATOM 2669 C CA . LYS A 1 326 ? 3.096 -7.301 -19.083 1.00 91.31 326 LYS A CA 1
ATOM 2670 C C . LYS A 1 326 ? 3.263 -5.890 -19.644 1.00 91.31 326 LYS A C 1
ATOM 2672 O O . LYS A 1 326 ? 2.304 -5.126 -19.601 1.00 91.31 326 LYS A O 1
ATOM 2677 N N . SER A 1 327 ? 4.416 -5.569 -20.233 1.00 89.50 327 SER A N 1
ATOM 2678 C CA . SER A 1 327 ? 4.681 -4.256 -20.831 1.00 89.50 327 SER A CA 1
ATOM 2679 C C . SER A 1 327 ? 3.737 -3.954 -21.992 1.00 89.50 327 SER A C 1
ATOM 2681 O O . SER A 1 327 ? 3.174 -2.868 -22.050 1.00 89.50 327 SER A O 1
ATOM 2683 N N . VAL A 1 328 ? 3.509 -4.914 -22.893 1.00 88.06 328 VAL A N 1
ATOM 2684 C CA . VAL A 1 328 ? 2.550 -4.767 -24.001 1.00 88.06 328 VAL A CA 1
ATOM 2685 C C . VAL A 1 328 ? 1.138 -4.533 -23.467 1.00 88.06 328 VAL A C 1
ATOM 2687 O O . VAL A 1 328 ? 0.454 -3.626 -23.933 1.00 88.06 328 VAL A O 1
ATOM 2690 N N . SER A 1 329 ? 0.724 -5.302 -22.456 1.00 85.62 329 SER A N 1
ATOM 2691 C CA . SER A 1 329 ? -0.599 -5.157 -21.837 1.00 85.62 329 SER A CA 1
ATOM 2692 C C . SER A 1 329 ? -0.758 -3.785 -21.179 1.00 85.62 329 SER A C 1
ATOM 2694 O O . SER A 1 329 ? -1.740 -3.098 -21.434 1.00 85.62 329 SER A O 1
ATOM 2696 N N . SER A 1 330 ? 0.240 -3.359 -20.403 1.00 84.19 330 SER A N 1
ATOM 2697 C CA . SER A 1 330 ? 0.277 -2.063 -19.717 1.00 84.19 330 SER A CA 1
ATOM 2698 C C . SER A 1 330 ? 0.231 -0.889 -20.701 1.00 84.19 330 SER A C 1
ATOM 2700 O O . SER A 1 330 ? -0.576 0.028 -20.556 1.00 84.19 330 SER A O 1
ATOM 2702 N N . VAL A 1 331 ? 1.038 -0.936 -21.765 1.00 82.44 331 VAL A N 1
ATOM 2703 C CA . VAL A 1 331 ? 1.071 0.110 -22.798 1.00 82.44 331 VAL A CA 1
ATOM 2704 C C . VAL A 1 331 ? -0.229 0.142 -23.606 1.00 82.44 331 VAL A C 1
ATOM 2706 O O . VAL A 1 331 ? -0.670 1.224 -23.996 1.00 82.44 331 VAL A O 1
ATOM 2709 N N . ALA A 1 332 ? -0.870 -1.005 -23.837 1.00 76.94 332 ALA A N 1
ATOM 2710 C CA . ALA A 1 332 ? -2.174 -1.060 -24.492 1.00 76.94 332 ALA A CA 1
ATOM 2711 C C . ALA A 1 332 ? -3.290 -0.462 -23.617 1.00 76.94 332 ALA A C 1
ATOM 2713 O O . ALA A 1 332 ? -4.139 0.256 -24.142 1.00 76.94 332 ALA A O 1
ATOM 2714 N N . THR A 1 333 ? -3.287 -0.704 -22.299 1.00 75.75 333 THR A N 1
ATOM 2715 C CA . THR A 1 333 ? -4.325 -0.194 -21.383 1.00 75.75 333 THR A CA 1
ATOM 2716 C C . THR A 1 333 ? -4.124 1.272 -21.017 1.00 75.75 333 THR A C 1
ATOM 2718 O O . THR A 1 333 ? -5.056 2.066 -21.118 1.00 75.75 333 THR A O 1
ATOM 2721 N N . TYR A 1 334 ? -2.913 1.653 -20.612 1.00 73.00 334 TYR A N 1
ATOM 2722 C CA . TYR A 1 334 ? -2.623 2.985 -20.066 1.00 73.00 334 TYR A CA 1
ATOM 2723 C C . TYR A 1 334 ? -2.061 3.952 -21.112 1.00 73.00 334 TYR A C 1
ATOM 2725 O O . TYR A 1 334 ? -2.114 5.165 -20.932 1.00 73.00 334 TYR A O 1
ATOM 2733 N N . GLY A 1 335 ? -1.601 3.440 -22.255 1.00 67.06 335 GLY A N 1
ATOM 2734 C CA . GLY A 1 335 ? -0.875 4.217 -23.255 1.00 67.06 335 GLY A CA 1
ATOM 2735 C C . GLY A 1 335 ? 0.614 4.261 -22.992 1.00 67.06 335 GLY A C 1
ATOM 2736 O O . GLY A 1 335 ? 1.067 4.340 -21.857 1.00 67.06 335 GLY A O 1
ATOM 2737 N N . GLY A 1 336 ? 1.391 4.242 -24.070 1.00 63.00 336 GLY A N 1
ATOM 2738 C CA . GLY A 1 336 ? 2.830 4.439 -23.972 1.00 63.00 336 GLY A CA 1
ATOM 2739 C C . GLY A 1 336 ? 3.155 5.898 -23.693 1.00 63.00 336 GLY A C 1
ATOM 2740 O O . GLY A 1 336 ? 2.741 6.776 -24.455 1.00 63.00 336 GLY A O 1
ATOM 2741 N N . VAL A 1 337 ? 3.962 6.137 -22.662 1.00 62.72 337 VAL A N 1
ATOM 2742 C CA . VAL A 1 337 ? 4.683 7.398 -22.478 1.00 62.72 337 VAL A CA 1
ATOM 2743 C C . VAL A 1 337 ? 5.827 7.386 -23.481 1.00 62.72 337 VAL A C 1
ATOM 2745 O O . VAL A 1 337 ? 6.939 6.961 -23.186 1.00 62.72 337 VAL A O 1
ATOM 2748 N N . SER A 1 338 ? 5.528 7.728 -24.733 1.00 54.69 338 SER A N 1
ATOM 2749 C CA . SER A 1 338 ? 6.551 7.829 -25.771 1.00 54.69 338 SER A CA 1
ATOM 2750 C C . SER A 1 338 ? 7.426 9.032 -25.428 1.00 54.69 338 SER A C 1
ATOM 2752 O O . SER A 1 338 ? 7.070 10.158 -25.740 1.00 54.69 338 SER A O 1
ATOM 2754 N N . THR A 1 339 ? 8.553 8.803 -24.755 1.00 51.53 339 THR A N 1
ATOM 2755 C CA . THR A 1 339 ? 9.606 9.827 -24.607 1.00 51.53 339 THR A CA 1
ATOM 2756 C C . THR A 1 339 ? 10.388 10.030 -25.907 1.00 51.53 339 THR A C 1
ATOM 2758 O O . THR A 1 339 ? 11.119 11.005 -26.051 1.00 51.53 339 THR A O 1
ATOM 2761 N N . LEU A 1 340 ? 10.211 9.114 -26.864 1.00 46.78 340 LEU A N 1
ATOM 2762 C CA . LEU A 1 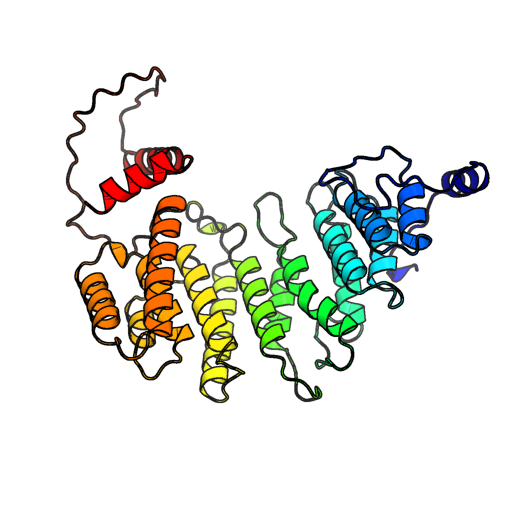340 ? 10.689 9.224 -28.231 1.00 46.78 340 LEU A CA 1
ATOM 2763 C C . LEU A 1 340 ? 9.566 9.794 -29.106 1.00 46.78 340 LEU A C 1
ATOM 2765 O O . LEU A 1 340 ? 8.585 9.098 -29.396 1.00 46.78 340 LEU A O 1
ATOM 2769 N N . ASP A 1 341 ? 9.716 11.053 -29.512 1.00 41.75 341 ASP A N 1
ATOM 2770 C CA . ASP A 1 341 ? 9.084 11.584 -30.719 1.00 41.75 341 ASP A CA 1
ATOM 2771 C C . ASP A 1 341 ? 9.831 10.984 -31.915 1.00 41.75 341 ASP A C 1
ATOM 2773 O O . ASP A 1 341 ? 10.789 11.567 -32.416 1.00 41.75 341 ASP A O 1
ATOM 2777 N N . ASP A 1 342 ? 9.451 9.777 -32.342 1.00 41.03 342 ASP A N 1
ATOM 2778 C CA . ASP A 1 342 ? 9.958 9.230 -33.601 1.00 41.03 342 ASP A CA 1
ATOM 2779 C C . ASP A 1 342 ? 9.140 9.827 -34.765 1.00 41.03 342 ASP A C 1
ATOM 2781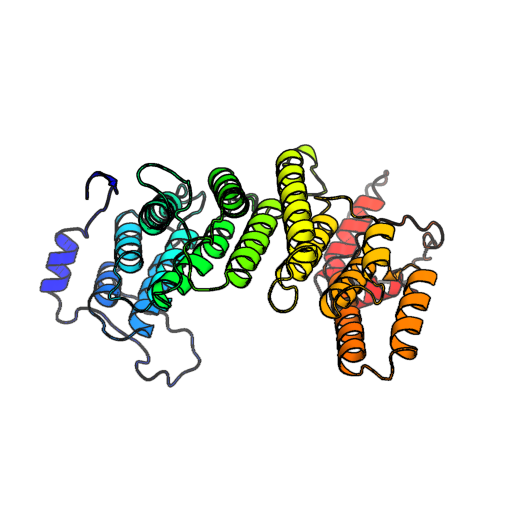 O O . ASP A 1 342 ? 7.964 9.476 -34.930 1.00 41.03 342 ASP A O 1
ATOM 2785 N N . PRO A 1 343 ? 9.729 10.698 -35.613 1.00 39.03 343 PRO A N 1
ATOM 2786 C CA . PRO A 1 343 ? 9.031 11.300 -36.751 1.00 39.03 343 PRO A CA 1
ATOM 2787 C C . PRO A 1 343 ? 8.585 10.271 -37.805 1.00 39.03 343 PRO A C 1
ATOM 2789 O O . PRO A 1 343 ? 7.748 10.581 -38.651 1.00 39.03 343 PRO A O 1
ATOM 2792 N N . GLU A 1 344 ? 9.100 9.039 -37.736 1.00 40.88 344 GLU A N 1
ATOM 2793 C CA . GLU A 1 344 ? 8.757 7.920 -38.622 1.00 40.88 344 GLU A CA 1
ATOM 2794 C C . GLU A 1 344 ? 7.326 7.382 -38.397 1.00 40.88 344 GLU A C 1
ATOM 2796 O O . GLU A 1 344 ? 6.761 6.748 -39.285 1.00 40.88 344 GLU A O 1
ATOM 2801 N N . PHE A 1 345 ? 6.691 7.703 -37.261 1.00 41.06 345 PHE A N 1
ATOM 2802 C CA . PHE A 1 345 ? 5.318 7.280 -36.929 1.00 41.06 345 PHE A CA 1
ATOM 2803 C C . PHE A 1 345 ? 4.261 8.383 -37.122 1.00 41.06 345 PHE A C 1
ATOM 2805 O O . PHE A 1 345 ? 3.092 8.204 -36.773 1.00 41.06 345 PHE A O 1
ATOM 2812 N N . HIS A 1 346 ? 4.628 9.518 -37.729 1.00 38.22 346 HIS A N 1
ATOM 2813 C CA . HIS A 1 346 ? 3.673 10.495 -38.267 1.00 38.22 346 HIS A CA 1
ATOM 2814 C C . HIS A 1 346 ? 3.199 10.101 -39.672 1.00 38.22 346 HIS A C 1
ATOM 2816 O O . HIS A 1 346 ? 3.121 10.930 -40.581 1.00 38.22 346 HIS A O 1
ATOM 2822 N N . THR A 1 347 ? 2.857 8.836 -39.894 1.00 30.84 347 THR A N 1
ATOM 2823 C CA . THR A 1 347 ? 2.103 8.476 -41.091 1.00 30.84 347 THR A CA 1
ATOM 2824 C C . THR A 1 347 ? 0.689 9.032 -40.935 1.00 30.84 347 THR A C 1
ATOM 2826 O O . THR A 1 347 ? -0.055 8.698 -40.012 1.00 30.84 347 THR A O 1
ATOM 2829 N N . LYS A 1 348 ? 0.316 9.959 -41.826 1.00 33.97 348 LYS A N 1
ATOM 2830 C CA . LYS A 1 348 ? -1.081 10.352 -42.024 1.00 33.97 348 LYS A CA 1
ATOM 2831 C C . LYS A 1 348 ? -1.847 9.087 -42.402 1.00 33.97 348 LYS A C 1
ATOM 2833 O O . LYS A 1 348 ? -1.763 8.633 -43.537 1.00 33.97 348 LYS A O 1
ATOM 2838 N N . VAL A 1 349 ? -2.542 8.492 -41.441 1.00 33.19 349 VAL A N 1
ATOM 2839 C CA . VAL A 1 349 ? -3.466 7.397 -41.721 1.00 33.19 349 VAL A CA 1
ATOM 2840 C C . VAL A 1 349 ? -4.659 8.012 -42.445 1.00 33.19 349 VAL A C 1
ATOM 2842 O O . VAL A 1 349 ? -5.429 8.759 -41.841 1.00 33.19 349 VAL A O 1
ATOM 2845 N N . ASP A 1 350 ? -4.792 7.724 -43.739 1.00 28.64 350 ASP A N 1
ATOM 2846 C CA . ASP A 1 350 ? -5.997 8.027 -44.507 1.00 28.64 350 ASP A CA 1
ATOM 2847 C C . ASP A 1 350 ? -7.189 7.326 -43.847 1.00 28.64 350 ASP A C 1
ATOM 2849 O O . ASP A 1 350 ? -7.367 6.108 -43.922 1.00 28.64 350 ASP A O 1
ATOM 2853 N N . THR A 1 351 ? -8.027 8.102 -43.165 1.00 32.97 351 THR A N 1
ATOM 2854 C CA . THR A 1 351 ? -9.266 7.614 -42.563 1.00 32.97 351 THR A CA 1
ATOM 2855 C C . THR A 1 351 ? -10.322 7.401 -43.644 1.00 32.97 351 THR A C 1
ATOM 2857 O O . THR A 1 351 ? -11.247 8.195 -43.783 1.00 32.97 351 THR A O 1
ATOM 2860 N N . ASN A 1 352 ? -10.221 6.301 -44.388 1.00 29.23 352 ASN A N 1
ATOM 2861 C CA . ASN A 1 352 ? -11.341 5.748 -45.150 1.00 29.23 352 ASN A CA 1
ATOM 2862 C C . ASN A 1 352 ? -11.910 4.531 -44.414 1.00 29.23 352 ASN A C 1
ATOM 2864 O O . ASN A 1 352 ? -11.851 3.399 -44.884 1.00 29.23 352 ASN A O 1
ATOM 2868 N N . VAL A 1 353 ? -12.492 4.775 -43.238 1.00 32.56 353 VAL A N 1
ATOM 2869 C CA . VAL A 1 353 ? -13.355 3.799 -42.566 1.00 32.56 353 VAL A CA 1
ATOM 2870 C C . VAL A 1 353 ? -14.715 4.450 -42.361 1.00 32.56 353 VAL A C 1
ATOM 2872 O O . VAL A 1 353 ? -14.880 5.339 -41.528 1.00 32.56 353 VAL A O 1
ATOM 2875 N N . LYS A 1 354 ? -15.701 4.011 -43.150 1.00 34.81 354 LYS A N 1
ATOM 2876 C CA . LYS A 1 354 ? -17.115 4.340 -42.952 1.00 34.81 354 LYS A CA 1
ATOM 2877 C C . LYS A 1 354 ? -17.569 3.737 -41.619 1.00 34.81 354 LYS A C 1
ATOM 2879 O O . LYS A 1 354 ? -17.894 2.556 -41.563 1.00 34.81 354 LYS A O 1
ATOM 2884 N N . SER A 1 355 ? -17.581 4.538 -40.555 1.00 33.59 355 SER A N 1
ATOM 2885 C CA . SER A 1 355 ? -18.192 4.159 -39.279 1.00 33.59 355 SER A CA 1
ATOM 2886 C C . SER A 1 355 ? -19.660 4.568 -39.281 1.00 33.59 355 SER A C 1
ATOM 2888 O O . SER A 1 355 ? -19.996 5.744 -39.165 1.00 33.59 355 SER A O 1
ATOM 2890 N N . SER A 1 356 ? -20.542 3.583 -39.413 1.00 34.72 356 SER A N 1
ATOM 2891 C CA . SER A 1 356 ? -21.959 3.706 -39.088 1.00 34.72 356 SER A CA 1
ATOM 2892 C C . SER A 1 356 ? -22.136 3.630 -37.570 1.00 34.72 356 SER A C 1
ATOM 2894 O O . SER A 1 356 ? -22.297 2.547 -37.008 1.00 34.72 356 SER A O 1
ATOM 2896 N N . SER A 1 357 ? -22.096 4.776 -36.897 1.00 35.03 357 SER A N 1
ATOM 2897 C CA . SER A 1 357 ? -22.533 4.904 -35.505 1.00 35.03 357 SER A CA 1
ATOM 2898 C C . SER A 1 357 ? -22.941 6.350 -35.217 1.00 35.03 357 SER A C 1
ATOM 2900 O O . SER A 1 357 ? -22.118 7.257 -35.150 1.00 35.03 357 SER A O 1
ATOM 2902 N N . ASN A 1 358 ? -24.252 6.558 -35.068 1.00 36.94 358 ASN A N 1
ATOM 2903 C CA . ASN A 1 358 ? -24.870 7.838 -34.726 1.00 36.94 358 ASN A CA 1
ATOM 2904 C C . ASN A 1 358 ? -24.490 8.270 -33.299 1.00 36.94 358 ASN A C 1
ATOM 2906 O O . ASN A 1 358 ? -25.204 7.953 -32.349 1.00 36.94 358 ASN A O 1
ATOM 2910 N N . ARG A 1 359 ? -23.410 9.038 -33.142 1.00 36.28 359 ARG A N 1
ATOM 2911 C CA . ARG A 1 359 ? -23.274 10.034 -32.064 1.00 36.28 359 ARG A CA 1
ATOM 2912 C C . ARG A 1 359 ? -22.679 11.300 -32.668 1.00 36.28 359 ARG A C 1
ATOM 2914 O O . ARG A 1 359 ? -21.564 11.287 -33.174 1.00 36.28 359 ARG A O 1
ATOM 2921 N N . ILE A 1 360 ? -23.473 12.366 -32.651 1.00 35.75 360 ILE A N 1
ATOM 2922 C CA . ILE A 1 360 ? -23.103 13.686 -33.160 1.00 35.75 360 ILE A CA 1
ATOM 2923 C C . ILE A 1 360 ? -22.007 14.242 -32.246 1.00 35.75 360 ILE A C 1
ATOM 2925 O O . ILE A 1 360 ? -22.249 14.486 -31.066 1.00 35.75 360 ILE A O 1
ATOM 2929 N N . ILE A 1 361 ? -20.809 14.410 -32.796 1.00 44.03 361 ILE A N 1
ATOM 2930 C CA . ILE A 1 361 ? -19.740 15.226 -32.219 1.00 44.03 361 ILE A CA 1
ATOM 2931 C C . ILE A 1 361 ? -19.767 16.520 -33.030 1.00 44.03 361 ILE A C 1
ATOM 2933 O O . ILE A 1 361 ? -19.655 16.473 -34.254 1.00 44.03 361 ILE A O 1
ATOM 2937 N N . ILE A 1 362 ? -20.022 17.644 -32.362 1.00 38.62 362 ILE A N 1
ATOM 2938 C CA . ILE A 1 362 ? -20.073 18.962 -32.998 1.00 38.62 362 ILE A CA 1
ATOM 2939 C C . ILE A 1 362 ? -18.630 19.386 -33.283 1.00 38.62 362 ILE A C 1
ATOM 2941 O O . ILE A 1 362 ? -17.806 19.441 -32.373 1.00 38.62 362 ILE A O 1
ATOM 2945 N N . ASP A 1 363 ? -18.356 19.601 -34.565 1.00 36.81 363 ASP A N 1
ATOM 2946 C CA . ASP A 1 363 ? -17.081 20.024 -35.134 1.00 36.81 363 ASP A CA 1
ATOM 2947 C C . ASP A 1 363 ? -16.993 21.552 -35.047 1.00 36.81 363 ASP A C 1
ATOM 2949 O O . ASP A 1 363 ? -17.796 22.243 -35.676 1.00 36.81 363 ASP A O 1
ATOM 2953 N N . ASP A 1 364 ? -16.067 22.072 -34.240 1.00 31.94 364 ASP A N 1
ATOM 2954 C CA . ASP A 1 364 ? -15.708 23.490 -34.258 1.00 31.94 364 ASP A CA 1
ATOM 2955 C C . ASP A 1 364 ? -14.230 23.580 -34.644 1.00 31.94 364 ASP A C 1
ATOM 2957 O O . ASP A 1 364 ? -13.318 23.214 -33.896 1.00 31.94 364 ASP A O 1
ATOM 2961 N N . GLY A 1 365 ? -14.009 23.931 -35.907 1.00 39.66 365 GLY A N 1
ATOM 2962 C CA . GLY A 1 365 ? -12.721 23.822 -36.567 1.00 39.66 365 GLY A CA 1
ATOM 2963 C C . GLY A 1 365 ? -11.734 24.884 -36.099 1.00 39.66 365 GLY A C 1
ATOM 2964 O O . GLY A 1 365 ? -11.653 25.947 -36.706 1.00 39.66 365 GLY A O 1
ATOM 2965 N N . SER A 1 366 ? -10.902 24.569 -35.103 1.00 35.28 366 SER A N 1
ATOM 2966 C CA . SER A 1 366 ? -9.591 25.213 -34.932 1.00 35.28 366 SER A CA 1
ATOM 2967 C C . SER A 1 366 ? -8.658 24.462 -33.965 1.00 35.28 366 SER A C 1
ATOM 2969 O O . SER A 1 366 ? -9.017 24.173 -32.834 1.00 35.28 366 SER A O 1
ATOM 2971 N N . GLN A 1 367 ? -7.440 24.186 -34.449 1.00 36.81 367 GLN A N 1
ATOM 2972 C CA . GLN A 1 367 ? -6.159 23.900 -33.765 1.00 36.81 367 GLN A CA 1
ATOM 2973 C C . GLN A 1 367 ? -6.015 22.803 -32.674 1.00 36.81 367 GLN A C 1
ATOM 2975 O O . GLN A 1 367 ? -4.883 22.374 -32.463 1.00 36.81 367 GLN A O 1
ATOM 2980 N N . ASP A 1 368 ? -7.071 22.209 -32.110 1.00 42.06 368 ASP A N 1
ATOM 2981 C CA . ASP A 1 368 ? -6.966 21.216 -31.008 1.00 42.06 368 ASP A CA 1
ATOM 2982 C C . ASP A 1 368 ? -6.989 19.728 -31.433 1.00 42.06 368 ASP A C 1
ATOM 2984 O O . ASP A 1 368 ? -7.550 18.851 -30.767 1.00 42.06 368 ASP A O 1
ATOM 2988 N N . ASN A 1 369 ? -6.330 19.385 -32.545 1.00 47.06 369 ASN A N 1
ATOM 2989 C CA . ASN A 1 369 ? -6.323 18.004 -33.053 1.00 47.06 369 ASN A CA 1
ATOM 2990 C C . ASN A 1 369 ? -5.613 16.996 -32.123 1.00 47.06 369 ASN A C 1
ATOM 2992 O O . ASN A 1 369 ? -5.970 15.818 -32.132 1.00 47.06 369 ASN A O 1
ATOM 2996 N N . SER A 1 370 ? -4.623 17.405 -31.317 1.00 48.97 370 SER A N 1
ATOM 2997 C CA . SER A 1 370 ? -3.910 16.479 -30.415 1.00 48.97 370 SER A CA 1
ATOM 2998 C C . SER A 1 370 ? -4.712 16.164 -29.150 1.00 48.97 370 SER A C 1
ATOM 3000 O O . SER A 1 370 ? -4.787 15.002 -28.756 1.00 48.97 370 SER A O 1
ATOM 3002 N N . ALA A 1 371 ? -5.376 17.165 -28.563 1.00 43.41 371 ALA A N 1
ATOM 3003 C CA . ALA A 1 371 ? -6.213 17.005 -27.378 1.00 43.41 371 ALA A CA 1
ATOM 3004 C C . ALA A 1 371 ? -7.475 16.185 -27.689 1.00 43.41 371 ALA A C 1
ATOM 3006 O O . ALA A 1 371 ? -7.841 15.290 -26.922 1.00 43.41 371 ALA A O 1
ATOM 3007 N N . MET A 1 372 ? -8.103 16.413 -28.852 1.00 48.00 372 MET A N 1
ATOM 3008 C CA . MET A 1 372 ? -9.209 15.573 -29.331 1.00 48.00 372 MET A CA 1
ATOM 3009 C C . MET A 1 372 ? -8.763 14.143 -29.655 1.00 48.00 372 MET A C 1
ATOM 3011 O O . MET A 1 372 ? -9.489 13.200 -29.339 1.00 48.00 372 MET A O 1
ATOM 3015 N N . LYS A 1 373 ? -7.571 13.958 -30.240 1.00 57.25 373 LYS A N 1
ATOM 3016 C CA . LYS A 1 373 ? -7.006 12.626 -30.501 1.00 57.25 373 LYS A CA 1
ATOM 3017 C C . LYS A 1 373 ? -6.682 11.888 -29.200 1.00 57.25 373 LYS A C 1
ATOM 3019 O O . LYS A 1 373 ? -7.057 10.730 -29.078 1.00 57.25 373 LYS A O 1
ATOM 3024 N N . SER A 1 374 ? -6.113 12.566 -28.200 1.00 57.84 374 SER A N 1
ATOM 3025 C CA . SER A 1 374 ? -5.876 11.990 -26.869 1.00 57.84 374 SER A CA 1
ATOM 3026 C C . SER A 1 374 ? -7.179 11.532 -26.217 1.00 57.84 374 SER A C 1
ATOM 3028 O O . SER A 1 374 ? -7.291 10.366 -25.864 1.00 57.84 374 SER A O 1
ATOM 3030 N N . LYS A 1 375 ? -8.210 12.391 -26.168 1.00 59.06 375 LYS A N 1
ATOM 3031 C CA . LYS A 1 375 ? -9.523 12.024 -25.600 1.00 59.06 375 LYS A CA 1
ATOM 3032 C C . LYS A 1 375 ? -10.194 10.865 -26.341 1.00 59.06 375 LYS A C 1
ATOM 3034 O O . LYS A 1 375 ? -10.863 10.041 -25.720 1.00 59.06 375 LYS A O 1
ATOM 3039 N N . ARG A 1 376 ? -10.034 10.794 -27.667 1.00 60.84 376 ARG A N 1
ATOM 3040 C CA . ARG A 1 376 ? -10.556 9.693 -28.490 1.00 60.84 376 ARG A CA 1
ATOM 3041 C C . ARG A 1 376 ? -9.819 8.382 -28.212 1.00 60.84 376 ARG A C 1
ATOM 3043 O O . ARG A 1 376 ? -10.473 7.349 -28.101 1.00 60.84 376 ARG A O 1
ATOM 3050 N N . ASP A 1 377 ? -8.502 8.443 -28.059 1.00 62.50 377 ASP A N 1
ATOM 3051 C CA . ASP A 1 377 ? -7.656 7.288 -27.756 1.00 62.50 377 ASP A CA 1
ATOM 3052 C C . ASP A 1 377 ? -7.885 6.791 -26.314 1.00 62.50 377 ASP A C 1
ATOM 3054 O O . ASP A 1 377 ? -7.897 5.586 -26.068 1.00 62.50 377 ASP A O 1
ATOM 3058 N N . ASP A 1 378 ? -8.136 7.694 -25.363 1.00 62.75 378 ASP A N 1
ATOM 3059 C CA . ASP A 1 378 ? -8.501 7.345 -23.983 1.00 62.75 378 ASP A CA 1
ATOM 3060 C C . ASP A 1 378 ? -9.887 6.678 -23.932 1.00 62.75 378 ASP A C 1
ATOM 3062 O O . ASP A 1 378 ? -10.089 5.680 -23.238 1.00 62.75 378 ASP A O 1
ATOM 3066 N N . MET A 1 379 ? -10.837 7.163 -24.742 1.00 61.06 379 MET A N 1
ATOM 3067 C CA . MET A 1 379 ? -12.166 6.559 -24.881 1.00 61.06 379 MET A CA 1
ATOM 3068 C C . MET A 1 379 ? -12.125 5.191 -25.579 1.00 61.06 379 MET A C 1
ATOM 3070 O O . MET A 1 379 ? -12.899 4.299 -25.231 1.00 61.06 379 MET A O 1
ATOM 3074 N N . ALA A 1 380 ? -11.230 4.991 -26.545 1.00 61.59 380 ALA A N 1
ATOM 3075 C CA . ALA A 1 380 ? -11.054 3.704 -27.211 1.00 61.59 380 ALA A CA 1
ATOM 3076 C C . ALA A 1 380 ? -10.375 2.662 -26.301 1.00 61.59 380 ALA A C 1
ATOM 3078 O O . ALA A 1 380 ? -10.789 1.498 -26.289 1.00 61.59 380 ALA A O 1
ATOM 3079 N N . ARG A 1 381 ? -9.428 3.076 -25.447 1.00 66.81 381 ARG A N 1
ATOM 3080 C CA . ARG A 1 381 ? -8.801 2.205 -24.431 1.00 66.81 381 ARG A CA 1
ATOM 3081 C C . ARG A 1 381 ? -9.724 1.797 -23.282 1.00 66.81 381 ARG A C 1
ATOM 3083 O O . ARG A 1 381 ? -9.401 0.855 -22.564 1.00 66.81 381 ARG A O 1
ATOM 3090 N N . ALA A 1 382 ? -10.895 2.419 -23.145 1.00 67.25 382 ALA A N 1
ATOM 3091 C CA . ALA A 1 382 ? -11.893 2.036 -22.144 1.00 67.25 382 ALA A CA 1
ATOM 3092 C C . ALA A 1 382 ? -12.475 0.621 -22.357 1.00 67.25 382 ALA A C 1
ATOM 3094 O O . ALA A 1 382 ? -13.072 0.053 -21.444 1.00 67.25 382 ALA A O 1
ATOM 3095 N N . SER A 1 383 ? -12.305 0.029 -23.546 1.00 75.56 383 SER A N 1
ATOM 3096 C CA . SER A 1 383 ? -12.658 -1.369 -23.816 1.00 75.56 383 SER A CA 1
ATOM 3097 C C . SER A 1 383 ? -11.420 -2.174 -24.202 1.00 75.56 383 SER A C 1
ATOM 3099 O O . SER A 1 383 ? -10.563 -1.680 -24.929 1.00 75.56 383 SER A O 1
ATOM 3101 N N . ILE A 1 384 ? -11.353 -3.447 -23.795 1.00 70.81 384 ILE A N 1
ATOM 3102 C CA . ILE A 1 384 ? -10.231 -4.342 -24.141 1.00 70.81 384 ILE A CA 1
ATOM 3103 C C . ILE A 1 384 ? -10.035 -4.413 -25.662 1.00 70.81 384 ILE A C 1
ATOM 3105 O O . ILE A 1 384 ? -8.914 -4.339 -26.156 1.00 70.81 384 ILE A O 1
ATOM 3109 N N . LYS A 1 385 ? -11.135 -4.513 -26.420 1.00 73.44 385 LYS A N 1
ATOM 3110 C CA . LYS A 1 385 ? -11.087 -4.571 -27.884 1.00 73.44 385 LYS A CA 1
ATOM 3111 C C . LYS A 1 385 ? -10.527 -3.278 -28.486 1.00 73.44 385 LYS A C 1
ATOM 3113 O O . LYS A 1 385 ? -9.665 -3.345 -29.355 1.00 73.44 385 LYS A O 1
ATOM 3118 N N . GLY A 1 386 ? -10.974 -2.121 -27.997 1.00 70.62 386 GLY A N 1
ATOM 3119 C CA . GLY A 1 386 ? -10.479 -0.826 -28.465 1.00 70.62 386 GLY A CA 1
ATOM 3120 C C . GLY A 1 386 ? -9.020 -0.566 -28.078 1.00 70.62 386 GLY A C 1
ATOM 3121 O O . GLY A 1 386 ? -8.260 -0.085 -28.912 1.00 70.62 386 GLY A O 1
ATOM 3122 N N . ALA A 1 387 ? -8.586 -0.990 -26.886 1.00 66.81 387 ALA A N 1
ATOM 3123 C CA . ALA A 1 387 ? -7.184 -0.926 -26.468 1.00 66.81 387 ALA A CA 1
ATOM 3124 C C . ALA A 1 387 ? -6.259 -1.729 -27.401 1.00 66.81 387 ALA A C 1
ATOM 3126 O O . ALA A 1 387 ? -5.200 -1.243 -27.796 1.00 66.81 387 ALA A O 1
ATOM 3127 N N . ILE A 1 388 ? -6.677 -2.936 -27.801 1.00 70.31 388 ILE A N 1
ATOM 3128 C CA . ILE A 1 388 ? -5.925 -3.781 -28.741 1.00 70.31 388 ILE A CA 1
ATOM 3129 C C . ILE A 1 388 ? -5.878 -3.146 -30.137 1.00 70.31 388 ILE A C 1
ATOM 3131 O O . ILE A 1 388 ? -4.809 -3.087 -30.745 1.00 70.31 388 ILE A O 1
ATOM 3135 N N . GLU A 1 389 ? -7.015 -2.670 -30.650 1.00 69.12 389 GLU A N 1
ATOM 3136 C CA . GLU A 1 389 ? -7.097 -2.053 -31.981 1.00 69.12 389 GLU A CA 1
ATOM 3137 C C . GLU A 1 389 ? -6.248 -0.780 -32.079 1.00 69.12 389 GLU A C 1
ATOM 3139 O O . GLU A 1 389 ? -5.560 -0.570 -33.079 1.00 69.12 389 GLU A O 1
ATOM 3144 N N . ASP A 1 390 ? -6.253 0.056 -31.044 1.00 65.06 390 ASP A N 1
ATOM 3145 C CA . ASP A 1 390 ? -5.459 1.283 -31.018 1.00 65.06 390 ASP A CA 1
ATOM 3146 C C . ASP A 1 390 ? -3.972 1.027 -30.804 1.00 65.06 390 ASP A C 1
ATOM 3148 O O . ASP A 1 390 ? -3.137 1.708 -31.403 1.00 65.06 390 ASP A O 1
ATOM 3152 N N . PHE A 1 391 ? -3.619 0.027 -29.998 1.00 65.19 391 PHE A N 1
ATOM 3153 C CA . PHE A 1 391 ? -2.234 -0.401 -29.854 1.00 65.19 391 PHE A CA 1
ATOM 3154 C C . PHE A 1 391 ? -1.679 -0.942 -31.179 1.00 65.19 391 PHE A C 1
ATOM 3156 O O . PHE A 1 391 ? -0.587 -0.546 -31.586 1.00 65.19 391 PHE A O 1
ATOM 3163 N N . ALA A 1 392 ? -2.450 -1.766 -31.897 1.00 65.19 392 ALA A N 1
ATOM 3164 C CA . ALA A 1 392 ? -2.058 -2.293 -33.204 1.00 65.19 392 ALA A CA 1
ATOM 3165 C C . ALA A 1 392 ? -1.798 -1.173 -34.226 1.00 65.19 392 ALA A C 1
ATOM 3167 O O . ALA A 1 392 ? -0.758 -1.189 -34.875 1.00 65.19 392 ALA A O 1
ATOM 3168 N N . LYS A 1 393 ? -2.674 -0.159 -34.303 1.00 64.81 393 LYS A N 1
ATOM 3169 C CA . LYS A 1 393 ? -2.508 1.012 -35.194 1.00 64.81 393 LYS A CA 1
ATOM 3170 C C . LYS A 1 393 ? -1.290 1.889 -34.881 1.00 64.81 393 LYS A C 1
ATOM 3172 O O . LYS A 1 393 ? -0.950 2.761 -35.671 1.00 64.81 393 LYS A O 1
ATOM 3177 N N . ARG A 1 394 ? -0.721 1.776 -33.678 1.00 62.00 394 ARG A N 1
ATOM 3178 C CA . ARG A 1 394 ? 0.421 2.594 -33.227 1.00 62.00 394 ARG A CA 1
ATOM 3179 C C . ARG A 1 394 ? 1.762 1.887 -33.398 1.00 62.00 394 ARG A C 1
ATOM 3181 O O . ARG A 1 394 ? 2.793 2.545 -33.296 1.00 62.00 394 ARG A O 1
ATOM 3188 N N . LEU A 1 395 ? 1.741 0.570 -33.583 1.00 60.78 395 LEU A N 1
ATOM 3189 C CA . LEU A 1 395 ? 2.924 -0.277 -33.747 1.00 60.78 395 LEU A CA 1
ATOM 3190 C C . LEU A 1 395 ? 3.165 -0.700 -35.196 1.00 60.78 395 LEU A C 1
ATOM 3192 O O . LEU A 1 395 ? 4.316 -0.936 -35.558 1.00 60.78 395 LEU A O 1
ATOM 3196 N N . PHE A 1 396 ? 2.096 -0.801 -35.984 1.00 49.69 396 PHE A N 1
ATOM 3197 C CA . PHE A 1 396 ? 2.093 -1.114 -37.412 1.00 49.69 396 PHE A CA 1
ATOM 3198 C C . PHE A 1 396 ? 1.510 0.062 -38.185 1.00 49.69 396 PHE A C 1
ATOM 3200 O O . PHE A 1 396 ? 1.992 0.296 -39.315 1.00 49.69 396 PHE A O 1
#

pLDDT: mean 85.29, std 17.07, range [28.64, 98.44]

Foldseek 3Di:
DVVLPADADDVVVVVVCVVDPDLADDDPPPPPDPDDDDDDDDLVSLLCQLPPPPDLVSVLVSLVVQLPDPEHDRNSLNSLLCQLQDPPHQLVSNLSSLLSLLSCQEVSNPGPSVSSSVVSCCVLAHDPPDLQGDADECPDVSSVVNLLSSLVSQLSRAYPLFARDPVSLVSLLNCLVRHHHPPYPDDCLSSNLSSLVSNLSNQLTSQDPVCNVVHPLVSLVSSLVSLVVQLVVCVVPPDDLNSSVLSSLLSQLVCVLSPSDDDDLVNLVVQLDPVHRLSSNLSSLLSCLQQAVLQPPVSVVVLVCVLVVVPVCVVSNVSNVVSNVVSLLCCLQVNGNHPDPDVVQPDPDPPPDPDPDDDDDDDDDDDPPPVVVVVVLNVLSVDPVSSVVVSVSRND

Organism: Candida albicans (NCBI:txid5476)